Protein AF-W2TYN0-F1 (afdb_monomer_lite)

InterPro domains:
  IPR018477 Bicaudal-D protein [PF09730] (54-312)
  IPR018477 Bicaudal-D protein [PTHR31233] (10-282)

Structure (mmCIF, N/CA/C/O backbone):
data_AF-W2TYN0-F1
#
_entry.id   AF-W2TYN0-F1
#
loop_
_atom_site.group_PDB
_atom_site.id
_atom_site.type_symbol
_atom_site.label_atom_id
_atom_site.label_alt_id
_atom_site.label_comp_id
_atom_site.label_asym_id
_atom_site.label_entity_id
_atom_site.label_seq_id
_atom_site.pdbx_PDB_ins_code
_atom_site.Cartn_x
_atom_site.Cartn_y
_atom_site.Cartn_z
_atom_site.occupancy
_atom_site.B_iso_or_equiv
_atom_site.auth_seq_id
_atom_site.auth_comp_id
_atom_site.auth_asym_id
_atom_site.auth_atom_id
_atom_site.pdbx_PDB_model_num
ATOM 1 N N . MET A 1 1 ? 122.846 7.980 -141.247 1.00 43.03 1 MET A N 1
ATOM 2 C CA . MET A 1 1 ? 122.363 7.757 -142.631 1.00 43.03 1 MET A CA 1
ATOM 3 C C . MET A 1 1 ? 121.425 8.904 -142.995 1.00 43.03 1 MET A C 1
ATOM 5 O O . MET A 1 1 ? 121.161 9.720 -142.122 1.00 43.03 1 MET A O 1
ATOM 9 N N . ASP A 1 2 ? 121.055 9.027 -144.268 1.00 44.00 2 ASP A N 1
ATOM 10 C CA . ASP A 1 2 ? 120.625 10.280 -144.917 1.00 44.00 2 ASP A CA 1
ATOM 11 C C . ASP A 1 2 ? 119.502 11.067 -144.180 1.00 44.00 2 ASP A C 1
ATOM 13 O O . ASP A 1 2 ? 118.408 10.525 -143.997 1.00 44.00 2 ASP A O 1
ATOM 17 N N . PRO A 1 3 ? 119.729 12.324 -143.735 1.00 53.00 3 PRO A N 1
ATOM 18 C CA . PRO A 1 3 ? 118.804 13.069 -142.868 1.00 53.00 3 PRO A CA 1
ATOM 19 C C . PRO A 1 3 ? 117.709 13.854 -143.628 1.00 53.00 3 PRO A C 1
ATOM 21 O O . PRO A 1 3 ? 117.293 14.922 -143.180 1.00 53.00 3 PRO A O 1
ATOM 24 N N . GLY A 1 4 ? 117.258 13.364 -144.790 1.00 46.06 4 GLY A N 1
ATOM 25 C CA . GLY A 1 4 ? 116.461 14.144 -145.755 1.00 46.06 4 GLY A CA 1
ATOM 26 C C . GLY A 1 4 ? 115.030 13.674 -146.060 1.00 46.06 4 GLY A C 1
ATOM 27 O O . GLY A 1 4 ? 114.427 14.214 -146.982 1.00 46.06 4 GLY A O 1
ATOM 28 N N . ASN A 1 5 ? 114.477 12.672 -145.362 1.00 53.28 5 ASN A N 1
ATOM 29 C CA . ASN A 1 5 ? 113.236 11.999 -145.788 1.00 53.28 5 ASN A CA 1
ATOM 30 C C . ASN A 1 5 ? 112.010 12.325 -144.884 1.00 53.28 5 ASN A C 1
ATOM 32 O O . ASN A 1 5 ? 112.008 11.905 -143.721 1.00 53.28 5 ASN A O 1
ATOM 36 N N . PRO A 1 6 ? 110.965 13.042 -145.370 1.00 53.91 6 PRO A N 1
ATOM 37 C CA . PRO A 1 6 ? 109.895 13.599 -144.523 1.00 53.91 6 PRO A CA 1
ATOM 38 C C . PRO A 1 6 ? 109.040 12.601 -143.732 1.00 53.91 6 PRO A C 1
ATOM 40 O O . PRO A 1 6 ? 108.547 12.962 -142.666 1.00 53.91 6 PRO A O 1
ATOM 43 N N . TRP A 1 7 ? 108.903 11.353 -144.195 1.00 57.09 7 TRP A N 1
ATOM 44 C CA . TRP A 1 7 ? 108.067 10.324 -143.553 1.00 57.09 7 TRP A CA 1
ATOM 45 C C . TRP A 1 7 ? 108.393 10.095 -142.064 1.00 57.09 7 TRP A C 1
ATOM 47 O O . TRP A 1 7 ? 107.509 9.743 -141.287 1.00 57.09 7 TRP A O 1
ATOM 57 N N . PHE A 1 8 ? 109.638 10.341 -141.635 1.00 59.50 8 PHE A N 1
ATOM 58 C CA . PHE A 1 8 ? 110.025 10.260 -140.221 1.00 59.50 8 PHE A CA 1
ATOM 59 C C . PHE A 1 8 ? 109.544 11.442 -139.363 1.00 59.50 8 PHE A C 1
ATOM 61 O O . PHE A 1 8 ? 109.390 11.267 -138.157 1.00 59.50 8 PHE A O 1
ATOM 68 N N . LYS A 1 9 ? 109.288 12.623 -139.946 1.00 63.19 9 LYS A N 1
ATOM 69 C CA . LYS A 1 9 ? 108.622 13.726 -139.232 1.00 63.19 9 LYS A CA 1
ATOM 70 C C . LYS A 1 9 ? 107.138 13.446 -139.0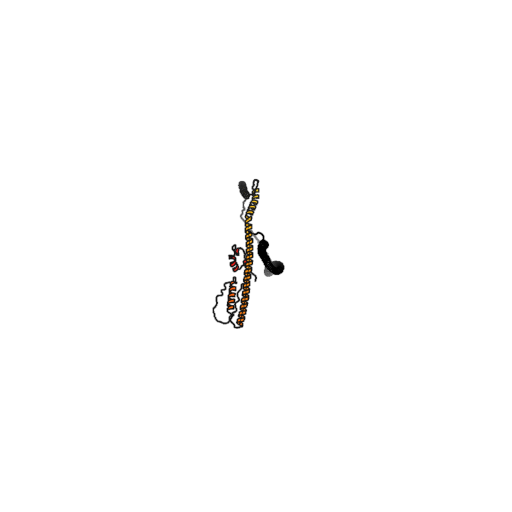74 1.00 63.19 9 LYS A C 1
ATOM 72 O O . LYS A 1 9 ? 106.632 13.497 -137.964 1.00 63.19 9 LYS A O 1
ATOM 77 N N . GLU A 1 10 ? 106.475 13.086 -140.166 1.00 64.06 10 GLU A N 1
ATOM 78 C CA . GLU A 1 10 ? 105.028 12.853 -140.197 1.00 64.06 10 GLU A CA 1
ATOM 79 C C . GLU A 1 10 ? 104.624 11.706 -139.250 1.00 64.06 10 GLU A C 1
ATOM 81 O O . GLU A 1 10 ? 103.701 11.846 -138.450 1.00 64.06 10 GLU A O 1
ATOM 86 N N . ALA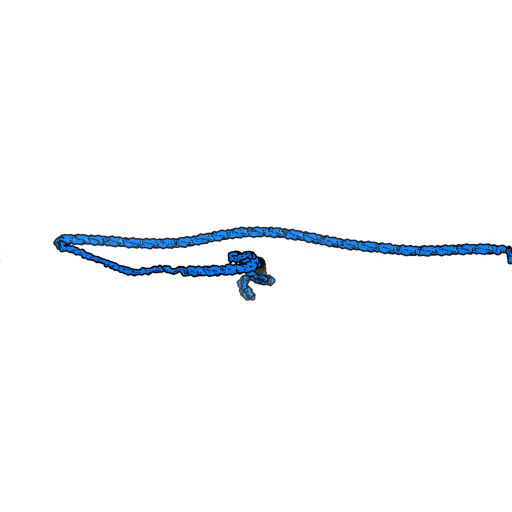 A 1 11 ? 105.406 10.618 -139.214 1.00 65.81 11 ALA A N 1
ATOM 87 C CA . ALA A 1 11 ? 105.227 9.541 -138.237 1.00 65.81 11 ALA A CA 1
ATOM 88 C C . ALA A 1 11 ? 105.507 9.967 -136.778 1.00 65.81 11 ALA A C 1
ATOM 90 O O . ALA A 1 11 ? 104.876 9.441 -135.861 1.00 65.81 11 ALA A O 1
ATOM 91 N N . ALA A 1 12 ? 106.428 10.908 -136.542 1.00 68.19 12 ALA A N 1
ATOM 92 C CA . ALA A 1 12 ? 106.712 11.432 -135.204 1.00 68.19 12 ALA A CA 1
ATOM 93 C C . ALA A 1 12 ? 105.636 12.422 -134.723 1.00 68.19 12 ALA A C 1
ATOM 95 O O . ALA A 1 12 ? 105.280 12.404 -133.549 1.00 68.19 12 ALA A O 1
ATOM 96 N N . GLU A 1 13 ? 105.084 13.240 -135.619 1.00 71.19 13 GLU A N 1
ATOM 97 C CA . GLU A 1 13 ? 103.989 14.175 -135.338 1.00 71.19 13 GLU A CA 1
ATOM 98 C C . GLU A 1 13 ? 102.681 13.415 -135.052 1.00 71.19 13 GLU A C 1
ATOM 100 O O . GLU A 1 13 ? 102.033 13.672 -134.037 1.00 71.19 13 GLU A O 1
ATOM 105 N N . VAL A 1 14 ? 102.353 12.386 -135.846 1.00 76.19 14 VAL A N 1
ATOM 106 C CA . VAL A 1 14 ? 101.229 11.471 -135.560 1.00 76.19 14 VAL A CA 1
ATOM 107 C C . VAL A 1 14 ? 101.467 10.673 -134.271 1.00 76.19 14 VAL A C 1
ATOM 109 O O . VAL A 1 14 ? 100.563 10.558 -133.446 1.00 76.19 14 VAL A O 1
ATOM 112 N N . GLY A 1 15 ? 102.683 10.163 -134.046 1.00 77.44 15 GLY A N 1
ATOM 113 C CA . GLY A 1 15 ? 103.037 9.454 -132.811 1.00 77.44 15 GLY A CA 1
ATOM 114 C C . GLY A 1 15 ? 102.931 10.330 -131.556 1.00 77.44 15 GLY A C 1
ATOM 115 O O . GLY A 1 15 ? 102.465 9.861 -130.518 1.00 77.44 15 GLY A O 1
ATOM 116 N N . LEU A 1 16 ? 103.297 11.612 -131.659 1.00 80.50 16 LEU A N 1
ATOM 117 C CA . LEU A 1 16 ? 103.130 12.598 -130.593 1.00 80.50 16 LEU A CA 1
ATOM 118 C C . LEU A 1 16 ? 101.650 12.927 -130.356 1.00 80.50 16 LEU A C 1
ATOM 120 O O . LEU A 1 16 ? 101.235 12.986 -129.203 1.00 80.50 16 LEU A O 1
ATOM 124 N N . SER A 1 17 ? 100.847 13.071 -131.417 1.00 80.44 17 SER A N 1
ATOM 125 C CA . SER A 1 17 ? 99.394 13.278 -131.309 1.00 80.44 17 SER A CA 1
ATOM 126 C C . SER A 1 17 ? 98.714 12.109 -130.591 1.00 80.44 17 SER A C 1
ATOM 128 O O . SER A 1 17 ? 97.927 12.326 -129.676 1.00 80.44 17 SER A O 1
ATOM 130 N N . ILE A 1 18 ? 99.070 10.864 -130.930 1.00 82.38 18 ILE A N 1
ATOM 131 C CA . ILE A 1 18 ? 98.540 9.659 -130.269 1.00 82.38 18 ILE A CA 1
ATOM 132 C C . ILE A 1 18 ? 98.992 9.585 -128.801 1.00 82.38 18 ILE A C 1
ATOM 134 O O . ILE A 1 18 ? 98.215 9.171 -127.941 1.00 82.38 18 ILE A O 1
ATOM 138 N N . LEU A 1 19 ? 100.221 10.009 -128.480 1.00 81.81 19 LEU A N 1
ATOM 139 C CA . LEU A 1 19 ? 100.685 10.116 -127.092 1.00 81.81 19 LEU A CA 1
ATOM 140 C C . LEU A 1 19 ? 99.920 11.187 -126.303 1.00 81.81 19 LEU A C 1
ATOM 142 O O . LEU A 1 19 ? 99.535 10.922 -125.169 1.00 81.81 19 LEU A O 1
ATOM 146 N N . GLN A 1 20 ? 99.648 12.348 -126.901 1.00 82.94 20 GLN A N 1
ATOM 147 C CA . GLN A 1 20 ? 98.863 13.422 -126.284 1.00 82.94 20 GLN A CA 1
ATOM 148 C C . GLN A 1 20 ? 97.393 13.024 -126.091 1.00 82.94 20 GLN A C 1
ATOM 150 O O . GLN A 1 20 ? 96.822 13.287 -125.035 1.00 82.94 20 GLN A O 1
ATOM 155 N N . GLU A 1 21 ? 96.784 12.332 -127.059 1.00 83.31 21 GLU A N 1
ATOM 156 C CA . GLU A 1 21 ? 95.445 11.750 -126.908 1.00 83.31 21 GLU A CA 1
ATOM 157 C C . GLU A 1 21 ? 95.414 10.679 -125.813 1.00 83.31 21 GLU A C 1
ATOM 159 O O . GLU A 1 21 ? 94.504 10.683 -124.984 1.00 83.31 21 GLU A O 1
ATOM 164 N N . LYS A 1 22 ? 96.424 9.800 -125.751 1.00 84.88 22 LYS A N 1
ATOM 165 C CA . LYS A 1 22 ? 96.564 8.801 -124.683 1.00 84.88 22 LYS A CA 1
ATOM 166 C C . LYS A 1 22 ? 96.699 9.462 -123.309 1.00 84.88 22 LYS A C 1
ATOM 168 O O . LYS A 1 22 ? 95.977 9.078 -122.398 1.00 84.88 22 LYS A O 1
ATOM 173 N N . GLU A 1 23 ? 97.570 10.456 -123.162 1.00 86.12 23 GLU A N 1
ATOM 174 C CA . GLU A 1 23 ? 97.790 11.178 -121.902 1.00 86.12 23 GLU A CA 1
ATOM 175 C C . GLU A 1 23 ? 96.534 11.957 -121.469 1.00 86.12 23 GLU A C 1
ATOM 177 O O . GLU A 1 23 ? 96.148 11.921 -120.300 1.00 86.12 23 GLU A O 1
ATOM 182 N N . ALA A 1 24 ? 95.818 12.576 -122.414 1.00 85.19 24 ALA A N 1
ATOM 183 C CA . ALA A 1 24 ? 94.531 13.219 -122.155 1.00 85.19 24 ALA A CA 1
ATOM 184 C C . ALA A 1 24 ? 93.437 12.211 -121.749 1.00 85.19 24 ALA A C 1
ATOM 186 O O . ALA A 1 24 ? 92.636 12.499 -120.857 1.00 85.19 24 ALA A O 1
ATOM 187 N N . LEU A 1 25 ? 93.404 11.022 -122.362 1.00 85.56 25 LEU A N 1
ATOM 188 C CA . LEU A 1 25 ? 92.491 9.937 -121.989 1.00 85.56 25 LEU A CA 1
ATOM 189 C C . LEU A 1 25 ? 92.843 9.331 -120.624 1.00 85.56 25 LEU A C 1
ATOM 191 O O . LEU A 1 25 ? 91.934 9.068 -119.843 1.00 85.56 25 LEU A O 1
ATOM 195 N N . GLU A 1 26 ? 94.124 9.162 -120.299 1.00 88.25 26 GLU A N 1
ATOM 196 C CA . GLU A 1 26 ? 94.586 8.673 -118.995 1.00 88.25 26 GLU A CA 1
ATOM 197 C C . GLU A 1 26 ? 94.306 9.690 -117.881 1.00 88.25 26 GLU A C 1
ATOM 199 O O . GLU A 1 26 ? 93.768 9.306 -116.842 1.00 88.25 26 GLU A O 1
ATOM 204 N N . MET A 1 27 ? 94.534 10.991 -118.112 1.00 88.88 27 MET A N 1
ATOM 205 C CA . MET A 1 27 ? 94.082 12.043 -117.192 1.00 88.88 27 MET A CA 1
ATOM 206 C C . MET A 1 27 ? 92.560 12.032 -117.018 1.00 88.88 27 MET A C 1
ATOM 208 O O . MET A 1 27 ? 92.072 12.124 -115.892 1.00 88.88 27 MET A O 1
ATOM 212 N N . LYS A 1 28 ? 91.792 11.890 -118.104 1.00 88.81 28 LYS A N 1
ATOM 213 C CA . LYS A 1 28 ? 90.324 11.858 -118.041 1.00 88.81 28 LYS A CA 1
ATOM 214 C C . LYS A 1 28 ? 89.802 10.614 -117.318 1.00 88.81 28 LYS A C 1
ATOM 216 O O . LYS A 1 28 ? 88.825 10.715 -116.581 1.00 88.81 28 LYS A O 1
ATOM 221 N N . LEU A 1 29 ? 90.459 9.465 -117.476 1.00 90.69 29 LEU A N 1
ATOM 222 C CA . LEU A 1 29 ? 90.144 8.225 -116.763 1.00 90.69 29 LEU A CA 1
ATOM 223 C C . LEU A 1 29 ? 90.493 8.353 -115.273 1.00 90.69 29 LEU A C 1
ATOM 225 O O . LEU A 1 29 ? 89.661 8.019 -114.437 1.00 90.69 29 LEU A O 1
ATOM 229 N N . ALA A 1 30 ? 91.648 8.925 -114.923 1.00 89.50 30 ALA A N 1
ATOM 230 C CA . ALA A 1 30 ? 92.019 9.204 -113.533 1.00 89.50 30 ALA A CA 1
ATOM 231 C C . ALA A 1 30 ? 91.066 10.210 -112.854 1.00 89.50 30 ALA A C 1
ATOM 233 O O . ALA A 1 30 ? 90.687 10.020 -111.697 1.00 89.50 30 ALA A O 1
ATOM 234 N N . GLN A 1 31 ? 90.618 11.243 -113.575 1.00 91.62 31 GLN A N 1
ATOM 235 C CA . GLN A 1 31 ? 89.589 12.178 -113.105 1.00 91.62 31 GLN A CA 1
ATOM 236 C C . GLN A 1 31 ? 88.239 11.478 -112.903 1.00 91.62 31 GLN A C 1
ATOM 238 O O . GLN A 1 31 ? 87.631 11.645 -111.849 1.00 91.62 31 GLN A O 1
ATOM 243 N N . LEU A 1 32 ? 87.795 10.655 -113.861 1.00 91.25 32 LEU A N 1
ATOM 244 C CA . LEU A 1 32 ? 86.563 9.864 -113.745 1.00 91.25 32 LEU A CA 1
ATOM 245 C C . LEU A 1 32 ? 86.622 8.859 -112.588 1.00 91.25 32 LEU A C 1
ATOM 247 O O . LEU A 1 32 ? 85.641 8.726 -111.866 1.00 91.25 32 LEU A O 1
ATOM 251 N N . GLN A 1 33 ? 87.762 8.200 -112.367 1.00 92.94 33 GLN A N 1
ATOM 252 C CA . GLN A 1 33 ? 87.964 7.297 -111.233 1.00 92.94 33 GLN A CA 1
ATOM 253 C C . GLN A 1 33 ? 87.907 8.061 -109.903 1.00 92.94 33 GLN A C 1
ATOM 255 O O . GLN A 1 33 ? 87.199 7.650 -108.992 1.00 92.94 33 GLN A O 1
ATOM 260 N N . THR A 1 34 ? 88.568 9.221 -109.819 1.00 92.69 34 THR A N 1
ATOM 261 C CA . THR A 1 34 ? 88.527 10.086 -108.626 1.00 92.69 34 THR A CA 1
ATOM 262 C C . THR A 1 34 ? 87.101 10.567 -108.331 1.00 92.69 34 THR A C 1
ATOM 264 O O . THR A 1 34 ? 86.672 10.560 -107.181 1.00 92.69 34 THR A O 1
ATOM 267 N N . GLN A 1 35 ? 86.338 10.942 -109.365 1.00 93.19 35 GLN A N 1
ATOM 268 C CA . GLN A 1 35 ? 84.926 11.324 -109.243 1.00 93.19 35 GLN A CA 1
ATOM 269 C C . GLN A 1 35 ? 84.036 10.139 -108.847 1.00 93.19 35 GLN A C 1
ATOM 271 O O . GLN A 1 35 ? 83.134 10.311 -108.033 1.00 93.19 35 GLN A O 1
ATOM 276 N N . TYR A 1 36 ? 84.296 8.943 -109.380 1.00 93.94 36 TYR A N 1
ATOM 277 C CA . TYR A 1 36 ? 83.578 7.720 -109.025 1.00 93.94 36 TYR A CA 1
ATOM 278 C C . TYR A 1 36 ? 83.820 7.320 -107.565 1.00 93.94 36 TYR A C 1
ATOM 280 O O . TYR A 1 36 ? 82.860 7.069 -106.841 1.00 93.94 36 TYR A O 1
ATOM 288 N N . ASP A 1 37 ? 85.074 7.310 -107.108 1.00 93.31 37 ASP A N 1
ATOM 289 C CA . ASP A 1 37 ? 85.408 6.955 -105.727 1.00 93.31 37 ASP A CA 1
ATOM 290 C C . ASP A 1 37 ? 84.895 8.011 -104.731 1.00 93.31 37 ASP A C 1
ATOM 292 O O . ASP A 1 37 ? 84.382 7.647 -103.673 1.00 93.31 37 ASP A O 1
ATOM 296 N N . ALA A 1 38 ? 84.928 9.302 -105.087 1.00 93.38 38 ALA A N 1
ATOM 297 C CA . ALA A 1 38 ? 84.300 10.365 -104.299 1.00 93.38 38 ALA A CA 1
ATOM 298 C C . ALA A 1 38 ? 82.772 10.194 -104.210 1.00 93.38 38 ALA A C 1
ATOM 300 O O . ALA A 1 38 ? 82.230 10.124 -103.108 1.00 93.38 38 ALA A O 1
ATOM 301 N N . ALA A 1 39 ? 82.082 10.037 -105.345 1.00 92.31 39 ALA A N 1
ATOM 302 C CA . ALA A 1 39 ? 80.632 9.831 -105.382 1.00 92.31 39 ALA A CA 1
ATOM 303 C C . ALA A 1 39 ? 80.207 8.539 -104.661 1.00 92.31 39 ALA A C 1
ATOM 305 O O . ALA A 1 39 ? 79.151 8.490 -104.035 1.00 92.31 39 ALA A O 1
ATOM 306 N N . LYS A 1 40 ? 81.040 7.492 -104.698 1.00 95.75 40 LYS A N 1
ATOM 307 C CA . LYS A 1 40 ? 80.824 6.266 -103.926 1.00 95.75 40 LYS A CA 1
ATOM 308 C C . LYS A 1 40 ? 80.916 6.527 -102.420 1.00 95.75 40 LYS A C 1
ATOM 310 O O . LYS A 1 40 ? 80.039 6.082 -101.689 1.00 95.75 40 LYS A O 1
ATOM 315 N N . ILE A 1 41 ? 81.926 7.270 -101.961 1.00 94.56 41 ILE A N 1
ATOM 316 C CA . ILE A 1 41 ? 82.061 7.659 -100.548 1.00 94.56 41 ILE A CA 1
ATOM 317 C C . ILE A 1 41 ? 80.866 8.518 -100.103 1.00 94.56 41 ILE A C 1
ATOM 319 O O . ILE A 1 41 ? 80.328 8.283 -99.023 1.00 94.56 41 ILE A O 1
ATOM 323 N N . GLU A 1 42 ? 80.401 9.455 -100.933 1.00 94.31 42 GLU A N 1
ATOM 324 C CA . GLU A 1 42 ? 79.190 10.247 -100.663 1.00 94.31 42 GLU A CA 1
ATOM 325 C C . GLU A 1 42 ? 77.932 9.366 -100.562 1.00 94.31 42 GLU A C 1
ATOM 327 O O . GLU A 1 42 ? 77.127 9.544 -99.648 1.00 94.31 42 GLU A O 1
ATOM 332 N N . VAL A 1 43 ? 77.776 8.372 -101.446 1.00 94.69 43 VAL A N 1
ATOM 333 C CA . VAL A 1 43 ? 76.674 7.395 -101.398 1.00 94.69 43 VAL A CA 1
ATOM 334 C C . VAL A 1 43 ? 76.750 6.511 -100.150 1.00 94.69 43 VAL A C 1
ATOM 336 O O . VAL A 1 43 ? 75.726 6.295 -99.502 1.00 94.69 43 VAL A O 1
ATOM 339 N N . ASP A 1 44 ? 77.932 6.025 -99.772 1.00 94.25 44 ASP A N 1
ATOM 340 C CA . ASP A 1 44 ? 78.118 5.201 -98.573 1.00 94.25 44 ASP A CA 1
ATOM 341 C C . ASP A 1 44 ? 77.840 6.017 -97.290 1.00 94.25 44 ASP A C 1
ATOM 343 O O . ASP A 1 44 ? 77.123 5.546 -96.403 1.00 94.25 44 ASP A O 1
ATOM 347 N N . GLN A 1 45 ? 78.284 7.280 -97.225 1.00 95.06 45 GLN A N 1
ATOM 348 C CA . GLN A 1 45 ? 77.954 8.211 -96.134 1.00 95.06 45 GLN A CA 1
ATOM 349 C C . GLN A 1 45 ? 76.454 8.541 -96.079 1.00 95.06 45 GLN A C 1
ATOM 351 O O . GLN A 1 45 ? 75.856 8.520 -95.001 1.00 95.06 45 GLN A O 1
ATOM 356 N N . ALA A 1 46 ? 75.814 8.802 -97.222 1.00 93.44 46 ALA A N 1
ATOM 357 C CA . ALA A 1 46 ? 74.375 9.054 -97.295 1.00 93.44 46 ALA A CA 1
ATOM 358 C C . ALA A 1 46 ? 73.556 7.827 -96.859 1.00 93.44 46 ALA A C 1
ATOM 360 O O . ALA A 1 46 ? 72.572 7.967 -96.130 1.00 93.44 46 ALA A O 1
ATOM 361 N N . ASN A 1 47 ? 73.985 6.618 -97.239 1.00 94.12 47 ASN A N 1
ATOM 362 C CA . ASN A 1 47 ? 73.384 5.364 -96.787 1.00 94.12 47 ASN A CA 1
ATOM 363 C C . ASN A 1 47 ? 73.550 5.156 -95.274 1.00 94.12 47 ASN A C 1
ATOM 365 O O . ASN A 1 47 ? 72.587 4.748 -94.619 1.00 94.12 47 ASN A O 1
ATOM 369 N N . GLN A 1 48 ? 74.721 5.468 -94.706 1.00 94.94 48 GLN A N 1
ATOM 370 C CA . GLN A 1 48 ? 74.943 5.402 -93.259 1.00 94.94 48 GLN A CA 1
ATOM 371 C C . GLN A 1 48 ? 74.047 6.399 -92.510 1.00 94.94 48 GLN A C 1
ATOM 373 O O . GLN A 1 48 ? 73.291 5.982 -91.632 1.00 94.94 48 GLN A O 1
ATOM 378 N N . MET A 1 49 ? 74.040 7.680 -92.897 1.00 95.69 49 MET A N 1
ATOM 379 C CA . MET A 1 49 ? 73.169 8.694 -92.282 1.00 95.69 49 MET A CA 1
ATOM 380 C C . MET A 1 49 ? 71.684 8.321 -92.392 1.00 95.69 49 MET A C 1
ATOM 382 O O . MET A 1 49 ? 70.926 8.485 -91.437 1.00 95.69 49 MET A O 1
ATOM 386 N N . LEU A 1 50 ? 71.254 7.753 -93.525 1.00 94.44 50 LEU A N 1
ATOM 387 C CA . LEU A 1 50 ? 69.886 7.267 -93.712 1.00 94.44 50 LEU A CA 1
ATOM 388 C C . LEU A 1 50 ? 69.564 6.058 -92.816 1.00 94.44 50 LEU A C 1
ATOM 390 O O . LEU A 1 50 ? 68.438 5.943 -92.328 1.00 94.44 50 LEU A O 1
ATOM 394 N N . ALA A 1 51 ? 70.519 5.154 -92.583 1.00 94.88 51 ALA A N 1
ATOM 395 C CA . ALA A 1 51 ? 70.358 4.028 -91.664 1.00 94.88 51 ALA A CA 1
ATOM 396 C C . ALA A 1 51 ? 70.289 4.491 -90.198 1.00 94.88 51 ALA A C 1
ATOM 398 O O . ALA A 1 51 ? 69.416 4.038 -89.454 1.00 94.88 51 ALA A O 1
ATOM 399 N N . GLU A 1 52 ? 71.146 5.434 -89.803 1.00 95.19 52 GLU A N 1
ATOM 400 C CA . GLU A 1 52 ? 71.151 6.047 -88.472 1.00 95.19 52 GLU A CA 1
ATOM 401 C C . GLU A 1 52 ? 69.856 6.823 -88.211 1.00 95.19 52 GLU A C 1
ATOM 403 O O . GLU A 1 52 ? 69.187 6.555 -87.214 1.00 95.19 52 GLU A O 1
ATOM 408 N N . PHE A 1 53 ? 69.418 7.675 -89.144 1.00 95.25 53 PHE A N 1
ATOM 409 C CA . PHE A 1 53 ? 68.139 8.389 -89.065 1.00 95.25 53 PHE A CA 1
ATOM 410 C C . PHE A 1 53 ? 66.946 7.426 -88.952 1.00 95.25 53 PHE A C 1
ATOM 412 O O . PHE A 1 53 ? 66.082 7.594 -88.092 1.00 95.25 53 PHE A O 1
ATOM 419 N N . ARG A 1 54 ? 66.917 6.351 -89.755 1.00 94.88 54 ARG A N 1
ATOM 420 C CA . ARG A 1 54 ? 65.892 5.291 -89.653 1.00 94.88 54 ARG A CA 1
ATOM 421 C C . ARG A 1 54 ? 65.935 4.548 -88.315 1.00 94.88 54 ARG A C 1
ATOM 423 O O . ARG A 1 54 ? 64.893 4.072 -87.868 1.00 94.88 54 ARG A O 1
ATOM 430 N N . SER A 1 55 ? 67.103 4.414 -87.690 1.00 94.94 55 SER A N 1
ATOM 431 C CA . SER A 1 55 ? 67.254 3.797 -86.368 1.00 94.94 55 SER A CA 1
ATOM 432 C C . SER A 1 55 ? 66.758 4.731 -85.260 1.00 94.94 55 SER A C 1
ATOM 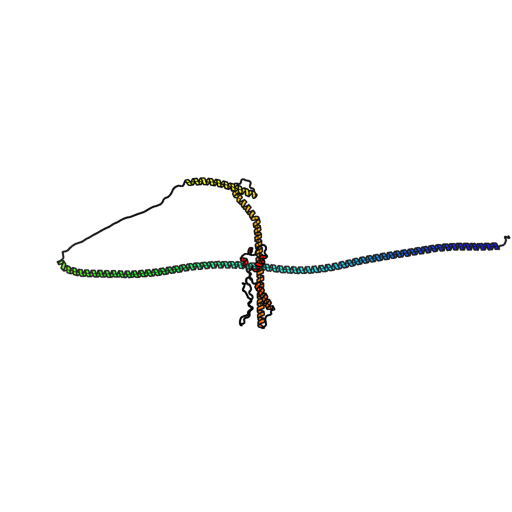434 O O . SER A 1 55 ? 65.926 4.329 -84.446 1.00 94.94 55 SER A O 1
ATOM 436 N N . GLN A 1 56 ? 67.179 5.999 -85.291 1.00 95.12 56 GLN A N 1
ATOM 437 C CA . GLN A 1 56 ? 66.757 7.046 -84.358 1.00 95.12 56 GLN A CA 1
ATOM 438 C C . GLN A 1 56 ? 65.242 7.275 -84.417 1.00 95.12 56 GLN A C 1
ATOM 440 O O . GLN A 1 56 ? 64.587 7.226 -83.382 1.00 95.12 56 GLN A O 1
ATOM 445 N N . HIS A 1 57 ? 64.654 7.402 -85.611 1.00 94.69 57 HIS A N 1
ATOM 446 C CA . HIS A 1 57 ? 63.203 7.545 -85.781 1.00 94.69 57 HIS A CA 1
ATOM 447 C C . HIS A 1 57 ? 62.432 6.325 -85.242 1.00 94.69 57 HIS A C 1
ATOM 449 O O . HIS A 1 57 ? 61.367 6.482 -84.646 1.00 94.69 57 HIS A O 1
ATOM 455 N N . LYS A 1 58 ? 62.959 5.101 -85.399 1.00 95.94 58 LYS A N 1
ATOM 456 C CA . LYS A 1 58 ? 62.359 3.895 -84.796 1.00 95.94 58 LYS A CA 1
ATOM 457 C C . LYS A 1 58 ? 62.517 3.847 -83.275 1.00 95.94 58 LYS A C 1
ATOM 459 O O . LYS A 1 58 ? 61.683 3.241 -82.614 1.00 95.94 58 LYS A O 1
ATOM 464 N N . ALA A 1 59 ? 63.577 4.431 -82.719 1.00 95.62 59 ALA A N 1
ATOM 465 C CA . ALA A 1 59 ? 63.772 4.526 -81.276 1.00 95.62 59 ALA A CA 1
ATOM 466 C C . ALA A 1 59 ? 62.858 5.592 -80.650 1.00 95.62 59 ALA A C 1
ATOM 468 O O . ALA A 1 59 ? 62.187 5.289 -79.668 1.00 95.62 59 ALA A O 1
ATOM 469 N N . ALA A 1 60 ? 62.765 6.776 -81.265 1.00 94.94 60 ALA A N 1
ATOM 470 C CA . ALA A 1 60 ? 61.847 7.843 -80.872 1.00 94.94 60 ALA A CA 1
ATOM 471 C C . ALA A 1 60 ? 60.391 7.356 -80.897 1.00 94.94 60 ALA A C 1
ATOM 473 O O . ALA A 1 60 ? 59.750 7.342 -79.856 1.00 94.94 60 ALA A O 1
ATOM 474 N N . HIS A 1 61 ? 59.929 6.802 -82.024 1.00 94.88 61 HIS A N 1
ATOM 475 C CA . HIS A 1 61 ? 58.563 6.283 -82.163 1.00 94.88 61 HIS A CA 1
ATOM 476 C C . HIS A 1 61 ? 58.241 5.153 -81.162 1.00 94.88 61 HIS A C 1
ATOM 478 O O . HIS A 1 61 ? 57.101 5.036 -80.715 1.00 94.88 61 HIS A O 1
ATOM 484 N N . ARG A 1 62 ? 59.217 4.317 -80.769 1.00 95.56 62 ARG A N 1
ATOM 485 C CA . ARG A 1 62 ? 59.005 3.345 -79.679 1.00 95.56 62 ARG A CA 1
ATOM 486 C C . ARG A 1 62 ? 58.861 4.029 -78.325 1.00 95.56 62 ARG A C 1
ATOM 488 O O . ARG A 1 62 ? 57.913 3.721 -77.622 1.00 95.56 62 ARG A O 1
ATOM 495 N N . SER A 1 63 ? 59.738 4.976 -77.992 1.00 94.69 63 SER A N 1
ATOM 496 C CA . SER A 1 63 ? 59.641 5.722 -76.732 1.00 94.69 63 SER A CA 1
ATOM 497 C C . SER A 1 63 ? 58.354 6.552 -76.651 1.00 94.69 63 SER A C 1
ATOM 499 O O . SER A 1 63 ? 57.744 6.617 -75.592 1.00 94.69 63 SER A O 1
ATOM 501 N N . GLU A 1 64 ? 57.895 7.127 -77.764 1.00 95.56 64 GLU A N 1
ATOM 502 C CA . GLU A 1 64 ? 56.599 7.805 -77.880 1.00 95.56 64 GLU A CA 1
ATOM 503 C C . GLU A 1 64 ? 55.443 6.840 -77.573 1.00 95.56 64 GLU A C 1
ATOM 505 O O . GLU A 1 64 ? 54.654 7.124 -76.677 1.00 95.56 64 GLU A O 1
ATOM 510 N N . LEU A 1 65 ? 55.403 5.657 -78.204 1.00 94.94 65 LEU A N 1
ATOM 511 C CA . LEU A 1 65 ? 54.399 4.621 -77.911 1.00 94.94 65 LEU A CA 1
ATOM 512 C C . LEU A 1 65 ? 54.473 4.093 -76.467 1.00 94.94 65 LEU A C 1
ATOM 514 O O . LEU A 1 65 ? 53.441 3.838 -75.854 1.00 94.94 65 LEU A O 1
ATOM 518 N N . GLU A 1 66 ? 55.673 3.919 -75.911 1.00 95.12 66 GLU A N 1
ATOM 519 C CA . GLU A 1 66 ? 55.887 3.473 -74.527 1.00 95.12 66 GLU A CA 1
ATOM 520 C C . GLU A 1 66 ? 55.399 4.536 -73.520 1.00 95.12 66 GLU A C 1
ATOM 522 O O . GLU A 1 66 ? 54.750 4.201 -72.525 1.00 95.12 66 GLU A O 1
ATOM 527 N N . ASN A 1 67 ? 55.624 5.822 -73.810 1.00 95.88 67 ASN A N 1
ATOM 528 C CA . ASN A 1 67 ? 55.104 6.944 -73.026 1.00 95.88 67 ASN A CA 1
ATOM 529 C C . ASN A 1 67 ? 53.572 7.056 -73.138 1.00 95.88 67 ASN A C 1
ATOM 531 O O . ASN A 1 67 ? 52.899 7.210 -72.120 1.00 95.88 67 ASN A O 1
ATOM 535 N N . GLU A 1 68 ? 53.004 6.939 -74.344 1.00 96.44 68 GLU A N 1
ATOM 536 C CA . GLU A 1 68 ? 51.548 6.926 -74.563 1.00 96.44 68 GLU A CA 1
ATOM 537 C C . GLU A 1 68 ? 50.877 5.755 -73.833 1.00 96.44 68 GLU A C 1
ATOM 539 O O . GLU A 1 68 ? 49.879 5.953 -73.140 1.00 96.44 68 GLU A O 1
ATOM 544 N N . MET A 1 69 ? 51.451 4.551 -73.917 1.00 95.62 69 MET A N 1
ATOM 545 C CA . MET A 1 69 ? 50.971 3.370 -73.196 1.00 95.62 69 MET A CA 1
ATOM 546 C C . MET A 1 69 ? 51.006 3.589 -71.678 1.00 95.62 69 MET A C 1
ATOM 548 O O . MET A 1 69 ? 50.013 3.324 -71.004 1.00 95.62 69 MET A O 1
ATOM 552 N N . THR A 1 70 ? 52.096 4.154 -71.148 1.00 96.50 70 THR A N 1
ATOM 553 C CA . THR A 1 70 ? 52.222 4.481 -69.716 1.00 96.50 70 THR A CA 1
ATOM 554 C C . THR A 1 70 ? 51.160 5.496 -69.276 1.00 96.50 70 THR A C 1
ATOM 556 O O . THR A 1 70 ? 50.493 5.294 -68.263 1.00 96.50 70 THR A O 1
ATOM 559 N N . LEU A 1 71 ? 50.924 6.555 -70.060 1.00 97.25 71 LEU A N 1
ATOM 560 C CA . LEU A 1 71 ? 49.886 7.556 -69.778 1.00 97.25 71 LEU A CA 1
ATOM 561 C C . LEU A 1 71 ? 48.466 6.964 -69.832 1.00 97.25 71 LEU A C 1
ATOM 563 O O . LEU A 1 71 ? 47.607 7.346 -69.032 1.00 97.25 71 LEU A O 1
ATOM 567 N N . LEU A 1 72 ? 48.207 6.014 -70.735 1.00 97.00 72 LEU A N 1
ATOM 568 C CA . LEU A 1 72 ? 46.939 5.280 -70.798 1.00 97.00 72 LEU A CA 1
ATOM 569 C C . LEU A 1 72 ? 46.760 4.339 -69.594 1.00 97.00 72 LEU A C 1
ATOM 571 O O . LEU A 1 72 ? 45.662 4.274 -69.035 1.00 97.00 72 LEU A O 1
ATOM 575 N N . GLU A 1 73 ? 47.819 3.659 -69.148 1.00 96.75 73 GLU A N 1
ATOM 576 C CA . GLU A 1 73 ? 47.802 2.831 -67.936 1.00 96.75 73 GLU A CA 1
ATOM 577 C C . GLU A 1 73 ? 47.572 3.665 -66.667 1.00 96.75 73 GLU A C 1
ATOM 579 O O . GLU A 1 73 ? 46.721 3.304 -65.848 1.00 96.75 73 GLU A O 1
ATOM 584 N N . GLU A 1 74 ? 48.251 4.808 -66.521 1.00 97.06 74 GLU A N 1
ATOM 585 C CA . GLU A 1 74 ? 48.031 5.752 -65.418 1.00 97.06 74 GLU A CA 1
ATOM 586 C C . GLU A 1 74 ? 46.608 6.324 -65.426 1.00 97.06 74 GLU A C 1
ATOM 588 O O . GLU A 1 74 ? 45.956 6.377 -64.378 1.00 97.06 74 GLU A O 1
ATOM 593 N N . SER A 1 75 ? 46.098 6.706 -66.602 1.00 96.75 75 SER A N 1
ATOM 594 C CA . SER A 1 75 ? 44.724 7.189 -66.770 1.00 96.75 75 SER A CA 1
ATOM 595 C C . SER A 1 75 ? 43.707 6.115 -66.369 1.00 96.75 75 SER A C 1
ATOM 597 O O . SER A 1 75 ? 42.853 6.364 -65.519 1.00 96.75 75 SER A O 1
ATOM 599 N N . SER A 1 76 ? 43.870 4.882 -66.862 1.00 96.31 76 SER A N 1
ATOM 600 C CA . SER A 1 76 ? 43.040 3.727 -66.492 1.00 96.31 76 SER A CA 1
ATOM 601 C C . SER A 1 76 ? 43.119 3.392 -64.997 1.00 96.31 76 SER A C 1
ATOM 603 O O . SER A 1 76 ? 42.118 3.019 -64.384 1.00 96.31 76 SER A O 1
ATOM 605 N N . ALA A 1 77 ? 44.299 3.497 -64.381 1.00 97.00 77 ALA A N 1
ATOM 606 C CA . ALA A 1 77 ? 44.475 3.260 -62.949 1.00 97.00 77 ALA A CA 1
ATOM 607 C C . ALA A 1 77 ? 43.816 4.362 -62.104 1.00 97.00 77 ALA A C 1
ATOM 609 O O . ALA A 1 77 ? 43.251 4.080 -61.045 1.00 97.00 77 ALA A O 1
ATOM 610 N N . LYS A 1 78 ? 43.851 5.614 -62.572 1.00 98.06 78 LYS A N 1
ATOM 611 C CA . LYS A 1 78 ? 43.164 6.751 -61.950 1.00 98.06 78 LYS A CA 1
ATOM 612 C C . LYS A 1 78 ? 41.646 6.637 -62.088 1.00 98.06 78 LYS A C 1
ATOM 614 O O . LYS A 1 78 ? 40.949 6.853 -61.101 1.00 98.06 78 LYS A O 1
ATOM 619 N N . GLU A 1 79 ? 41.148 6.264 -63.264 1.00 97.44 79 GLU A N 1
ATOM 620 C CA . GLU A 1 79 ? 39.728 6.011 -63.518 1.00 97.44 79 GLU A CA 1
ATOM 621 C C . GLU A 1 79 ? 39.204 4.900 -62.601 1.00 97.44 79 GLU A C 1
ATOM 623 O O . GLU A 1 79 ? 38.293 5.154 -61.818 1.00 97.44 79 GLU A O 1
ATOM 628 N N . ARG A 1 80 ? 39.864 3.730 -62.573 1.00 97.75 80 ARG A N 1
ATOM 629 C CA . ARG A 1 80 ? 39.517 2.622 -61.662 1.00 97.75 80 ARG A CA 1
ATOM 630 C C . ARG A 1 80 ? 39.440 3.062 -60.199 1.00 97.75 80 ARG A C 1
ATOM 632 O O . ARG A 1 80 ? 38.417 2.832 -59.563 1.00 97.75 80 ARG A O 1
ATOM 639 N N . ARG A 1 81 ? 40.453 3.774 -59.688 1.00 98.19 81 ARG A N 1
ATOM 640 C CA . ARG A 1 81 ? 40.454 4.308 -58.308 1.00 98.19 81 ARG A CA 1
ATOM 641 C C . ARG A 1 81 ? 39.300 5.278 -58.037 1.00 98.19 81 ARG A C 1
ATOM 643 O O . ARG A 1 81 ? 38.786 5.318 -56.920 1.00 98.19 81 ARG A O 1
ATOM 650 N N . LEU A 1 82 ? 38.894 6.078 -59.026 1.00 97.94 82 LEU A N 1
ATOM 651 C CA . LEU A 1 82 ? 37.744 6.976 -58.902 1.00 97.94 82 LEU A CA 1
ATOM 652 C C . LEU A 1 82 ? 36.424 6.190 -58.909 1.00 97.94 82 LEU A C 1
ATOM 654 O O . LEU A 1 82 ? 35.583 6.450 -58.054 1.00 97.94 82 LEU A O 1
ATOM 658 N N . THR A 1 83 ? 36.262 5.191 -59.780 1.00 98.19 83 THR A N 1
ATOM 659 C CA . THR A 1 83 ? 35.090 4.297 -59.804 1.00 98.19 83 THR A CA 1
ATOM 660 C C . THR A 1 83 ? 34.960 3.481 -58.511 1.00 98.19 83 THR A C 1
ATOM 662 O O . THR A 1 83 ? 33.882 3.418 -57.920 1.00 98.19 83 THR A O 1
ATOM 665 N N . GLU A 1 84 ? 36.059 2.912 -58.012 1.00 98.12 84 GLU A N 1
ATOM 666 C CA . GLU A 1 84 ? 36.139 2.252 -56.700 1.00 98.12 84 GLU A CA 1
ATOM 667 C C . GLU A 1 84 ? 35.720 3.213 -55.578 1.00 98.12 84 GLU A C 1
ATOM 669 O O . GLU A 1 84 ? 34.899 2.871 -54.725 1.00 98.12 84 GLU A O 1
ATOM 674 N N . ARG A 1 85 ? 36.220 4.457 -55.592 1.00 98.31 85 ARG A N 1
ATOM 675 C CA . ARG A 1 85 ? 35.847 5.456 -54.585 1.00 98.31 85 ARG A CA 1
ATOM 676 C C . ARG A 1 85 ? 34.376 5.866 -54.678 1.00 98.31 85 ARG A C 1
ATOM 678 O O . ARG A 1 85 ? 33.765 6.070 -53.631 1.00 98.31 85 ARG A O 1
ATOM 685 N N . ILE A 1 86 ? 33.812 5.973 -55.881 1.00 98.25 86 ILE A N 1
ATOM 686 C CA . ILE A 1 86 ? 32.392 6.279 -56.100 1.00 98.25 86 ILE A CA 1
ATOM 687 C C . ILE A 1 86 ? 31.522 5.157 -55.531 1.00 98.25 86 ILE A C 1
ATOM 689 O O . ILE A 1 86 ? 30.703 5.434 -54.661 1.00 98.25 86 ILE A O 1
ATOM 693 N N . THR A 1 87 ? 31.769 3.895 -55.895 1.00 98.31 87 THR A N 1
ATOM 694 C CA . THR A 1 87 ? 30.953 2.767 -55.402 1.00 98.31 87 THR A CA 1
ATOM 695 C C . THR A 1 87 ? 31.024 2.604 -53.878 1.00 98.31 87 THR A C 1
ATOM 697 O O . THR A 1 87 ? 30.012 2.306 -53.239 1.00 98.31 87 THR A O 1
ATOM 700 N N . VAL A 1 88 ? 32.176 2.884 -53.252 1.00 98.31 88 VAL A N 1
ATOM 701 C CA . VAL A 1 88 ? 32.311 2.947 -51.782 1.00 98.31 88 VAL A CA 1
ATOM 702 C C . VAL A 1 88 ? 31.528 4.120 -51.172 1.00 98.31 88 VAL A C 1
ATOM 704 O O . VAL A 1 88 ? 30.975 3.985 -50.083 1.00 98.31 88 VAL A O 1
ATOM 707 N N . LEU A 1 89 ? 31.450 5.278 -51.828 1.00 98.19 89 LEU A N 1
ATOM 708 C CA . LEU A 1 89 ? 30.650 6.410 -51.340 1.00 98.19 89 LEU A CA 1
ATOM 709 C C . LEU A 1 89 ? 29.141 6.176 -51.516 1.00 98.19 89 LEU A C 1
ATOM 711 O O . LEU A 1 89 ? 28.383 6.475 -50.598 1.00 98.19 89 LEU A O 1
ATOM 715 N N . GLU A 1 90 ? 28.708 5.587 -52.630 1.00 98.12 90 GLU A N 1
ATOM 716 C CA . GLU A 1 90 ? 27.304 5.246 -52.905 1.00 98.12 90 GLU A CA 1
ATOM 717 C C . GLU A 1 90 ? 26.766 4.174 -51.949 1.00 98.12 90 GLU A C 1
ATOM 719 O O . GLU A 1 90 ? 25.664 4.303 -51.415 1.00 98.12 90 GLU A O 1
ATOM 724 N N . THR A 1 91 ? 27.557 3.130 -51.682 1.00 98.25 91 THR A N 1
ATOM 725 C CA . THR A 1 91 ? 27.192 2.090 -50.706 1.00 98.25 91 THR A CA 1
ATOM 726 C C . THR A 1 91 ? 27.128 2.641 -49.283 1.00 98.25 91 THR A C 1
ATOM 728 O O . THR A 1 91 ? 26.162 2.361 -48.576 1.00 98.25 91 THR A O 1
ATOM 731 N N . ASN A 1 92 ? 28.082 3.486 -48.874 1.00 98.31 92 ASN A N 1
ATOM 732 C CA . ASN A 1 92 ? 28.029 4.151 -47.569 1.00 98.31 92 ASN A CA 1
ATOM 733 C C . ASN A 1 92 ? 26.830 5.105 -47.446 1.00 98.31 92 ASN A C 1
ATOM 735 O O . ASN A 1 92 ? 26.142 5.065 -46.428 1.00 98.31 92 ASN A O 1
ATOM 739 N N . LEU A 1 93 ? 26.531 5.905 -48.479 1.00 98.19 93 LEU A N 1
ATOM 740 C CA . LEU A 1 93 ? 25.349 6.773 -48.504 1.00 98.19 93 LEU A CA 1
ATOM 741 C C . LEU A 1 93 ? 24.079 5.943 -48.284 1.00 98.19 93 LEU A C 1
ATOM 743 O O . LEU A 1 93 ? 23.375 6.162 -47.300 1.00 98.19 93 LEU A O 1
ATOM 747 N N . ARG A 1 94 ? 23.863 4.913 -49.113 1.00 98.50 94 ARG A N 1
ATOM 748 C CA . ARG A 1 94 ? 22.705 4.011 -49.022 1.00 98.50 94 ARG A CA 1
ATOM 749 C C . ARG A 1 94 ? 22.578 3.333 -47.652 1.00 98.50 94 ARG A C 1
ATOM 751 O O . ARG A 1 94 ? 21.464 3.171 -47.153 1.00 98.50 94 ARG A O 1
ATOM 758 N N . ASN A 1 95 ? 23.696 2.945 -47.035 1.00 98.19 95 ASN A N 1
ATOM 759 C CA . ASN A 1 95 ? 23.698 2.378 -45.685 1.00 98.19 95 ASN A CA 1
ATOM 760 C C . ASN A 1 95 ? 23.248 3.419 -44.645 1.00 98.19 95 ASN A C 1
ATOM 762 O O . ASN A 1 95 ? 22.325 3.145 -43.879 1.00 98.19 95 ASN A O 1
ATOM 766 N N . THR A 1 96 ? 23.815 4.632 -44.664 1.00 97.88 96 THR A N 1
ATOM 767 C CA . THR A 1 96 ? 23.433 5.701 -43.719 1.00 97.88 96 THR A CA 1
ATOM 768 C C . THR A 1 96 ? 21.993 6.187 -43.919 1.00 97.88 96 THR A C 1
ATOM 770 O O . THR A 1 96 ? 21.322 6.521 -42.945 1.00 97.88 96 THR A O 1
ATOM 773 N N . GLU A 1 97 ? 21.461 6.161 -45.146 1.00 98.50 97 GLU A N 1
ATOM 774 C CA . GLU A 1 97 ? 20.041 6.419 -45.425 1.00 98.50 97 GLU A CA 1
ATOM 775 C C . GLU A 1 97 ? 19.132 5.341 -44.814 1.00 98.50 97 GLU A C 1
ATOM 777 O O . GLU A 1 97 ? 18.098 5.666 -44.222 1.00 98.50 97 GLU A O 1
ATOM 782 N N . GLN A 1 98 ? 19.524 4.062 -44.895 1.00 98.38 98 GLN A N 1
ATOM 783 C CA . GLN A 1 98 ? 18.784 2.969 -44.261 1.00 98.38 98 GLN A CA 1
ATOM 784 C C . GLN A 1 98 ? 18.844 3.050 -42.727 1.00 98.38 98 GLN A C 1
ATOM 786 O O . GLN A 1 98 ? 17.835 2.816 -42.061 1.00 98.38 98 GLN A O 1
ATOM 791 N N . GLU A 1 99 ? 19.995 3.400 -42.155 1.00 98.25 99 GLU A N 1
ATOM 792 C CA . GLU A 1 99 ? 20.155 3.619 -40.713 1.00 98.25 99 GLU A CA 1
ATOM 793 C C . GLU A 1 99 ? 19.323 4.813 -40.234 1.00 98.25 99 GLU A C 1
ATOM 795 O O . GLU A 1 99 ? 18.564 4.684 -39.275 1.00 98.25 99 GLU A O 1
ATOM 800 N N . LEU A 1 100 ? 19.355 5.938 -40.953 1.00 98.31 100 LEU A N 1
ATOM 801 C CA . LEU A 1 100 ? 18.523 7.110 -40.670 1.00 98.31 100 LEU A CA 1
ATOM 802 C C . LEU A 1 100 ? 17.023 6.781 -40.738 1.00 98.31 100 LEU A C 1
ATOM 804 O O . LEU A 1 100 ? 16.252 7.259 -39.903 1.00 98.31 100 LEU A O 1
ATOM 808 N N . ALA A 1 101 ? 16.596 5.947 -41.690 1.00 98.31 101 ALA A N 1
ATOM 809 C CA . ALA A 1 101 ? 15.215 5.473 -41.776 1.00 98.31 101 ALA A CA 1
ATOM 810 C C . ALA A 1 101 ? 14.824 4.588 -40.575 1.00 98.31 101 ALA A C 1
ATOM 812 O O . ALA A 1 101 ? 13.750 4.784 -40.003 1.00 98.31 101 ALA A O 1
ATOM 813 N N . ARG A 1 102 ? 15.704 3.671 -40.141 1.00 98.44 102 ARG A N 1
ATOM 814 C CA . ARG A 1 102 ? 15.496 2.852 -38.929 1.00 98.44 102 ARG A CA 1
ATOM 815 C C . ARG A 1 102 ? 15.396 3.725 -37.676 1.00 98.44 102 ARG A C 1
ATOM 817 O O . ARG A 1 102 ? 14.424 3.604 -36.938 1.00 98.44 102 ARG A O 1
ATOM 824 N N . CYS A 1 103 ? 16.337 4.648 -37.476 1.00 98.06 103 CYS A N 1
ATOM 825 C CA . CYS A 1 103 ? 16.351 5.556 -36.327 1.00 98.06 103 CYS A CA 1
ATOM 826 C C . CYS A 1 103 ? 15.115 6.469 -36.282 1.00 98.06 103 CYS A C 1
ATOM 828 O O . CYS A 1 103 ? 14.597 6.732 -35.202 1.00 98.06 103 CYS A O 1
ATOM 830 N N . ARG A 1 104 ? 14.595 6.913 -37.437 1.00 98.50 104 ARG A N 1
ATOM 831 C CA . ARG A 1 104 ? 13.316 7.644 -37.512 1.00 98.50 104 ARG A CA 1
ATOM 832 C C . ARG A 1 104 ? 12.128 6.769 -37.108 1.00 98.50 104 ARG A C 1
ATOM 834 O O . ARG A 1 104 ? 11.315 7.208 -36.305 1.00 98.50 104 ARG A O 1
ATOM 841 N N . SER A 1 105 ? 12.044 5.540 -37.622 1.00 98.38 105 SER A N 1
ATOM 842 C CA . SER A 1 105 ? 10.973 4.600 -37.258 1.00 98.38 105 SER A CA 1
ATOM 843 C C . SER A 1 105 ? 10.970 4.280 -35.761 1.00 98.38 105 SER A C 1
ATOM 845 O O . SER A 1 105 ? 9.908 4.222 -35.147 1.00 98.38 105 SER A O 1
ATOM 847 N N . GLU A 1 106 ? 12.151 4.098 -35.173 1.00 98.31 106 GLU A N 1
ATOM 848 C CA . GLU A 1 106 ? 12.318 3.837 -33.742 1.00 98.31 106 GLU A CA 1
ATOM 849 C C . GLU A 1 106 ? 11.962 5.065 -32.890 1.00 98.31 106 GLU A C 1
ATOM 851 O O . GLU A 1 106 ? 11.291 4.941 -31.870 1.00 98.31 106 GLU A O 1
ATOM 856 N N . LEU A 1 107 ? 12.328 6.270 -33.336 1.00 98.25 107 LEU A N 1
ATOM 857 C CA . LEU A 1 107 ? 11.986 7.519 -32.653 1.00 98.25 107 LEU A CA 1
ATOM 858 C C . LEU A 1 107 ? 10.469 7.781 -32.633 1.00 98.25 107 LEU A C 1
ATOM 860 O O . LEU A 1 107 ? 9.949 8.224 -31.609 1.00 98.25 107 LEU A O 1
ATOM 864 N N . GLU A 1 108 ? 9.737 7.478 -33.712 1.00 98.50 108 GLU A N 1
ATOM 865 C CA . GLU A 1 108 ? 8.267 7.566 -33.700 1.00 98.50 108 GLU A CA 1
ATOM 866 C C . GLU A 1 108 ? 7.613 6.451 -32.859 1.00 98.50 108 GLU A C 1
ATOM 868 O O . GLU A 1 108 ? 6.628 6.722 -32.169 1.00 98.50 108 GLU A O 1
ATOM 873 N N . ARG A 1 109 ? 8.184 5.233 -32.818 1.00 98.56 109 ARG A N 1
ATOM 874 C CA . ARG A 1 109 ? 7.741 4.165 -31.896 1.00 98.56 109 ARG A CA 1
ATOM 875 C C . ARG A 1 109 ? 7.875 4.607 -30.435 1.00 98.56 109 ARG A C 1
ATOM 877 O O . ARG A 1 109 ? 6.905 4.552 -29.682 1.00 98.56 109 ARG A O 1
ATOM 884 N N . LEU A 1 110 ? 9.048 5.118 -30.059 1.00 98.31 110 LEU A N 1
ATOM 885 C CA . LEU A 1 110 ? 9.336 5.592 -28.703 1.00 98.31 110 LEU A CA 1
ATOM 886 C C . LEU A 1 110 ? 8.472 6.800 -28.302 1.00 98.31 110 LEU A C 1
ATOM 888 O O . LEU A 1 110 ? 8.066 6.891 -27.147 1.00 98.31 110 LEU A O 1
ATOM 892 N N . LYS A 1 111 ? 8.125 7.698 -29.236 1.00 98.50 111 LYS A N 1
ATOM 893 C CA . LYS A 1 111 ? 7.133 8.764 -28.992 1.00 98.50 111 LYS A CA 1
ATOM 894 C C . LYS A 1 111 ? 5.740 8.212 -28.689 1.00 98.50 111 LYS A C 1
ATOM 896 O O . LYS A 1 111 ? 5.101 8.687 -27.755 1.00 98.50 111 LYS A O 1
ATOM 901 N N . ALA A 1 112 ? 5.264 7.240 -29.470 1.00 98.38 112 ALA A N 1
ATOM 902 C CA . ALA A 1 112 ? 3.945 6.639 -29.265 1.00 98.38 112 ALA A CA 1
ATOM 903 C C . ALA A 1 112 ? 3.866 5.910 -27.912 1.00 98.38 112 ALA A C 1
ATOM 905 O O . ALA A 1 112 ? 2.900 6.077 -27.168 1.00 98.38 112 ALA A O 1
ATOM 906 N N . GLU A 1 113 ? 4.920 5.173 -27.555 1.00 98.38 113 GLU A N 1
ATOM 907 C CA . GLU A 1 113 ? 5.048 4.518 -26.250 1.00 98.38 113 GLU A CA 1
ATOM 908 C C . GLU A 1 113 ? 5.152 5.531 -25.102 1.00 98.38 113 GLU A C 1
ATOM 910 O O . GLU A 1 113 ? 4.498 5.350 -24.078 1.00 98.38 113 GLU A O 1
ATOM 915 N N . HIS A 1 114 ? 5.879 6.640 -25.281 1.00 98.19 114 HIS A N 1
ATOM 916 C CA . HIS A 1 114 ? 5.940 7.719 -24.292 1.00 98.19 114 HIS A CA 1
ATOM 917 C C . HIS A 1 114 ? 4.587 8.423 -24.089 1.00 98.19 114 HIS A C 1
ATOM 919 O O . HIS A 1 114 ? 4.225 8.693 -22.946 1.00 98.19 114 HIS A O 1
ATOM 925 N N . SER A 1 115 ? 3.814 8.669 -25.157 1.00 98.38 115 SER A N 1
ATOM 926 C CA . SER A 1 115 ? 2.449 9.209 -25.039 1.00 98.38 115 SER A CA 1
ATOM 927 C C . SER A 1 115 ? 1.555 8.245 -24.261 1.00 98.38 115 SER A C 1
ATOM 929 O O . SER A 1 115 ? 0.991 8.630 -23.246 1.00 98.38 115 SER A O 1
ATOM 931 N N . SER A 1 116 ? 1.521 6.967 -24.652 1.00 98.38 116 SER A N 1
ATOM 932 C CA . SER A 1 116 ? 0.731 5.934 -23.966 1.00 98.38 116 SER A CA 1
ATOM 933 C C . SER A 1 116 ? 1.113 5.786 -22.482 1.00 98.38 116 SER A C 1
ATOM 935 O O . SER A 1 116 ? 0.245 5.685 -21.612 1.00 98.38 116 SER A O 1
ATOM 937 N N . ALA A 1 117 ? 2.410 5.854 -22.157 1.00 97.50 117 ALA A N 1
ATOM 938 C CA . ALA A 1 117 ? 2.901 5.865 -20.778 1.00 97.50 117 ALA A CA 1
ATOM 939 C C . ALA A 1 117 ? 2.498 7.139 -20.005 1.00 97.50 117 ALA A C 1
ATOM 941 O O . ALA A 1 117 ? 2.183 7.066 -18.818 1.00 97.50 117 ALA A O 1
ATOM 942 N N . SER A 1 118 ? 2.472 8.300 -20.666 1.00 98.50 118 SER A N 1
ATOM 943 C CA . SER A 1 118 ? 1.989 9.560 -20.084 1.00 98.50 118 SER A CA 1
ATOM 944 C C . SER A 1 118 ? 0.484 9.510 -19.801 1.00 98.50 118 SER A C 1
ATOM 946 O O . SER A 1 118 ? 0.051 9.873 -18.708 1.00 98.50 118 SER A O 1
ATOM 948 N N . ASP A 1 119 ? -0.309 9.017 -20.753 1.00 98.38 119 ASP A N 1
ATOM 949 C CA . ASP A 1 119 ? -1.770 8.939 -20.659 1.00 98.38 119 ASP A CA 1
ATOM 950 C C . ASP A 1 119 ? -2.209 7.931 -19.580 1.00 98.38 119 ASP A C 1
ATOM 952 O O . ASP A 1 119 ? -3.068 8.228 -18.746 1.00 98.38 119 ASP A O 1
ATOM 956 N N . THR A 1 120 ? -1.560 6.761 -19.519 1.00 98.25 120 THR A N 1
ATOM 957 C CA . THR A 1 120 ? -1.779 5.778 -18.440 1.00 98.25 120 THR A CA 1
ATOM 958 C C . THR A 1 120 ? -1.304 6.289 -17.078 1.00 98.25 120 THR A C 1
ATOM 960 O O . THR A 1 120 ? -1.993 6.083 -16.078 1.00 98.25 120 THR A O 1
ATOM 963 N N . GLY A 1 121 ? -0.188 7.025 -17.020 1.00 97.81 121 GLY A N 1
ATOM 964 C CA . GLY A 1 121 ? 0.262 7.707 -15.805 1.00 97.81 121 GLY A CA 1
ATOM 965 C C . GLY A 1 121 ? -0.754 8.734 -15.292 1.00 97.81 121 GLY A C 1
ATOM 966 O O . GLY A 1 121 ? -1.064 8.747 -14.101 1.00 97.81 121 GLY A O 1
ATOM 967 N N . ALA A 1 122 ? -1.329 9.548 -16.182 1.00 98.31 122 ALA A N 1
ATOM 968 C CA . ALA A 1 122 ? -2.363 10.524 -15.837 1.00 98.31 122 ALA A CA 1
ATOM 969 C C . ALA A 1 122 ? -3.656 9.859 -15.327 1.00 98.31 122 ALA A C 1
ATOM 971 O O . ALA A 1 122 ? -4.247 10.337 -14.356 1.00 98.31 122 ALA A O 1
ATOM 972 N N . ALA A 1 123 ? -4.065 8.734 -15.924 1.00 98.25 123 ALA A N 1
ATOM 973 C CA . ALA A 1 123 ? -5.212 7.953 -15.460 1.00 98.25 123 ALA A CA 1
ATOM 974 C C . ALA A 1 123 ? -4.989 7.373 -14.048 1.00 98.25 123 ALA A C 1
ATOM 976 O O . ALA A 1 123 ? -5.834 7.553 -13.170 1.00 98.25 123 ALA A O 1
ATOM 977 N N . LEU A 1 124 ? -3.826 6.758 -13.798 1.00 98.12 124 LEU A N 1
ATOM 978 C CA . LEU A 1 124 ? -3.453 6.220 -12.481 1.00 98.12 124 LEU A CA 1
ATOM 979 C C . LEU A 1 124 ? -3.311 7.321 -11.415 1.00 98.12 124 LEU A C 1
ATOM 981 O O . LEU A 1 124 ? -3.648 7.115 -10.248 1.00 98.12 124 LEU A O 1
ATOM 985 N N . GLU A 1 125 ? -2.840 8.512 -11.793 1.00 98.31 125 GLU A N 1
ATOM 986 C CA . GLU A 1 125 ? -2.823 9.671 -10.900 1.00 98.31 125 GLU A CA 1
ATOM 987 C C . GLU A 1 125 ? -4.231 10.090 -10.459 1.00 98.31 125 GLU A C 1
ATOM 989 O O . GLU A 1 125 ? -4.402 10.468 -9.295 1.00 98.31 125 GLU A O 1
ATOM 994 N N . GLU A 1 126 ? -5.216 10.037 -11.361 1.00 98.50 126 GLU A N 1
ATOM 995 C CA . GLU A 1 126 ? -6.602 10.422 -11.081 1.00 98.50 126 GLU A CA 1
ATOM 996 C C . GLU A 1 126 ? -7.340 9.356 -10.267 1.00 98.50 126 GLU A C 1
ATOM 998 O O . GLU A 1 126 ? -7.994 9.685 -9.278 1.00 98.50 126 GLU A O 1
ATOM 1003 N N . GLU A 1 127 ? -7.139 8.074 -10.575 1.00 98.12 127 GLU A N 1
ATOM 1004 C CA . GLU A 1 127 ? -7.603 6.967 -9.733 1.00 98.12 127 GLU A CA 1
ATOM 1005 C C . GLU A 1 127 ? -7.042 7.085 -8.304 1.00 98.12 127 GLU A C 1
ATOM 1007 O O . GLU A 1 127 ? -7.785 7.011 -7.324 1.00 98.12 127 GLU A O 1
ATOM 1012 N N . ARG A 1 128 ? -5.752 7.415 -8.159 1.00 97.94 128 ARG A N 1
ATOM 1013 C CA . ARG A 1 128 ? -5.122 7.697 -6.857 1.00 97.94 128 ARG A CA 1
ATOM 1014 C C . ARG A 1 128 ? -5.716 8.932 -6.158 1.00 97.94 128 ARG A C 1
ATOM 1016 O O . ARG A 1 128 ? -5.743 8.959 -4.926 1.00 97.94 128 ARG A O 1
ATOM 1023 N N . ARG A 1 129 ? -6.171 9.967 -6.884 1.00 98.44 129 ARG A N 1
ATOM 1024 C CA . ARG A 1 129 ? -6.901 11.113 -6.290 1.00 98.44 129 ARG A CA 1
ATOM 1025 C C . ARG A 1 129 ? -8.277 10.673 -5.793 1.00 98.44 129 ARG A C 1
ATOM 1027 O O . ARG A 1 129 ? -8.611 10.952 -4.642 1.00 98.44 129 ARG A O 1
ATOM 1034 N N . ARG A 1 130 ? -9.023 9.932 -6.616 1.00 98.56 130 ARG A N 1
ATOM 1035 C CA . ARG A 1 130 ? -10.348 9.389 -6.295 1.00 98.56 130 ARG A CA 1
ATOM 1036 C C . ARG A 1 130 ? -10.318 8.473 -5.068 1.00 98.56 130 ARG A C 1
ATOM 1038 O O . ARG A 1 130 ? -11.019 8.751 -4.101 1.00 98.56 130 ARG A O 1
ATOM 1045 N N . LEU A 1 131 ? -9.451 7.459 -5.050 1.00 98.00 131 LEU A N 1
ATOM 1046 C CA . LEU A 1 131 ? -9.324 6.519 -3.927 1.00 98.00 131 LEU A CA 1
ATOM 1047 C C . LEU A 1 131 ? -8.931 7.223 -2.614 1.00 98.00 131 LEU A C 1
ATOM 1049 O O . LEU A 1 131 ? -9.361 6.822 -1.535 1.00 98.00 131 LEU A O 1
ATOM 1053 N N . ARG A 1 132 ? -8.154 8.316 -2.680 1.00 98.50 132 ARG A N 1
ATOM 1054 C CA . ARG A 1 132 ? -7.855 9.157 -1.504 1.00 98.50 132 ARG A CA 1
ATOM 1055 C C . ARG A 1 132 ? -9.066 9.947 -1.004 1.00 98.50 132 ARG A C 1
ATOM 1057 O O . ARG A 1 132 ? -9.163 10.167 0.202 1.00 98.50 132 ARG A O 1
ATOM 1064 N N . ALA A 1 133 ? -9.968 10.369 -1.890 1.00 98.31 133 ALA A N 1
ATOM 1065 C CA . ALA A 1 133 ? -11.222 11.014 -1.505 1.00 98.31 133 ALA A CA 1
ATOM 1066 C C . ALA A 1 133 ? -12.199 10.004 -0.879 1.00 98.31 133 ALA A C 1
ATOM 1068 O O . ALA A 1 133 ? -12.698 10.251 0.216 1.00 98.31 133 ALA A O 1
ATOM 1069 N N . GLU A 1 134 ? -12.380 8.835 -1.499 1.00 98.25 134 GLU A N 1
ATOM 1070 C CA . GLU A 1 134 ? -13.232 7.749 -0.987 1.00 98.25 134 GLU A CA 1
ATOM 1071 C C . GLU A 1 134 ? -12.738 7.233 0.380 1.00 98.25 134 GLU A C 1
ATOM 1073 O O . GLU A 1 134 ? -13.532 7.050 1.305 1.00 98.25 134 GLU A O 1
ATOM 1078 N N . LEU A 1 135 ? -11.418 7.101 0.575 1.00 97.75 135 LEU A N 1
ATOM 1079 C CA . LEU A 1 135 ? -10.824 6.773 1.879 1.00 97.75 135 LEU A CA 1
ATOM 1080 C C . LEU A 1 135 ? -11.069 7.866 2.936 1.00 97.75 135 LEU A C 1
ATOM 1082 O O . LEU A 1 135 ? -11.273 7.551 4.109 1.00 97.75 135 LEU A O 1
ATOM 1086 N N . LYS A 1 136 ? -11.044 9.148 2.545 1.00 98.62 136 LYS A N 1
ATOM 1087 C CA . LYS A 1 136 ? -11.328 10.269 3.454 1.00 98.62 136 LYS A CA 1
ATOM 1088 C C . LYS A 1 136 ? -12.798 10.275 3.877 1.00 98.62 136 LYS A C 1
ATOM 1090 O O . LYS A 1 136 ? -13.067 10.350 5.072 1.00 98.62 136 LYS A O 1
ATOM 1095 N N . GLU A 1 137 ? -13.725 10.133 2.931 1.00 98.56 137 GLU A N 1
ATOM 1096 C CA . GLU A 1 137 ? -15.160 10.041 3.221 1.00 98.56 137 GLU A CA 1
ATOM 1097 C C . GLU A 1 137 ? -15.477 8.830 4.109 1.00 98.56 137 GLU A C 1
ATOM 1099 O O . GLU A 1 137 ? -16.233 8.953 5.072 1.00 98.56 137 GLU A O 1
ATOM 1104 N N . THR A 1 138 ? -14.845 7.681 3.845 1.00 97.88 138 THR A N 1
ATOM 1105 C CA . THR A 1 138 ? -15.004 6.467 4.661 1.00 97.88 138 THR A CA 1
ATOM 1106 C C . THR A 1 138 ? -14.602 6.720 6.115 1.00 97.88 138 THR A C 1
ATOM 1108 O O . THR A 1 138 ? -15.373 6.400 7.015 1.00 97.88 138 THR A O 1
ATOM 1111 N N . LYS A 1 139 ? -13.465 7.385 6.361 1.00 98.56 139 LYS A N 1
ATOM 1112 C CA . LYS A 1 139 ? -13.029 7.762 7.719 1.00 98.56 139 LYS A CA 1
ATOM 1113 C C . LYS A 1 139 ? -13.940 8.802 8.375 1.00 98.56 139 LYS A C 1
ATOM 1115 O O . LYS A 1 139 ? -14.239 8.699 9.558 1.00 98.56 139 LYS A O 1
ATOM 1120 N N . GLU A 1 140 ? -14.434 9.776 7.613 1.00 98.50 140 GLU A N 1
ATOM 1121 C CA . GLU A 1 140 ? -15.402 10.771 8.100 1.00 98.50 140 GLU A CA 1
ATOM 1122 C C . GLU A 1 140 ? -16.792 10.161 8.362 1.00 98.50 140 GLU A C 1
ATOM 1124 O O . GLU A 1 140 ? -17.585 10.720 9.120 1.00 98.50 140 GLU A O 1
ATOM 1129 N N . ARG A 1 141 ? -17.117 9.012 7.758 1.00 98.62 141 ARG A N 1
ATOM 1130 C CA . ARG A 1 141 ? -18.294 8.192 8.082 1.00 98.62 141 ARG A CA 1
ATOM 1131 C C . ARG A 1 141 ? -18.050 7.330 9.324 1.00 98.62 141 ARG A C 1
ATOM 1133 O O . ARG A 1 141 ? -18.886 7.335 10.218 1.00 98.62 141 ARG A O 1
ATOM 1140 N N . GLU A 1 142 ? -16.917 6.639 9.393 1.00 97.88 142 GLU A N 1
ATOM 1141 C CA . GLU A 1 142 ? -16.493 5.816 10.533 1.00 97.88 142 GLU A CA 1
ATOM 1142 C C . GLU A 1 142 ? -16.449 6.636 11.831 1.00 97.88 142 GLU A C 1
ATOM 1144 O O . GLU A 1 142 ? -17.059 6.251 12.823 1.00 97.88 142 GLU A O 1
ATOM 1149 N N . GLN A 1 143 ? -15.841 7.827 11.802 1.00 98.25 143 GLN A N 1
ATOM 1150 C CA . GLN A 1 143 ? -15.778 8.726 12.957 1.00 98.25 143 GLN A CA 1
ATOM 1151 C C . GLN A 1 143 ? -17.166 9.186 13.440 1.00 98.25 143 GLN A C 1
ATOM 1153 O O . GLN A 1 143 ? -17.362 9.347 14.643 1.00 98.25 143 GLN A O 1
ATOM 1158 N N . ARG A 1 144 ? -18.136 9.377 12.531 1.00 98.50 144 ARG A N 1
ATOM 1159 C CA . ARG A 1 144 ? -19.527 9.697 12.905 1.00 98.50 144 ARG A CA 1
ATOM 1160 C C . ARG A 1 144 ? -20.229 8.503 13.540 1.00 98.50 144 ARG A C 1
ATOM 1162 O O . ARG A 1 144 ? -20.787 8.656 14.617 1.00 98.50 144 ARG A O 1
ATOM 1169 N N . LEU A 1 145 ? -20.116 7.320 12.934 1.00 98.31 145 LEU A N 1
ATOM 1170 C CA . LEU A 1 145 ? -20.690 6.083 13.473 1.00 98.31 145 LEU A CA 1
ATOM 1171 C C . LEU A 1 145 ? -20.119 5.732 14.857 1.00 98.31 145 LEU A C 1
ATOM 1173 O O . LEU A 1 145 ? -20.859 5.255 15.708 1.00 98.31 145 LEU A O 1
ATOM 1177 N N . MET A 1 146 ? -18.835 6.011 15.111 1.00 98.38 146 MET A N 1
ATOM 1178 C CA . MET A 1 146 ? -18.241 5.870 16.446 1.00 98.38 146 MET A CA 1
ATOM 1179 C C . MET A 1 146 ? -18.827 6.861 17.463 1.00 98.38 146 MET A C 1
ATOM 1181 O O . MET A 1 146 ? -19.035 6.483 18.610 1.00 98.38 146 MET A O 1
ATOM 1185 N N . GLY A 1 147 ? -19.127 8.100 17.055 1.00 98.25 147 GLY A N 1
ATOM 1186 C CA . GLY A 1 147 ? -19.821 9.077 17.904 1.00 98.25 147 GLY A CA 1
ATOM 1187 C C . GLY A 1 147 ? -21.253 8.647 18.231 1.00 98.25 147 GLY A C 1
ATOM 1188 O O . GLY A 1 147 ? -21.602 8.537 19.402 1.00 98.25 147 GLY A O 1
ATOM 1189 N N . GLU A 1 148 ? -22.036 8.306 17.203 1.00 98.56 148 GLU A N 1
ATOM 1190 C CA . GLU A 1 148 ? -23.402 7.769 17.329 1.00 98.56 148 GLU A CA 1
ATOM 1191 C C . GLU A 1 148 ? -23.436 6.511 18.224 1.00 98.56 148 GLU A C 1
ATOM 1193 O O . GLU A 1 148 ? -24.343 6.337 19.035 1.00 98.56 148 GLU A O 1
ATOM 1198 N N . TYR A 1 149 ? -22.420 5.645 18.127 1.00 98.44 149 TYR A N 1
ATOM 1199 C CA . TYR A 1 149 ? -22.274 4.465 18.981 1.00 98.44 149 TYR A CA 1
ATOM 1200 C C . TYR A 1 149 ? -22.004 4.828 20.453 1.00 98.44 149 TYR A C 1
ATOM 1202 O O . TYR A 1 149 ? -22.653 4.272 21.338 1.00 98.44 149 TYR A O 1
ATOM 1210 N N . THR A 1 150 ? -21.105 5.778 20.737 1.00 98.31 150 THR A N 1
ATOM 1211 C CA . THR A 1 150 ? -20.851 6.245 22.113 1.00 98.31 150 THR A CA 1
ATOM 1212 C C . THR A 1 150 ? -22.075 6.935 22.725 1.00 98.31 150 THR A C 1
ATOM 1214 O O . THR A 1 150 ? -22.387 6.678 23.886 1.00 98.31 150 THR A O 1
ATOM 1217 N N . GLU A 1 151 ? -22.818 7.739 21.958 1.00 98.50 151 GLU A N 1
ATOM 1218 C CA . GLU A 1 151 ? -24.082 8.340 22.415 1.00 98.50 151 GLU A CA 1
ATOM 1219 C C . GLU A 1 151 ? -25.104 7.255 22.818 1.00 98.50 151 GLU A C 1
ATOM 1221 O O . GLU A 1 151 ? -25.700 7.326 23.895 1.00 98.50 151 GLU A O 1
ATOM 1226 N N . LEU A 1 152 ? -25.235 6.188 22.019 1.00 98.50 152 LEU A N 1
ATOM 1227 C CA . LEU A 1 152 ? -26.098 5.041 22.333 1.00 98.50 152 LEU A CA 1
ATOM 1228 C C . LEU A 1 152 ? -25.613 4.219 23.544 1.00 98.50 152 LEU A C 1
ATOM 1230 O O . LEU A 1 152 ? -26.444 3.691 24.290 1.00 98.50 152 LEU A O 1
ATOM 1234 N N . GLU A 1 153 ? -24.302 4.101 23.779 1.00 98.25 153 GLU A N 1
ATOM 1235 C CA . GLU A 1 153 ? -23.768 3.489 25.006 1.00 98.25 153 GLU A CA 1
ATOM 1236 C C . GLU A 1 153 ? -24.099 4.330 26.250 1.00 98.25 153 GLU A C 1
ATOM 1238 O O . GLU A 1 153 ? -24.525 3.773 27.268 1.00 98.25 153 GLU A O 1
ATOM 1243 N N . GLU A 1 154 ? -23.976 5.660 26.175 1.00 98.44 154 GLU A N 1
ATOM 1244 C CA . GLU A 1 154 ? -24.342 6.564 27.271 1.00 98.44 154 GLU A CA 1
ATOM 1245 C C . GLU A 1 154 ? -25.847 6.518 27.585 1.00 98.44 154 GLU A C 1
ATOM 1247 O O . GLU A 1 154 ? -26.220 6.388 28.758 1.00 98.44 154 GLU A O 1
ATOM 1252 N N . GLU A 1 155 ? -26.717 6.531 26.566 1.00 98.50 155 GLU A N 1
ATOM 1253 C CA . GLU A 1 155 ? -28.166 6.349 26.742 1.00 98.50 155 GLU A CA 1
ATOM 1254 C C . GLU A 1 155 ? -28.501 4.991 27.376 1.00 98.50 155 GLU A C 1
ATOM 1256 O O . GLU A 1 155 ? -29.307 4.915 28.308 1.00 98.50 155 GLU A O 1
ATOM 1261 N N . ASN A 1 156 ? -27.855 3.909 26.933 1.00 98.44 156 ASN A N 1
ATOM 1262 C CA . ASN A 1 156 ? -28.068 2.570 27.484 1.00 98.44 156 ASN A CA 1
ATOM 1263 C C . ASN A 1 156 ? -27.650 2.502 28.965 1.00 98.44 156 ASN A C 1
ATOM 1265 O O . ASN A 1 156 ? -28.409 2.025 29.810 1.00 98.44 156 ASN A O 1
ATOM 1269 N N . ILE A 1 157 ? -26.494 3.073 29.318 1.00 98.38 157 ILE A N 1
ATOM 1270 C CA . ILE A 1 157 ? -26.032 3.190 30.709 1.00 98.38 157 ILE A CA 1
ATOM 1271 C C . ILE A 1 157 ? -26.998 4.048 31.549 1.00 98.38 157 ILE A C 1
ATOM 1273 O O . ILE A 1 157 ? -27.247 3.729 32.717 1.00 98.38 157 ILE A O 1
ATOM 1277 N N . ALA A 1 158 ? -27.569 5.118 30.989 1.00 98.31 158 ALA A N 1
ATOM 1278 C CA . ALA A 1 158 ? -28.578 5.933 31.666 1.00 98.31 158 ALA A CA 1
ATOM 1279 C C . ALA A 1 158 ? -29.881 5.148 31.918 1.00 98.31 158 ALA A C 1
ATOM 1281 O O . ALA A 1 158 ? -30.397 5.160 33.039 1.00 98.31 158 ALA A O 1
ATOM 1282 N N . LEU A 1 159 ? -30.370 4.399 30.925 1.00 98.56 159 LEU A N 1
ATOM 1283 C CA . LEU A 1 159 ? -31.549 3.535 31.048 1.00 98.56 159 LEU A CA 1
ATOM 1284 C C . LEU A 1 159 ? -31.333 2.387 32.048 1.00 98.56 159 LEU A C 1
ATOM 1286 O O . LEU A 1 159 ? -32.218 2.088 32.849 1.00 98.56 159 LEU A O 1
ATOM 1290 N N . GLN A 1 160 ? -30.147 1.776 32.084 1.00 98.38 160 GLN A N 1
ATOM 1291 C CA . GLN A 1 160 ? -29.817 0.767 33.098 1.00 98.38 160 GLN A CA 1
ATOM 1292 C C . GLN A 1 160 ? -29.868 1.348 34.520 1.00 98.38 160 GLN A C 1
ATOM 1294 O O . GLN A 1 160 ? -30.406 0.706 35.426 1.00 98.38 160 GLN A O 1
ATOM 1299 N N . LYS A 1 161 ? -29.380 2.582 34.720 1.00 98.56 161 LYS A N 1
ATOM 1300 C CA . LYS A 1 161 ? -29.463 3.291 36.010 1.00 98.56 161 LYS A CA 1
ATOM 1301 C C . LYS A 1 161 ? -30.911 3.592 36.410 1.00 98.56 161 LYS A C 1
ATOM 1303 O O . LYS A 1 161 ? -31.267 3.368 37.566 1.00 98.56 161 LYS A O 1
ATOM 1308 N N . THR A 1 162 ? -31.772 4.046 35.493 1.00 98.44 162 THR A N 1
ATOM 1309 C CA . THR A 1 162 ? -33.190 4.292 35.828 1.00 98.44 162 THR A CA 1
ATOM 1310 C C . THR A 1 162 ? -33.932 2.994 36.148 1.00 98.44 162 THR A C 1
ATOM 1312 O O . THR A 1 162 ? -34.665 2.952 37.134 1.00 98.44 162 THR A O 1
ATOM 1315 N N . VAL A 1 163 ? -33.684 1.905 35.411 1.00 98.44 163 VAL A N 1
ATOM 1316 C CA . VAL A 1 163 ? -34.244 0.573 35.710 1.00 98.44 163 VAL A CA 1
ATOM 1317 C C . VAL A 1 163 ? -33.768 0.043 37.068 1.00 98.44 163 VAL A C 1
ATOM 1319 O O . VAL A 1 163 ? -34.570 -0.527 37.810 1.00 98.44 163 VAL A O 1
ATOM 1322 N N . ALA A 1 164 ? -32.499 0.245 37.435 1.00 97.75 164 ALA A N 1
ATOM 1323 C CA . ALA A 1 164 ? -31.986 -0.125 38.755 1.00 97.75 164 ALA A CA 1
ATOM 1324 C C . ALA A 1 164 ? -32.677 0.665 39.883 1.00 97.75 164 ALA A C 1
ATOM 1326 O O . ALA A 1 164 ? -33.150 0.064 40.849 1.00 97.75 164 ALA A O 1
ATOM 1327 N N . ASN A 1 165 ? -32.821 1.984 39.725 1.00 98.12 165 ASN A N 1
ATOM 1328 C CA . ASN A 1 165 ? -33.505 2.842 40.697 1.00 98.12 165 ASN A CA 1
ATOM 1329 C C . ASN A 1 165 ? -34.990 2.465 40.858 1.00 98.12 165 ASN A C 1
ATOM 1331 O O . ASN A 1 165 ? -35.486 2.381 41.979 1.00 98.12 165 ASN A O 1
ATOM 1335 N N . LEU A 1 166 ? -35.691 2.177 39.753 1.00 98.25 166 LEU A N 1
ATOM 1336 C CA . LEU A 1 166 ? -37.091 1.735 39.778 1.00 98.25 166 LEU A CA 1
ATOM 1337 C C . LEU A 1 166 ? -37.263 0.381 40.484 1.00 98.25 166 LEU A C 1
ATOM 1339 O O . LEU A 1 166 ? -38.232 0.202 41.218 1.00 98.25 166 LEU A O 1
ATOM 1343 N N . ARG A 1 167 ? -36.314 -0.552 40.324 1.00 98.19 167 ARG A N 1
ATOM 1344 C CA . ARG A 1 167 ? -36.303 -1.819 41.079 1.00 98.19 167 ARG A CA 1
ATOM 1345 C C . ARG A 1 167 ? -36.098 -1.594 42.579 1.00 98.19 167 ARG A C 1
ATOM 1347 O O . ARG A 1 167 ? -36.758 -2.263 43.367 1.00 98.19 167 ARG A O 1
ATOM 1354 N N . GLY A 1 168 ? -35.241 -0.648 42.971 1.00 97.12 168 GLY A N 1
ATOM 1355 C CA . GLY A 1 168 ? -35.080 -0.238 44.373 1.00 97.12 168 GLY A CA 1
ATOM 1356 C C . GLY A 1 168 ? -36.391 0.286 44.967 1.00 97.12 168 GLY A C 1
ATOM 1357 O O . GLY A 1 168 ? -36.906 -0.283 45.927 1.00 97.12 168 GLY A O 1
ATOM 1358 N N . ALA A 1 169 ? -36.997 1.281 44.313 1.00 97.25 169 ALA A N 1
ATOM 1359 C CA . ALA A 1 169 ? -38.280 1.855 44.726 1.00 97.25 169 ALA A CA 1
ATOM 1360 C C . ALA A 1 169 ? -39.427 0.821 44.765 1.00 97.25 169 ALA A C 1
ATOM 1362 O O . ALA A 1 169 ? -40.316 0.910 45.611 1.00 97.25 169 ALA A O 1
ATOM 1363 N N . GLN A 1 170 ? -39.411 -0.192 43.889 1.00 97.75 170 GLN A N 1
ATOM 1364 C CA . GLN A 1 170 ? -40.382 -1.292 43.923 1.00 97.75 170 GLN A CA 1
ATOM 1365 C C . GLN A 1 170 ? -40.219 -2.183 45.168 1.00 97.75 170 GLN A C 1
ATOM 1367 O O . GLN A 1 170 ? -41.221 -2.606 45.744 1.00 97.75 170 GLN A O 1
ATOM 1372 N N . VAL A 1 171 ? -38.984 -2.457 45.604 1.00 98.38 171 VAL A N 1
ATOM 1373 C CA . VAL A 1 171 ? -38.714 -3.217 46.839 1.00 98.38 171 VAL A CA 1
ATOM 1374 C C . VAL A 1 171 ? -39.128 -2.412 48.075 1.00 98.38 171 VAL A C 1
ATOM 1376 O O . VAL A 1 171 ? -39.770 -2.961 48.968 1.00 98.38 171 VAL A O 1
ATOM 1379 N N . GLU A 1 172 ? -38.839 -1.109 48.104 1.00 97.69 172 GLU A N 1
ATOM 1380 C CA . GLU A 1 172 ? -39.295 -0.202 49.168 1.00 97.69 172 GLU A CA 1
ATOM 1381 C C . GLU A 1 172 ? -40.831 -0.152 49.256 1.00 97.69 172 GLU A C 1
ATOM 1383 O O . GLU A 1 172 ? -41.394 -0.263 50.346 1.00 97.69 172 GLU A O 1
ATOM 1388 N N . PHE A 1 173 ? -41.522 -0.068 48.113 1.00 98.12 173 PHE A N 1
ATOM 1389 C CA . PHE A 1 173 ? -42.986 -0.081 48.048 1.00 98.12 173 PHE A CA 1
ATOM 1390 C C . PHE A 1 173 ? -43.595 -1.388 48.578 1.00 98.12 173 PHE A C 1
ATOM 1392 O O . PHE A 1 173 ? -44.531 -1.348 49.378 1.00 98.12 173 PHE A O 1
ATOM 1399 N N . GLU A 1 174 ? -43.068 -2.549 48.175 1.00 98.19 174 GLU A N 1
ATOM 1400 C CA . GLU A 1 174 ? -43.546 -3.841 48.685 1.00 98.19 174 GLU A CA 1
ATOM 1401 C C . GLU A 1 174 ? -43.229 -4.024 50.184 1.00 98.19 174 GLU A C 1
ATOM 1403 O O . GLU A 1 174 ? -44.052 -4.581 50.909 1.00 98.19 174 GLU A O 1
ATOM 1408 N N . SER A 1 175 ? -42.115 -3.476 50.691 1.00 97.75 175 SER A N 1
ATOM 1409 C CA . SER A 1 175 ? -41.831 -3.445 52.136 1.00 97.75 175 SER A CA 1
ATOM 1410 C C . SER A 1 175 ? -42.854 -2.599 52.903 1.00 97.75 175 SER A C 1
ATOM 1412 O O . SER A 1 175 ? -43.450 -3.079 53.866 1.00 97.75 175 SER A O 1
ATOM 1414 N N . LEU A 1 176 ? -43.120 -1.367 52.450 1.00 97.81 176 LEU A N 1
ATOM 1415 C CA . LEU A 1 176 ? -44.113 -0.477 53.068 1.00 97.81 176 LEU A CA 1
ATOM 1416 C C . LEU A 1 176 ? -45.521 -1.087 53.053 1.00 97.81 176 LEU A C 1
ATOM 1418 O O . LEU A 1 176 ? -46.269 -0.956 54.017 1.00 97.81 176 LEU A O 1
ATOM 1422 N N . LYS A 1 177 ? -45.872 -1.798 51.980 1.00 98.38 177 LYS A N 1
ATOM 1423 C CA . LYS A 1 177 ? -47.129 -2.542 51.843 1.00 98.38 177 LYS A CA 1
ATOM 1424 C C . LYS A 1 177 ? -47.246 -3.679 52.868 1.00 98.38 177 LYS A C 1
ATOM 1426 O O . LYS A 1 177 ? -48.325 -3.849 53.433 1.00 98.38 177 LYS A O 1
ATOM 1431 N N . ILE A 1 178 ? -46.155 -4.397 53.160 1.00 98.12 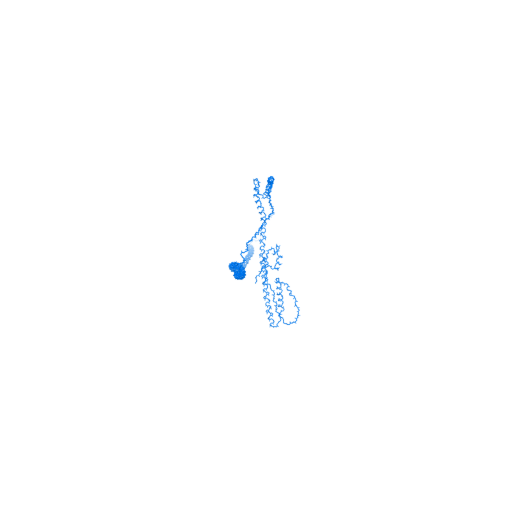178 ILE A N 1
ATOM 1432 C CA . ILE A 1 178 ? -46.107 -5.409 54.232 1.00 98.12 178 ILE A CA 1
ATOM 1433 C C . ILE A 1 178 ? -46.284 -4.753 55.612 1.00 98.12 178 ILE A C 1
ATOM 1435 O O . ILE A 1 178 ? -47.109 -5.217 56.405 1.00 98.12 178 ILE A O 1
ATOM 1439 N N . ASP A 1 179 ? -45.583 -3.648 55.891 1.00 97.69 179 ASP A N 1
ATOM 1440 C CA . ASP A 1 179 ? -45.764 -2.889 57.138 1.00 97.69 179 ASP A CA 1
ATOM 1441 C C . ASP A 1 179 ? -47.213 -2.386 57.291 1.00 97.69 179 ASP A C 1
ATOM 1443 O O . ASP A 1 179 ? -47.806 -2.548 58.358 1.00 97.69 179 ASP A O 1
ATOM 1447 N N . CYS A 1 180 ? -47.829 -1.862 56.225 1.00 97.62 180 CYS A N 1
ATOM 1448 C CA . CYS A 1 180 ? -49.242 -1.472 56.219 1.00 97.62 180 CYS A CA 1
ATOM 1449 C C . CYS A 1 180 ? -50.187 -2.641 56.533 1.00 97.62 180 CYS A C 1
ATOM 1451 O O . CYS A 1 180 ? -51.140 -2.442 57.286 1.00 97.62 180 CYS A O 1
ATOM 1453 N N . THR A 1 181 ? -49.935 -3.850 56.012 1.00 98.12 181 THR A N 1
ATOM 1454 C CA . THR A 1 181 ? -50.736 -5.028 56.394 1.00 98.12 181 THR A CA 1
ATOM 1455 C C . THR A 1 181 ? -50.542 -5.408 57.862 1.00 98.12 181 THR A C 1
ATOM 1457 O O . THR A 1 181 ? -51.538 -5.596 58.555 1.00 98.12 181 THR A O 1
ATOM 1460 N N . ARG A 1 182 ? -49.305 -5.392 58.388 1.00 98.19 182 ARG A N 1
ATOM 1461 C CA . ARG A 1 182 ? -49.050 -5.662 59.816 1.00 98.19 182 ARG A CA 1
ATOM 1462 C C . ARG A 1 182 ? -49.790 -4.673 60.719 1.00 98.19 182 ARG A C 1
ATOM 1464 O O . ARG A 1 182 ? -50.398 -5.091 61.698 1.00 98.19 182 ARG A O 1
ATOM 1471 N N . TYR A 1 183 ? -49.762 -3.380 60.395 1.00 98.06 183 TYR A N 1
ATOM 1472 C CA . TYR A 1 183 ? -50.478 -2.370 61.179 1.00 98.06 183 TYR A CA 1
ATOM 1473 C C . TYR A 1 183 ? -52.005 -2.520 61.081 1.00 98.06 183 TYR A C 1
ATOM 1475 O O . TYR A 1 183 ? -52.700 -2.241 62.054 1.00 98.06 183 TYR A O 1
ATOM 1483 N N . ALA A 1 184 ? -52.546 -2.988 59.950 1.00 97.94 184 ALA A N 1
ATOM 1484 C CA . ALA A 1 184 ? -53.972 -3.296 59.833 1.00 97.94 184 ALA A CA 1
ATOM 1485 C C . ALA A 1 184 ? -54.381 -4.487 60.723 1.00 97.94 184 ALA A C 1
ATOM 1487 O O . ALA A 1 184 ? -55.393 -4.402 61.421 1.00 97.94 184 ALA A O 1
ATOM 1488 N N . ASP A 1 185 ? -53.568 -5.548 60.759 1.00 97.69 185 ASP A N 1
ATOM 1489 C CA . ASP A 1 185 ? -53.778 -6.708 61.636 1.00 97.69 185 ASP A CA 1
ATOM 1490 C C . ASP A 1 185 ? -53.652 -6.323 63.124 1.00 97.69 185 ASP A C 1
ATOM 1492 O O . ASP A 1 185 ? -54.469 -6.729 63.952 1.00 97.69 185 ASP A O 1
ATOM 1496 N N . GLU A 1 186 ? -52.674 -5.481 63.474 1.00 97.94 186 GLU A N 1
ATOM 1497 C CA . GLU A 1 186 ? -52.491 -4.946 64.831 1.00 97.94 186 GLU A CA 1
ATOM 1498 C C . GLU A 1 186 ? -53.700 -4.105 65.279 1.00 97.94 186 GLU A C 1
ATOM 1500 O O . GLU A 1 186 ? -54.221 -4.304 66.377 1.00 97.94 186 GLU A O 1
ATOM 1505 N N . ILE A 1 187 ? -54.218 -3.230 64.408 1.00 97.56 187 ILE A N 1
ATOM 1506 C CA . ILE A 1 187 ? -55.448 -2.460 64.654 1.00 97.56 187 ILE A CA 1
ATOM 1507 C C . ILE A 1 187 ? -56.659 -3.390 64.836 1.00 97.56 187 ILE A C 1
ATOM 1509 O O . ILE A 1 187 ? -57.483 -3.147 65.719 1.00 97.56 187 ILE A O 1
ATOM 1513 N N . TYR A 1 188 ? -56.778 -4.460 64.045 1.00 98.12 188 TYR A N 1
ATOM 1514 C CA . TYR A 1 188 ? -57.857 -5.441 64.196 1.00 98.12 188 TYR A CA 1
ATOM 1515 C C . TYR A 1 188 ? -57.801 -6.147 65.561 1.00 98.12 188 TYR A C 1
ATOM 1517 O O . TYR A 1 188 ? -58.807 -6.195 66.272 1.00 98.12 188 TYR A O 1
ATOM 1525 N N . MET A 1 189 ? -56.617 -6.612 65.974 1.00 97.69 189 MET A N 1
ATOM 1526 C CA . MET A 1 189 ? -56.414 -7.256 67.278 1.00 97.69 189 MET A CA 1
ATOM 1527 C C . MET A 1 189 ? -56.664 -6.302 68.456 1.00 97.69 189 MET A C 1
ATOM 1529 O O . MET A 1 189 ? -57.278 -6.699 69.447 1.00 97.69 189 MET A O 1
ATOM 1533 N N . LEU A 1 190 ? -56.245 -5.036 68.348 1.00 97.12 190 LEU A N 1
ATOM 1534 C CA . LEU A 1 190 ? -56.515 -4.015 69.366 1.00 97.12 190 LEU A CA 1
ATOM 1535 C C . LEU A 1 190 ? -58.012 -3.699 69.481 1.00 97.12 190 LEU A C 1
ATOM 1537 O O . LEU A 1 190 ? -58.517 -3.580 70.596 1.00 97.12 190 LEU A O 1
ATOM 1541 N N . ASN A 1 191 ? -58.743 -3.620 68.364 1.00 97.56 191 ASN A N 1
ATOM 1542 C CA . ASN A 1 191 ? -60.197 -3.438 68.390 1.00 97.56 191 ASN A CA 1
ATOM 1543 C C . ASN A 1 191 ? -60.909 -4.632 69.047 1.00 97.56 191 ASN A C 1
ATOM 1545 O O . ASN A 1 191 ? -61.756 -4.420 69.911 1.00 97.56 191 ASN A O 1
ATOM 1549 N N . ALA A 1 192 ? -60.516 -5.871 68.732 1.00 97.44 192 ALA A N 1
ATOM 1550 C CA . ALA A 1 192 ? -61.073 -7.064 69.377 1.00 97.44 192 ALA A CA 1
ATOM 1551 C C . ALA A 1 192 ? -60.834 -7.072 70.904 1.00 97.44 192 ALA A C 1
ATOM 1553 O O . ALA A 1 192 ? -61.751 -7.355 71.675 1.00 97.44 192 ALA A O 1
ATOM 1554 N N . ALA A 1 193 ? -59.638 -6.680 71.358 1.00 97.00 193 ALA A N 1
ATOM 1555 C CA . ALA A 1 193 ? -59.333 -6.537 72.785 1.00 97.00 193 ALA A CA 1
ATOM 1556 C C . ALA A 1 193 ? -60.130 -5.400 73.461 1.00 97.00 193 ALA A C 1
ATOM 1558 O O . ALA A 1 193 ? -60.499 -5.501 74.633 1.00 97.00 193 ALA A O 1
ATOM 1559 N N . ILE A 1 194 ? -60.435 -4.320 72.731 1.00 97.62 194 ILE A N 1
ATOM 1560 C CA . ILE A 1 194 ? -61.317 -3.241 73.199 1.00 97.62 194 ILE A CA 1
ATOM 1561 C C . ILE A 1 194 ? -62.766 -3.739 73.325 1.00 97.62 194 ILE A C 1
ATOM 1563 O O . ILE A 1 194 ? -63.417 -3.428 74.322 1.00 97.62 194 ILE A O 1
ATOM 1567 N N . GLU A 1 195 ? -63.268 -4.526 72.372 1.00 97.56 195 GLU A N 1
ATOM 1568 C CA . GLU A 1 195 ? -64.611 -5.124 72.422 1.00 97.56 195 GLU A CA 1
ATOM 1569 C C . GLU A 1 195 ? -64.756 -6.125 73.582 1.00 97.56 195 GLU A C 1
ATOM 1571 O O . GLU A 1 195 ? -65.735 -6.059 74.331 1.00 97.56 195 GLU A O 1
ATOM 1576 N N . GLU A 1 196 ? -63.760 -6.989 73.811 1.00 97.00 196 GLU A N 1
ATOM 1577 C CA . GLU A 1 196 ? -63.727 -7.894 74.970 1.00 97.00 196 GLU A CA 1
ATOM 1578 C C . GLU A 1 196 ? -63.681 -7.115 76.296 1.00 97.00 196 GLU A C 1
ATOM 1580 O O . GLU A 1 196 ? -64.451 -7.398 77.217 1.00 97.00 196 GLU A O 1
ATOM 1585 N N . SER A 1 197 ? -62.847 -6.074 76.382 1.00 96.00 197 SER A N 1
ATOM 1586 C CA . SER A 1 197 ? -62.766 -5.192 77.554 1.00 96.00 197 SER A CA 1
ATOM 1587 C C . SER A 1 197 ? -64.092 -4.468 77.834 1.00 96.00 197 SER A C 1
ATOM 1589 O O . SER A 1 197 ? -64.534 -4.391 78.984 1.00 96.00 197 SER A O 1
ATOM 1591 N N . GLN A 1 198 ? -64.797 -4.009 76.793 1.00 96.88 198 GLN A N 1
ATOM 1592 C CA . GLN A 1 198 ? -66.146 -3.446 76.922 1.00 96.88 198 GLN A CA 1
ATOM 1593 C C . GLN A 1 198 ? -67.167 -4.492 77.388 1.00 96.88 198 GLN A C 1
ATOM 1595 O O . GLN A 1 198 ? -68.002 -4.184 78.238 1.00 96.88 198 GLN A O 1
ATOM 1600 N N . LEU A 1 199 ? -67.103 -5.731 76.891 1.00 97.62 199 LEU A N 1
ATOM 1601 C CA . LEU A 1 199 ? -67.980 -6.815 77.342 1.00 97.62 199 LEU A CA 1
ATOM 1602 C C . LEU A 1 199 ? -67.749 -7.148 78.825 1.00 97.62 199 LEU A C 1
ATOM 1604 O O . LEU A 1 199 ? -68.713 -7.226 79.587 1.00 97.62 199 LEU A O 1
ATOM 1608 N N . LEU A 1 200 ? -66.489 -7.273 79.250 1.00 97.25 200 LEU A N 1
ATOM 1609 C CA . LEU A 1 200 ? -66.112 -7.491 80.650 1.00 97.25 200 LEU A CA 1
ATOM 1610 C C . LEU A 1 200 ? -66.567 -6.332 81.549 1.00 97.25 200 LEU A C 1
ATOM 1612 O O . LEU A 1 200 ? -67.141 -6.575 82.611 1.00 97.25 200 LEU A O 1
ATOM 1616 N N . LYS A 1 201 ? -66.401 -5.079 81.102 1.00 97.06 201 LYS A N 1
ATOM 1617 C CA . LYS A 1 201 ? -66.929 -3.888 81.789 1.00 97.06 201 LYS A CA 1
ATOM 1618 C C . LYS A 1 201 ? -68.449 -3.965 81.958 1.00 97.06 201 LYS A C 1
ATOM 1620 O O . LYS A 1 201 ? -68.937 -3.806 83.071 1.00 97.06 201 LYS A O 1
ATOM 1625 N N . ASN A 1 202 ? -69.185 -4.267 80.888 1.00 97.12 202 ASN A N 1
ATOM 1626 C CA . ASN A 1 202 ? -70.648 -4.376 80.914 1.00 97.12 202 ASN A CA 1
ATOM 1627 C C . ASN A 1 202 ? -71.141 -5.504 81.845 1.00 97.12 202 ASN A C 1
ATOM 1629 O O . ASN A 1 202 ? -72.234 -5.409 82.402 1.00 97.12 202 ASN A O 1
ATOM 1633 N N . ILE A 1 203 ? -70.360 -6.578 82.015 1.00 96.75 203 ILE A N 1
ATOM 1634 C CA . ILE A 1 203 ? -70.641 -7.648 82.985 1.00 96.75 203 ILE A CA 1
ATOM 1635 C C . ILE A 1 203 ? -70.376 -7.159 84.416 1.00 96.75 203 ILE A C 1
ATOM 1637 O O . ILE A 1 203 ? -71.219 -7.362 85.287 1.00 96.75 203 ILE A O 1
ATOM 1641 N N . ALA A 1 204 ? -69.252 -6.481 84.659 1.00 94.56 204 ALA A N 1
ATOM 1642 C CA . ALA A 1 204 ? -68.915 -5.936 85.974 1.00 94.56 204 ALA A CA 1
ATOM 1643 C C . ALA A 1 204 ? -69.910 -4.854 86.437 1.00 94.56 204 ALA A C 1
ATOM 1645 O O . ALA A 1 204 ? -70.323 -4.861 87.594 1.00 94.56 204 ALA A O 1
ATOM 1646 N N . GLU A 1 205 ? -70.352 -3.967 85.541 1.00 94.88 205 GLU A N 1
ATOM 1647 C CA . GLU A 1 205 ? -71.378 -2.958 85.841 1.00 94.88 205 GLU A CA 1
ATOM 1648 C C . GLU A 1 205 ? -72.707 -3.620 86.239 1.00 94.88 205 GLU A C 1
ATOM 1650 O O . GLU A 1 205 ? -73.259 -3.279 87.283 1.00 94.88 205 GLU A O 1
ATOM 1655 N N . LYS A 1 206 ? -73.156 -4.654 85.513 1.00 96.06 206 LYS A N 1
ATOM 1656 C CA . LYS A 1 206 ? -74.346 -5.440 85.892 1.00 96.06 206 LYS A CA 1
ATOM 1657 C C . LYS A 1 206 ? -74.194 -6.161 87.229 1.00 96.06 206 LYS A C 1
ATOM 1659 O O . LYS A 1 206 ? -75.124 -6.148 88.023 1.00 96.06 206 LYS A O 1
ATOM 1664 N N . GLN A 1 207 ? -73.035 -6.753 87.514 1.00 95.50 207 GLN A N 1
ATOM 1665 C CA . GLN A 1 207 ? -72.783 -7.396 88.811 1.00 95.50 207 GLN A CA 1
ATOM 1666 C C . GLN A 1 207 ? -72.829 -6.387 89.969 1.00 95.50 207 GLN A C 1
ATOM 1668 O O . GLN A 1 207 ? -73.303 -6.721 91.054 1.00 95.50 207 GLN A O 1
ATOM 1673 N N . VAL A 1 208 ? -72.391 -5.143 89.744 1.00 95.38 208 VAL A N 1
ATOM 1674 C CA . VAL A 1 208 ? -72.523 -4.049 90.719 1.00 95.38 208 VAL A CA 1
ATOM 1675 C C . VAL A 1 208 ? -73.983 -3.602 90.869 1.00 95.38 208 VAL A C 1
ATOM 1677 O O . VAL A 1 208 ? -74.423 -3.391 91.997 1.00 95.38 208 VAL A O 1
ATOM 1680 N N . GLU A 1 209 ? -74.757 -3.510 89.784 1.00 94.56 209 GLU A N 1
ATOM 1681 C CA . GLU A 1 209 ? -76.202 -3.225 89.835 1.00 94.56 209 GLU A CA 1
ATOM 1682 C C . GLU A 1 209 ? -76.983 -4.324 90.577 1.00 94.56 209 GLU A C 1
ATOM 1684 O O . GLU A 1 209 ? -77.785 -4.024 91.462 1.00 94.56 209 GLU A O 1
ATOM 1689 N N . GLU A 1 210 ? -76.715 -5.598 90.281 1.00 94.50 210 GLU A N 1
ATOM 1690 C CA . GLU A 1 210 ? -77.313 -6.759 90.951 1.00 94.50 210 GLU A CA 1
ATOM 1691 C C . GLU A 1 210 ? -76.949 -6.800 92.443 1.00 94.50 210 GLU A C 1
ATOM 1693 O O . GLU A 1 210 ? -77.829 -6.987 93.287 1.00 94.50 210 GLU A O 1
ATOM 1698 N N . ALA A 1 211 ? -75.683 -6.549 92.796 1.00 94.31 211 ALA A N 1
ATOM 1699 C CA . ALA A 1 211 ? -75.244 -6.463 94.188 1.00 94.31 211 ALA A CA 1
ATOM 1700 C C . ALA A 1 211 ? -75.870 -5.267 94.931 1.00 94.31 211 ALA A C 1
ATOM 1702 O O . ALA A 1 211 ? -76.232 -5.392 96.103 1.00 94.31 211 ALA A O 1
ATOM 1703 N N . LEU A 1 212 ? -76.047 -4.122 94.262 1.00 94.38 212 LEU A N 1
ATOM 1704 C CA . LEU A 1 212 ? -76.711 -2.944 94.824 1.00 94.38 212 LEU A CA 1
ATOM 1705 C C . LEU A 1 212 ? -78.208 -3.197 95.054 1.00 94.38 212 LEU A C 1
ATOM 1707 O O . LEU A 1 212 ? -78.730 -2.844 96.112 1.00 94.38 212 LEU A O 1
ATOM 1711 N N . LEU A 1 213 ? -78.887 -3.854 94.108 1.00 95.12 213 LEU A N 1
ATOM 1712 C CA . LEU A 1 213 ? -80.282 -4.279 94.249 1.00 95.12 213 LEU A CA 1
ATOM 1713 C C . LEU A 1 213 ? -80.445 -5.311 95.370 1.00 95.12 213 LEU A C 1
ATOM 1715 O O . LEU A 1 213 ? -81.361 -5.180 96.180 1.00 95.12 213 LEU A O 1
ATOM 1719 N N . ALA A 1 214 ? -79.543 -6.289 95.476 1.00 93.88 214 ALA A N 1
ATOM 1720 C CA . ALA A 1 214 ? -79.535 -7.256 96.572 1.00 93.88 214 ALA A CA 1
ATOM 1721 C C . ALA A 1 214 ? -79.311 -6.573 97.933 1.00 93.88 214 ALA A C 1
ATOM 1723 O O . ALA A 1 214 ? -80.043 -6.845 98.882 1.00 93.88 214 ALA A O 1
ATOM 1724 N N . ALA A 1 215 ? -78.373 -5.624 98.026 1.00 91.81 215 ALA A N 1
ATOM 1725 C CA . ALA A 1 215 ? -78.140 -4.837 99.238 1.00 91.81 215 ALA A CA 1
ATOM 1726 C C . ALA A 1 215 ? -79.324 -3.912 99.585 1.00 91.81 215 ALA A C 1
ATOM 1728 O O . ALA A 1 215 ? -79.622 -3.705 100.764 1.00 91.81 215 ALA A O 1
ATOM 1729 N N . GLN A 1 216 ? -80.042 -3.378 98.589 1.00 94.12 216 GLN A N 1
ATOM 1730 C CA . GLN A 1 216 ? -81.286 -2.642 98.818 1.00 94.12 216 GLN A CA 1
ATOM 1731 C C . GLN A 1 216 ? -82.397 -3.571 99.324 1.00 94.12 216 GLN A C 1
ATOM 1733 O O . GLN A 1 216 ? -83.047 -3.231 100.311 1.00 94.12 216 GLN A O 1
ATOM 1738 N N . GLN A 1 217 ? -82.585 -4.747 98.722 1.00 93.31 217 GLN A N 1
ATOM 1739 C CA . GLN A 1 217 ? -83.552 -5.741 99.197 1.00 93.31 217 GLN A CA 1
ATOM 1740 C C . GLN A 1 217 ? -83.220 -6.208 100.618 1.00 93.31 217 GLN A C 1
ATOM 1742 O O . GLN A 1 217 ? -84.114 -6.268 101.458 1.00 93.31 217 GLN A O 1
ATOM 1747 N N . GLU A 1 218 ? -81.946 -6.455 100.936 1.00 91.19 218 GLU A N 1
ATOM 1748 C CA . GLU A 1 218 ? -81.525 -6.796 102.296 1.00 91.19 218 GLU A CA 1
ATOM 1749 C C . GLU A 1 218 ? -81.774 -5.630 103.266 1.00 91.19 218 GLU A C 1
ATOM 1751 O O . GLU A 1 218 ? -82.230 -5.841 104.387 1.00 91.19 218 GLU A O 1
ATOM 1756 N N . ARG A 1 219 ? -81.553 -4.378 102.845 1.00 91.62 219 ARG A N 1
ATOM 1757 C CA . ARG A 1 219 ? -81.890 -3.187 103.639 1.00 91.62 219 ARG A CA 1
ATOM 1758 C C . ARG A 1 219 ? -83.396 -3.050 103.861 1.00 91.62 219 ARG A C 1
ATOM 1760 O O . ARG A 1 219 ? -83.803 -2.683 104.960 1.00 91.62 219 ARG A O 1
ATOM 1767 N N . GLU A 1 220 ? -84.222 -3.337 102.861 1.00 90.88 220 GLU A N 1
ATOM 1768 C CA . GLU A 1 220 ? -85.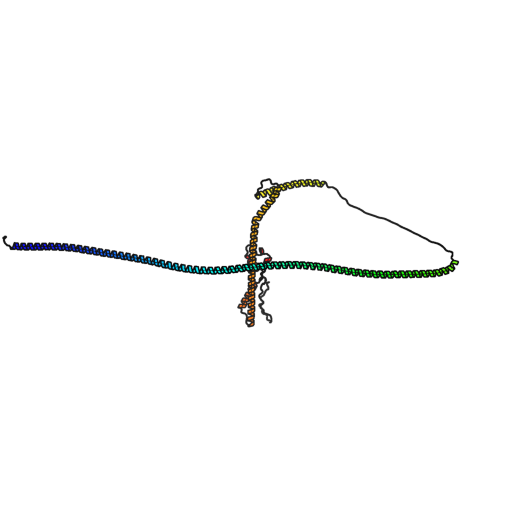684 -3.312 102.964 1.00 90.88 220 GLU A CA 1
ATOM 1769 C C . GLU A 1 220 ? -86.204 -4.446 103.857 1.00 90.88 220 GLU A C 1
ATOM 1771 O O . GLU A 1 220 ? -87.032 -4.190 104.729 1.00 90.88 220 GLU A O 1
ATOM 1776 N N . GLN A 1 221 ? -85.639 -5.653 103.751 1.00 90.94 221 GLN A N 1
ATOM 1777 C CA . GLN A 1 221 ? -85.891 -6.771 104.666 1.00 90.94 221 GLN A CA 1
ATOM 1778 C C . GLN A 1 221 ? -85.442 -6.441 106.094 1.00 90.94 221 GLN A C 1
ATOM 1780 O O . GLN A 1 221 ? -86.217 -6.614 107.028 1.00 90.94 221 GLN A O 1
ATOM 1785 N N . ARG A 1 222 ? -84.240 -5.884 106.293 1.00 90.56 222 ARG A N 1
ATOM 1786 C CA . ARG A 1 222 ? -83.768 -5.392 107.600 1.00 90.56 222 ARG A CA 1
ATOM 1787 C C . ARG A 1 222 ? -84.644 -4.262 108.141 1.00 90.56 222 ARG A C 1
ATOM 1789 O O . ARG A 1 222 ? -84.786 -4.160 109.351 1.00 90.56 222 ARG A O 1
ATOM 1796 N N . LEU A 1 223 ? -85.252 -3.427 107.294 1.00 89.19 223 LEU A N 1
ATOM 1797 C CA . LEU A 1 223 ? -86.218 -2.401 107.710 1.00 89.19 223 LEU A CA 1
ATOM 1798 C C . LEU A 1 223 ? -87.609 -2.979 108.011 1.00 89.19 223 LEU A C 1
ATOM 1800 O O . LEU A 1 223 ? -88.288 -2.450 108.887 1.00 89.19 223 LEU A O 1
ATOM 1804 N N . ALA A 1 224 ? -88.032 -4.051 107.339 1.00 87.12 224 ALA A N 1
ATOM 1805 C CA . ALA A 1 224 ? -89.253 -4.791 107.654 1.00 87.12 224 ALA A CA 1
ATOM 1806 C C . ALA A 1 224 ? -89.094 -5.559 108.974 1.00 87.12 224 ALA A C 1
ATOM 1808 O O . ALA A 1 224 ? -89.825 -5.281 109.920 1.00 87.12 224 ALA A O 1
ATOM 1809 N N . MET A 1 225 ? -88.047 -6.378 109.097 1.00 86.44 225 MET A N 1
ATOM 1810 C CA . MET A 1 225 ? -87.646 -7.025 110.348 1.00 86.44 225 MET A CA 1
ATOM 1811 C C . MET A 1 225 ? -87.356 -6.006 111.453 1.00 86.44 225 MET A C 1
ATOM 1813 O O . MET A 1 225 ? -87.614 -6.301 112.610 1.00 86.44 225 MET A O 1
ATOM 1817 N N . LYS A 1 226 ? -86.874 -4.790 111.144 1.00 87.31 226 LYS A N 1
ATOM 1818 C CA . LYS A 1 226 ? -86.786 -3.715 112.143 1.00 87.31 226 LYS A CA 1
ATOM 1819 C C . LYS A 1 226 ? -88.159 -3.153 112.513 1.00 87.31 226 LYS A C 1
ATOM 1821 O O . LYS A 1 226 ? -88.349 -2.871 113.679 1.00 87.31 226 LYS A O 1
ATOM 1826 N N . LYS A 1 227 ? -89.126 -3.001 111.605 1.00 85.31 227 LYS A N 1
ATOM 1827 C CA . LYS A 1 227 ? -90.504 -2.613 111.983 1.00 85.31 227 LYS A CA 1
ATOM 1828 C C . LYS A 1 227 ? -91.173 -3.686 112.840 1.00 85.31 227 LYS A C 1
ATOM 1830 O O . LYS A 1 227 ? -91.870 -3.347 113.786 1.00 85.31 227 LYS A O 1
ATOM 1835 N N . GLU A 1 228 ? -90.933 -4.958 112.538 1.00 81.69 228 GLU A N 1
ATOM 1836 C CA . GLU A 1 228 ? -91.379 -6.091 113.351 1.00 81.69 228 GLU A CA 1
ATOM 1837 C C . GLU A 1 228 ? -90.659 -6.109 114.702 1.00 81.69 228 GLU A C 1
ATOM 1839 O O . GLU A 1 228 ? -91.320 -6.189 115.728 1.00 81.69 228 GLU A O 1
ATOM 1844 N N . LEU A 1 229 ? -89.338 -5.915 114.734 1.00 78.75 229 LEU A N 1
ATOM 1845 C CA . LEU A 1 229 ? -88.547 -5.794 115.961 1.00 78.75 229 LEU A CA 1
ATOM 1846 C C . LEU A 1 229 ? -88.853 -4.511 116.741 1.00 78.75 229 LEU A C 1
ATOM 1848 O O . LEU A 1 229 ? -88.691 -4.516 117.947 1.00 78.75 229 LEU A O 1
ATOM 1852 N N . ASP A 1 230 ? -89.312 -3.432 116.111 1.00 79.25 230 ASP A N 1
ATOM 1853 C CA . ASP A 1 230 ? -89.755 -2.199 116.770 1.00 79.25 230 ASP A CA 1
ATOM 1854 C C . ASP A 1 230 ? -91.228 -2.319 117.214 1.00 79.25 230 ASP A C 1
ATOM 1856 O O . ASP A 1 230 ? -91.640 -1.642 118.148 1.00 79.25 230 ASP A O 1
ATOM 1860 N N . ALA A 1 231 ? -92.031 -3.215 116.628 1.00 72.62 231 ALA A N 1
ATOM 1861 C CA . ALA A 1 231 ? -93.342 -3.606 117.157 1.00 72.62 231 ALA A CA 1
ATOM 1862 C C . ALA A 1 231 ? -93.190 -4.566 118.350 1.00 72.62 231 ALA A C 1
ATOM 1864 O O . ALA A 1 231 ? -93.786 -4.343 119.403 1.00 72.62 231 ALA A O 1
ATOM 1865 N N . VAL A 1 232 ? -92.312 -5.565 118.225 1.00 67.12 232 VAL A N 1
ATOM 1866 C CA . VAL A 1 232 ? -91.873 -6.447 119.312 1.00 67.12 232 VAL A CA 1
ATOM 1867 C C . VAL A 1 232 ? -91.176 -5.632 120.398 1.00 67.12 232 VAL A C 1
ATOM 1869 O O . VAL A 1 232 ? -91.513 -5.812 121.554 1.00 67.12 232 VAL A O 1
ATOM 1872 N N . LYS A 1 233 ? -90.350 -4.627 120.081 1.00 64.69 233 LYS A N 1
ATOM 1873 C CA . LYS A 1 233 ? -89.820 -3.673 121.071 1.00 64.69 233 LYS A CA 1
ATOM 1874 C C . LYS A 1 233 ? -90.837 -2.661 121.564 1.00 64.69 233 LYS A C 1
ATOM 1876 O O . LYS A 1 233 ? -90.665 -2.187 122.669 1.00 64.69 233 LYS A O 1
ATOM 1881 N N . ASN A 1 234 ? -91.940 -2.373 120.885 1.00 60.66 234 ASN A N 1
ATOM 1882 C CA . ASN A 1 234 ? -93.045 -1.686 121.562 1.00 60.66 234 ASN A CA 1
ATOM 1883 C C . ASN A 1 234 ? -93.744 -2.602 122.595 1.00 60.66 234 ASN A C 1
ATOM 1885 O O . ASN A 1 234 ? -94.394 -2.089 123.502 1.00 60.66 234 ASN A O 1
ATOM 1889 N N . ALA A 1 235 ? -93.535 -3.927 122.539 1.00 53.06 235 ALA A N 1
ATOM 1890 C CA . ALA A 1 235 ? -93.856 -4.862 123.624 1.00 53.06 235 ALA A CA 1
ATOM 1891 C C . ALA A 1 235 ? -92.674 -5.129 124.596 1.00 53.06 235 ALA A C 1
ATOM 1893 O O . ALA A 1 235 ? -92.911 -5.352 125.778 1.00 53.06 235 ALA A O 1
ATOM 1894 N N . GLU A 1 236 ? -91.412 -5.053 124.152 1.00 50.25 236 GLU A N 1
ATOM 1895 C CA . GLU A 1 236 ? -90.198 -5.322 124.951 1.00 50.25 236 GLU A CA 1
ATOM 1896 C C . GLU A 1 236 ? -89.512 -4.058 125.508 1.00 50.25 236 GLU A C 1
ATOM 1898 O O . GLU A 1 236 ? -88.644 -4.149 126.369 1.00 50.25 236 GLU A O 1
ATOM 1903 N N . HIS A 1 237 ? -89.934 -2.848 125.139 1.00 48.66 237 HIS A N 1
ATOM 1904 C CA . HIS A 1 237 ? -89.617 -1.614 125.872 1.00 48.66 237 HIS A CA 1
ATOM 1905 C C . HIS A 1 237 ? -90.340 -1.577 127.232 1.00 48.66 237 HIS A C 1
ATOM 1907 O O . HIS A 1 237 ? -89.980 -0.778 128.093 1.00 48.66 237 HIS A O 1
ATOM 1913 N N . LEU A 1 238 ? -91.297 -2.489 127.457 1.00 44.75 238 LEU A N 1
ATOM 1914 C CA . LEU A 1 238 ? -91.809 -2.848 128.783 1.00 44.75 238 LEU A CA 1
ATOM 1915 C C . LEU A 1 238 ? -90.930 -3.880 129.526 1.00 44.75 238 LEU A C 1
ATOM 1917 O O . LEU A 1 238 ? -91.193 -4.120 130.702 1.00 44.75 238 LEU A O 1
ATOM 1921 N N . SER A 1 239 ? -89.923 -4.505 128.892 1.00 43.78 239 SER A N 1
ATOM 1922 C CA . SER A 1 239 ? -89.163 -5.633 129.475 1.00 43.78 239 SER A CA 1
ATOM 1923 C C . SER A 1 239 ? -87.628 -5.546 129.416 1.00 43.78 239 SER A C 1
ATOM 1925 O O . SER A 1 239 ? -86.978 -6.235 130.199 1.00 43.78 239 SER A O 1
ATOM 1927 N N . SER A 1 240 ? -87.029 -4.715 128.555 1.00 40.81 240 SER A N 1
ATOM 1928 C CA . SER A 1 240 ? -85.571 -4.664 128.338 1.00 40.81 240 SER A CA 1
ATOM 1929 C C . SER A 1 240 ? -85.023 -3.230 128.276 1.00 40.81 240 SER A C 1
ATOM 1931 O O . SER A 1 240 ? -84.447 -2.772 127.290 1.00 40.81 240 SER A O 1
ATOM 1933 N N . LEU A 1 241 ? -85.193 -2.506 129.383 1.00 36.66 241 LEU A N 1
ATOM 1934 C CA . LEU A 1 241 ? -84.556 -1.210 129.666 1.00 36.66 241 LEU A CA 1
ATOM 1935 C C . LEU A 1 241 ? -83.161 -1.422 130.314 1.00 36.66 241 LEU A C 1
ATOM 1937 O O . LEU A 1 241 ? -82.718 -0.618 131.134 1.00 36.66 241 LEU A O 1
ATOM 1941 N N . THR A 1 242 ? -82.515 -2.565 130.039 1.00 35.97 242 THR A N 1
ATOM 1942 C CA . THR A 1 242 ? -81.695 -3.238 131.065 1.00 35.97 242 THR A CA 1
ATOM 1943 C C . THR A 1 242 ? -80.467 -4.004 130.550 1.00 35.97 242 THR A C 1
ATOM 1945 O O . THR A 1 242 ? -80.023 -4.915 131.239 1.00 35.97 242 THR A O 1
ATOM 1948 N N . ASP A 1 243 ? -79.868 -3.655 129.403 1.00 33.84 243 ASP A N 1
ATOM 1949 C CA . ASP A 1 243 ? -78.459 -4.041 129.185 1.00 33.84 243 ASP A CA 1
ATOM 1950 C C . ASP A 1 243 ? -77.652 -3.102 128.271 1.00 33.84 243 ASP A C 1
ATOM 1952 O O . ASP A 1 243 ? -78.218 -2.326 127.494 1.00 33.84 243 ASP A O 1
ATOM 1956 N N . MET A 1 244 ? -76.322 -3.107 128.435 1.00 33.88 244 MET A N 1
ATOM 1957 C CA . MET A 1 244 ? -75.467 -1.960 128.092 1.00 33.88 244 MET A CA 1
ATOM 1958 C C . MET A 1 244 ? -74.020 -2.325 127.663 1.00 33.88 244 MET A C 1
ATOM 1960 O O . MET A 1 244 ? -73.375 -3.158 128.281 1.00 33.88 244 MET A O 1
ATOM 1964 N N . LEU A 1 245 ? -73.466 -1.540 126.721 1.00 31.19 245 LEU A N 1
ATOM 1965 C CA . LEU A 1 245 ? -72.094 -0.972 126.773 1.00 31.19 245 LEU A CA 1
ATOM 1966 C C . LEU A 1 245 ? -70.811 -1.847 126.507 1.00 31.19 245 LEU A C 1
ATOM 1968 O O . LEU A 1 245 ? -70.242 -2.422 127.425 1.00 31.19 245 LEU A O 1
ATOM 1972 N N . MET A 1 246 ? -70.216 -1.668 125.302 1.00 33.38 246 MET A N 1
ATOM 1973 C CA . MET A 1 246 ? -68.755 -1.470 124.987 1.00 33.38 246 MET A CA 1
ATOM 1974 C C . MET A 1 246 ? -67.708 -2.609 124.740 1.00 33.38 246 MET A C 1
ATOM 1976 O O . MET A 1 246 ? -67.690 -3.637 125.406 1.00 33.38 246 MET A O 1
ATOM 1980 N N . GLY A 1 247 ? -66.754 -2.309 123.815 1.00 33.59 247 GLY A N 1
ATOM 1981 C CA . GLY A 1 247 ? -65.452 -2.971 123.472 1.00 33.59 247 GLY A CA 1
ATOM 1982 C C . GLY A 1 247 ? -64.965 -2.601 122.028 1.00 33.59 247 GLY A C 1
ATOM 1983 O O . GLY A 1 247 ? -65.842 -2.454 121.183 1.00 33.59 247 GLY A O 1
ATOM 1984 N N . LEU A 1 248 ? -63.710 -2.314 121.584 1.00 32.28 248 LEU A N 1
ATOM 1985 C CA . LEU A 1 248 ? -62.285 -2.310 122.061 1.00 32.28 248 LEU A CA 1
ATOM 1986 C C . LEU A 1 248 ? -61.449 -3.603 121.788 1.00 32.28 248 LEU A C 1
ATOM 1988 O O . LEU A 1 248 ? -61.960 -4.674 122.086 1.00 32.28 248 LEU A O 1
ATOM 1992 N N . GLU A 1 249 ? -60.179 -3.628 121.295 1.00 33.66 249 GLU A N 1
ATOM 1993 C CA . GLU A 1 249 ? -59.219 -2.643 120.680 1.00 33.66 249 GLU A CA 1
ATOM 1994 C C . GLU A 1 249 ? -57.927 -3.362 120.094 1.00 33.66 249 GLU A C 1
ATOM 1996 O O . GLU A 1 249 ? -57.739 -4.535 120.406 1.00 33.66 249 GLU A O 1
ATOM 2001 N N . ARG A 1 250 ? -56.986 -2.652 119.395 1.00 34.50 250 ARG A N 1
ATOM 2002 C CA . ARG A 1 250 ? -55.485 -2.908 119.251 1.00 34.50 250 ARG A CA 1
ATOM 2003 C C . ARG A 1 250 ? -54.939 -4.011 118.268 1.00 34.50 250 ARG A C 1
ATOM 2005 O O . ARG A 1 250 ? -55.731 -4.850 117.867 1.00 34.50 250 ARG A O 1
ATOM 2012 N N . LEU A 1 251 ? -53.648 -4.113 117.807 1.00 32.16 251 LEU A N 1
ATOM 2013 C CA . LEU A 1 251 ? -52.356 -3.320 117.847 1.00 32.16 251 LEU A CA 1
ATOM 2014 C C . LEU A 1 251 ? -51.231 -3.815 116.843 1.00 32.16 251 LEU A C 1
ATOM 2016 O O . LEU A 1 251 ? -51.245 -4.995 116.520 1.00 32.16 251 LEU A O 1
ATOM 2020 N N . GLY A 1 252 ? -50.205 -2.973 116.524 1.00 28.33 252 GLY A N 1
ATOM 2021 C CA . GLY A 1 252 ? -48.733 -3.262 116.289 1.00 28.33 252 GLY A CA 1
ATOM 2022 C C . GLY A 1 252 ? -48.210 -4.021 115.023 1.00 28.33 252 GLY A C 1
ATOM 2023 O O . GLY A 1 252 ? -49.018 -4.652 114.355 1.00 28.33 252 GLY A O 1
ATOM 2024 N N . GLU A 1 253 ? -46.902 -4.087 114.631 1.00 28.31 253 GLU A N 1
ATOM 2025 C CA . GLU A 1 253 ? -45.648 -3.265 114.821 1.00 28.31 253 GLU A CA 1
ATOM 2026 C C . GLU A 1 253 ? -44.478 -3.700 113.820 1.00 28.31 253 GLU A C 1
ATOM 2028 O O . GLU A 1 253 ? -44.798 -4.350 112.828 1.00 28.31 253 GLU A O 1
ATOM 2033 N N . GLU A 1 254 ? -43.171 -3.343 113.989 1.00 30.02 254 GLU A N 1
ATOM 2034 C CA . GLU A 1 254 ? -42.042 -3.335 112.957 1.00 30.02 254 GLU A CA 1
ATOM 2035 C C . GLU A 1 254 ? -40.616 -3.781 113.524 1.00 30.02 254 GLU A C 1
ATOM 2037 O O . GLU A 1 254 ? -40.663 -4.330 114.627 1.00 30.02 254 GLU A O 1
ATOM 2042 N N . PRO A 1 255 ? -39.341 -3.553 113.005 1.00 48.50 255 PRO A N 1
ATOM 2043 C CA . PRO A 1 255 ? -38.672 -3.289 111.668 1.00 48.50 255 PRO A CA 1
ATOM 2044 C C . PRO A 1 255 ? -37.207 -3.905 111.382 1.00 48.50 255 PRO A C 1
ATOM 2046 O O . PRO A 1 255 ? -36.651 -4.599 112.228 1.00 48.50 255 PRO A O 1
ATOM 2049 N N . VAL A 1 256 ? -36.526 -3.544 110.242 1.00 34.81 256 VAL A N 1
ATOM 2050 C CA . VAL A 1 256 ? -35.034 -3.574 109.840 1.00 34.81 256 VAL A CA 1
ATOM 2051 C C . VAL A 1 256 ? -34.193 -4.918 109.756 1.00 34.81 256 VAL A C 1
ATOM 2053 O O . VAL A 1 256 ? -34.796 -5.941 110.068 1.00 34.81 256 VAL A O 1
ATOM 2056 N N . PRO A 1 257 ? -32.844 -5.044 109.396 1.00 44.53 257 PRO A N 1
ATOM 2057 C CA . PRO A 1 257 ? -31.782 -4.220 108.680 1.00 44.53 257 PRO A CA 1
ATOM 2058 C C . PRO A 1 257 ? -30.661 -4.899 107.741 1.00 44.53 257 PRO A C 1
ATOM 2060 O O . PRO A 1 257 ? -30.394 -6.088 107.833 1.00 44.53 257 PRO A O 1
ATOM 2063 N N . ALA A 1 258 ? -29.895 -4.068 106.966 1.00 31.28 258 ALA A N 1
ATOM 2064 C CA . ALA A 1 258 ? -28.401 -3.997 106.659 1.00 31.28 258 ALA A CA 1
ATOM 2065 C C . ALA A 1 258 ? -27.472 -4.950 105.772 1.00 31.28 258 ALA A C 1
ATOM 2067 O O . ALA A 1 258 ? -27.172 -6.063 106.177 1.00 31.28 258 ALA A O 1
ATOM 2068 N N . GLN A 1 259 ? -26.831 -4.361 104.707 1.00 36.69 259 GLN A N 1
ATOM 2069 C CA . GLN A 1 259 ? -25.376 -4.312 104.225 1.00 36.69 259 GLN A CA 1
ATOM 2070 C C . GLN A 1 259 ? -24.432 -5.562 103.993 1.00 36.69 259 GLN A C 1
ATOM 2072 O O . GLN A 1 259 ? -24.804 -6.641 104.437 1.00 36.69 259 GLN A O 1
ATOM 2077 N N . PRO A 1 260 ? -23.160 -5.481 103.434 1.00 47.00 260 PRO A N 1
ATOM 2078 C CA . PRO A 1 260 ? -22.423 -4.549 102.496 1.00 47.00 260 PRO A CA 1
ATOM 2079 C C . PRO A 1 260 ? -21.450 -5.222 101.422 1.00 47.00 260 PRO A C 1
ATOM 2081 O O . PRO A 1 260 ? -21.372 -6.446 101.377 1.00 47.00 260 PRO A O 1
ATOM 2084 N N . SER A 1 261 ? -20.636 -4.461 100.621 1.00 31.88 261 SER A N 1
ATOM 2085 C CA . SER A 1 261 ? -19.138 -4.623 100.380 1.00 31.88 261 SER A CA 1
ATOM 2086 C C . SER A 1 261 ? -18.490 -4.250 98.989 1.00 31.88 261 SER A C 1
ATOM 2088 O O . SER A 1 261 ? -19.133 -4.337 97.949 1.00 31.88 261 SER A O 1
ATOM 2090 N N . ASN A 1 262 ? -17.165 -3.944 99.030 1.00 31.17 262 ASN A N 1
ATOM 2091 C CA . ASN A 1 262 ? -16.064 -3.959 98.007 1.00 31.17 262 ASN A CA 1
ATOM 2092 C C . ASN A 1 262 ? -15.712 -2.767 97.051 1.00 31.17 262 ASN A C 1
ATOM 2094 O O . ASN A 1 262 ? -16.500 -1.844 96.876 1.00 31.17 262 ASN A O 1
ATOM 2098 N N . ASP A 1 263 ? -14.459 -2.770 96.529 1.00 38.50 263 ASP A N 1
ATOM 2099 C CA . ASP A 1 263 ? -13.622 -1.591 96.141 1.00 38.50 263 ASP A CA 1
ATOM 2100 C C . ASP A 1 263 ? -12.465 -1.912 95.120 1.00 38.50 263 ASP A C 1
ATOM 2102 O O . ASP A 1 263 ? -12.261 -3.090 94.815 1.00 38.50 263 ASP A O 1
ATOM 2106 N N . LEU A 1 264 ? -11.705 -0.882 94.661 1.00 38.69 264 LEU A N 1
ATOM 2107 C CA . LEU A 1 264 ? -10.264 -0.817 94.242 1.00 38.69 264 LEU A CA 1
ATOM 2108 C C . LEU A 1 264 ? -9.941 -0.095 92.889 1.00 38.69 264 LEU A C 1
ATOM 2110 O O . LEU A 1 264 ? -10.659 -0.227 91.901 1.00 38.69 264 LEU A O 1
ATOM 2114 N N . PHE A 1 265 ? -8.811 0.643 92.839 1.00 32.47 265 PHE A N 1
ATOM 2115 C CA . PHE A 1 265 ? -8.281 1.451 91.707 1.00 32.47 265 PHE A CA 1
ATOM 2116 C C . PHE A 1 265 ? -6.738 1.268 91.553 1.00 32.47 265 PHE A C 1
ATOM 2118 O O . PHE A 1 265 ? -6.129 0.634 92.413 1.00 32.47 265 PHE A O 1
ATOM 2125 N N . SER A 1 266 ? -6.079 1.778 90.491 1.00 39.28 266 SER A N 1
ATOM 2126 C CA . SER A 1 266 ? -4.671 1.422 90.132 1.00 39.28 266 SER A CA 1
ATOM 2127 C C . SER A 1 266 ? -3.672 2.594 89.939 1.00 39.28 266 SER A C 1
ATOM 2129 O O . SER A 1 266 ? -4.069 3.751 89.827 1.00 39.28 266 SER A O 1
ATOM 2131 N N . GLU A 1 267 ? -2.366 2.271 89.932 1.00 38.75 267 GLU A N 1
ATOM 2132 C CA . GLU A 1 267 ? -1.198 3.159 90.170 1.00 38.75 267 GLU A CA 1
ATOM 2133 C C . GLU A 1 267 ? -0.514 3.783 88.922 1.00 38.75 267 GLU A C 1
ATOM 2135 O O . GLU A 1 267 ? -0.765 3.375 87.787 1.00 38.75 267 GLU A O 1
ATOM 2140 N N . LEU A 1 268 ? 0.427 4.729 89.137 1.00 34.47 268 LEU A N 1
ATOM 2141 C CA . LEU A 1 268 ? 1.347 5.261 88.109 1.00 34.47 268 LEU A CA 1
ATOM 2142 C C . LEU A 1 268 ? 2.665 5.863 88.685 1.00 34.47 268 LEU A C 1
ATOM 2144 O O . LEU A 1 268 ? 2.652 6.447 89.763 1.00 34.47 268 LEU A O 1
ATOM 2148 N N . GLN A 1 269 ? 3.730 5.848 87.858 1.00 39.50 269 GLN A N 1
ATOM 2149 C CA . GLN A 1 269 ? 4.986 6.654 87.861 1.00 39.50 269 GLN A CA 1
ATOM 2150 C C . GLN A 1 269 ? 6.268 6.158 88.579 1.00 39.50 269 GLN A C 1
ATOM 2152 O O . GLN A 1 269 ? 6.271 5.804 89.752 1.00 39.50 269 GLN A O 1
ATOM 2157 N N . GLY A 1 270 ? 7.405 6.278 87.862 1.00 39.41 270 GLY A N 1
ATOM 2158 C CA . GLY A 1 270 ? 8.775 6.230 88.402 1.00 39.41 270 GLY A CA 1
ATOM 2159 C C . GLY A 1 270 ? 9.903 6.160 87.341 1.00 39.41 270 GLY A C 1
ATOM 2160 O O . GLY A 1 270 ? 9.893 5.265 86.504 1.00 39.41 270 GLY A O 1
ATOM 2161 N N . SER A 1 271 ? 10.910 7.045 87.456 1.00 41.28 271 SER A N 1
ATOM 2162 C CA . SER A 1 271 ? 12.230 7.072 86.765 1.00 41.28 271 SER A CA 1
ATOM 2163 C C . SER A 1 271 ? 12.322 7.438 85.262 1.00 41.28 271 SER A C 1
ATOM 2165 O O . SER A 1 271 ? 11.734 6.780 84.404 1.00 41.28 271 SER A O 1
ATOM 2167 N N . THR A 1 272 ? 13.154 8.446 84.933 1.00 52.72 272 THR A N 1
ATOM 2168 C CA . THR A 1 272 ? 13.428 8.909 83.547 1.00 52.72 272 THR A CA 1
ATOM 2169 C C . THR A 1 272 ? 14.867 9.360 83.222 1.00 52.72 272 THR A C 1
ATOM 2171 O O . THR A 1 272 ? 15.175 9.465 82.036 1.00 52.72 272 THR A O 1
ATOM 2174 N N . ASP A 1 273 ? 15.758 9.617 84.191 1.00 55.78 273 ASP A N 1
ATOM 2175 C CA . ASP A 1 273 ? 17.015 10.355 83.918 1.00 55.78 273 ASP A CA 1
ATOM 2176 C C . ASP A 1 273 ? 18.164 9.536 83.292 1.00 55.78 273 ASP A C 1
ATOM 2178 O O . ASP A 1 273 ? 18.932 10.079 82.498 1.00 55.78 273 ASP A O 1
ATOM 2182 N N . GLU A 1 274 ? 18.285 8.235 83.586 1.00 59.75 274 GLU A N 1
ATOM 2183 C CA . GLU A 1 274 ? 19.444 7.421 83.155 1.00 59.75 274 GLU A CA 1
ATOM 2184 C C . GLU A 1 274 ? 19.610 7.394 81.619 1.00 59.75 274 GLU A C 1
ATOM 2186 O O . GLU A 1 274 ? 20.705 7.565 81.079 1.00 59.75 274 GLU A O 1
ATOM 2191 N N . LYS A 1 275 ? 18.486 7.259 80.902 1.00 60.78 275 LYS A N 1
ATOM 2192 C CA . LYS A 1 275 ? 18.445 7.071 79.441 1.00 60.78 275 LYS A CA 1
ATOM 2193 C C . LYS A 1 275 ? 18.893 8.293 78.646 1.00 60.78 275 LYS A C 1
ATOM 2195 O O . LYS A 1 275 ? 19.286 8.149 77.491 1.00 60.78 275 LYS A O 1
ATOM 2200 N N . LEU A 1 276 ? 18.821 9.496 79.223 1.00 64.69 276 LEU A N 1
ATOM 2201 C CA . LEU A 1 276 ? 19.187 10.716 78.500 1.00 64.69 276 LEU A CA 1
ATOM 2202 C C . LEU A 1 276 ? 20.690 10.722 78.181 1.00 64.69 276 LEU A C 1
ATOM 2204 O O . LEU A 1 276 ? 21.096 11.075 77.078 1.00 64.69 276 LEU A O 1
ATOM 2208 N N . ARG A 1 277 ? 21.505 10.256 79.132 1.00 71.00 277 ARG A N 1
ATOM 2209 C CA . ARG A 1 277 ? 22.970 10.295 79.062 1.00 71.00 277 ARG A CA 1
ATOM 2210 C C . ARG A 1 277 ? 23.558 9.233 78.131 1.00 71.00 277 ARG A C 1
ATOM 2212 O O . ARG A 1 277 ? 24.559 9.492 77.467 1.00 71.00 277 ARG A O 1
ATOM 2219 N N . GLU A 1 278 ? 22.915 8.069 78.042 1.00 69.75 278 GLU A N 1
ATOM 2220 C CA . GLU A 1 278 ? 23.254 7.029 77.059 1.00 69.75 278 GLU A CA 1
ATOM 2221 C C . GLU A 1 278 ? 23.027 7.523 75.620 1.00 69.75 278 GLU A C 1
ATOM 2223 O O . GLU A 1 278 ? 23.863 7.300 74.742 1.00 69.75 278 GLU A O 1
ATOM 2228 N N . LEU A 1 279 ? 21.928 8.252 75.382 1.00 71.25 279 LEU A N 1
ATOM 2229 C CA . LEU A 1 279 ? 21.589 8.800 74.065 1.00 71.25 279 LEU A CA 1
ATOM 2230 C C . LEU A 1 279 ? 22.562 9.896 73.602 1.00 71.25 279 LEU A C 1
ATOM 2232 O O . LEU A 1 279 ? 22.859 9.974 72.410 1.00 71.25 279 LEU A O 1
ATOM 2236 N N . GLU A 1 280 ? 23.100 10.713 74.512 1.00 74.62 280 GLU A N 1
ATOM 2237 C CA . GLU A 1 280 ? 24.121 11.710 74.158 1.00 74.62 280 GLU A CA 1
ATOM 2238 C C . GLU A 1 280 ? 25.461 11.073 73.766 1.00 74.62 280 GLU A C 1
ATOM 2240 O O . GLU A 1 280 ? 26.066 11.486 72.779 1.00 74.62 280 GLU A O 1
ATOM 2245 N N . ALA A 1 281 ? 25.898 10.025 74.472 1.00 76.44 281 ALA A N 1
ATOM 2246 C CA . ALA A 1 281 ? 27.106 9.288 74.095 1.00 76.44 281 ALA A CA 1
ATOM 2247 C C . ALA A 1 281 ? 26.940 8.568 72.740 1.00 76.44 281 ALA A C 1
ATOM 2249 O O . ALA A 1 281 ? 27.856 8.568 71.915 1.00 76.44 281 ALA A O 1
ATOM 2250 N N . ALA A 1 282 ? 25.755 8.004 72.477 1.00 76.75 282 ALA A N 1
ATOM 2251 C CA . ALA A 1 282 ? 25.433 7.378 71.195 1.00 76.75 282 ALA A CA 1
ATOM 2252 C C . ALA A 1 282 ? 25.402 8.388 70.030 1.00 76.75 282 ALA A C 1
ATOM 2254 O O . ALA A 1 282 ? 25.880 8.076 68.937 1.00 76.75 282 ALA A O 1
ATOM 2255 N N . ARG A 1 283 ? 24.887 9.607 70.260 1.00 78.69 283 ARG A N 1
ATOM 2256 C CA . ARG A 1 283 ? 24.887 10.712 69.281 1.00 78.69 283 ARG A CA 1
ATOM 2257 C C . ARG A 1 283 ? 26.302 11.041 68.804 1.00 78.69 283 ARG A C 1
ATOM 2259 O O . ARG A 1 283 ? 26.525 11.136 67.599 1.00 78.69 283 ARG A O 1
ATOM 2266 N N . ASP A 1 284 ? 27.240 11.207 69.732 1.00 78.50 284 ASP A N 1
ATOM 2267 C CA . ASP A 1 284 ? 28.584 11.688 69.399 1.00 78.50 284 ASP A CA 1
ATOM 2268 C C . ASP A 1 284 ? 29.397 10.621 68.643 1.00 78.50 284 ASP A C 1
ATOM 2270 O O . ASP A 1 284 ? 30.058 10.944 67.655 1.00 78.50 284 ASP A O 1
ATOM 2274 N N . GLY A 1 285 ? 29.254 9.339 69.009 1.00 80.25 285 GLY A N 1
ATOM 2275 C CA . GLY A 1 285 ? 29.841 8.225 68.251 1.00 80.25 285 GLY A CA 1
ATOM 2276 C C . GLY A 1 285 ? 29.288 8.105 66.824 1.00 80.25 285 GLY A C 1
ATOM 2277 O O . GLY A 1 285 ? 30.055 7.959 65.871 1.00 80.25 285 GLY A O 1
ATOM 2278 N N . LEU A 1 286 ? 27.968 8.248 66.645 1.00 80.81 286 LEU A N 1
ATOM 2279 C CA . LEU A 1 286 ? 27.344 8.288 65.315 1.00 80.81 286 LEU A CA 1
ATOM 2280 C C . LEU A 1 286 ? 27.831 9.484 64.480 1.00 80.81 286 LEU A C 1
ATOM 2282 O O . LEU A 1 286 ? 27.978 9.368 63.265 1.00 80.81 286 LEU A O 1
ATOM 2286 N N . GLN A 1 287 ? 28.108 10.631 65.108 1.00 82.75 287 GLN A N 1
ATOM 2287 C CA . GLN A 1 287 ? 28.582 11.826 64.407 1.00 82.75 287 GLN A CA 1
ATOM 2288 C C . GLN A 1 287 ? 30.039 11.707 63.918 1.00 82.75 287 GLN A C 1
ATOM 2290 O O . GLN A 1 287 ? 30.408 12.364 62.942 1.00 82.75 287 GLN A O 1
ATOM 2295 N N . GLU A 1 288 ? 30.864 10.870 64.548 1.00 82.50 288 GLU A N 1
ATOM 2296 C CA . GLU A 1 288 ? 32.196 10.521 64.039 1.00 82.50 288 GLU A CA 1
ATOM 2297 C C . GLU A 1 288 ? 32.104 9.496 62.894 1.00 82.50 288 GLU A C 1
ATOM 2299 O O . GLU A 1 288 ? 32.659 9.723 61.818 1.00 82.50 288 GLU A O 1
ATOM 2304 N N . GLU A 1 289 ? 31.273 8.459 63.051 1.00 84.12 289 GLU A N 1
ATOM 2305 C CA . GLU A 1 289 ? 31.017 7.441 62.018 1.00 84.12 289 GLU A CA 1
ATOM 2306 C C . GLU A 1 289 ? 30.403 8.026 60.722 1.00 84.12 289 GLU A C 1
ATOM 2308 O O . GLU A 1 289 ? 30.588 7.488 59.626 1.00 84.12 289 GLU A O 1
ATOM 2313 N N . VAL A 1 290 ? 29.685 9.154 60.813 1.00 84.69 290 VAL A N 1
ATOM 2314 C CA . VAL A 1 290 ? 29.229 9.926 59.644 1.00 84.69 290 VAL A CA 1
ATOM 2315 C C . VAL A 1 290 ? 30.405 10.559 58.892 1.00 84.69 290 VAL A C 1
ATOM 2317 O O . VAL A 1 290 ? 30.464 10.419 57.672 1.00 84.69 290 VAL A O 1
ATOM 2320 N N . LYS A 1 291 ? 31.362 11.200 59.577 1.00 84.94 291 LYS A N 1
ATOM 2321 C CA . LYS A 1 291 ? 32.498 11.890 58.927 1.00 84.94 291 LYS A CA 1
ATOM 2322 C C . LYS A 1 291 ? 33.395 10.930 58.149 1.00 84.94 291 LYS A C 1
ATOM 2324 O O . LYS A 1 291 ? 33.826 11.256 57.044 1.00 84.94 291 LYS A O 1
ATOM 2329 N N . ASP A 1 292 ? 33.643 9.738 58.689 1.00 85.69 292 ASP A N 1
ATOM 2330 C CA . ASP A 1 292 ? 34.431 8.718 57.990 1.00 85.69 292 ASP A CA 1
ATOM 2331 C C . ASP A 1 292 ? 33.721 8.225 56.718 1.00 85.69 292 ASP A C 1
ATOM 2333 O O . ASP A 1 292 ? 34.361 8.043 55.678 1.00 85.69 292 ASP A O 1
ATOM 2337 N N . ARG A 1 293 ? 32.384 8.101 56.742 1.00 83.44 293 ARG A N 1
ATOM 2338 C CA . ARG A 1 293 ? 31.589 7.805 55.536 1.00 83.44 293 ARG A CA 1
ATOM 2339 C C . ARG A 1 293 ? 31.584 8.959 54.532 1.00 83.44 293 ARG A C 1
ATOM 2341 O O . ARG A 1 293 ? 31.688 8.699 53.334 1.00 83.44 293 ARG A O 1
ATOM 2348 N N . GLU A 1 294 ? 31.496 10.209 54.989 1.00 85.19 294 GLU A N 1
ATOM 2349 C CA . GLU A 1 294 ? 31.614 11.390 54.122 1.00 85.19 294 GLU A CA 1
ATOM 2350 C C . GLU A 1 294 ? 32.969 11.402 53.398 1.00 85.19 294 GLU A C 1
ATOM 2352 O O . GLU A 1 294 ? 33.017 11.564 52.176 1.00 85.19 294 GLU A O 1
ATOM 2357 N N . LYS A 1 295 ? 34.064 11.140 54.122 1.00 85.62 295 LYS A N 1
ATOM 2358 C CA . LYS A 1 295 ? 35.418 11.061 53.559 1.00 85.62 295 LYS A CA 1
ATOM 2359 C C . LYS A 1 295 ? 35.576 9.904 52.564 1.00 85.62 295 LYS A C 1
ATOM 2361 O O . LYS A 1 295 ? 36.086 10.115 51.465 1.00 85.62 295 LYS A O 1
ATOM 2366 N N . ALA A 1 296 ? 35.091 8.707 52.895 1.00 85.12 296 ALA A N 1
ATOM 2367 C CA . ALA A 1 296 ? 35.132 7.563 51.982 1.00 85.12 296 ALA A CA 1
ATOM 2368 C C . ALA A 1 296 ? 34.352 7.828 50.675 1.00 85.12 296 ALA A C 1
ATOM 2370 O O . ALA A 1 296 ? 34.802 7.455 49.590 1.00 85.12 296 ALA A O 1
ATOM 2371 N N . ALA A 1 297 ? 33.212 8.528 50.752 1.00 82.06 297 ALA A N 1
ATOM 2372 C CA . ALA A 1 297 ? 32.448 8.933 49.571 1.00 82.06 297 ALA A CA 1
ATOM 2373 C C . ALA A 1 297 ? 33.215 9.934 48.684 1.00 82.06 297 ALA A C 1
ATOM 2375 O O . ALA A 1 297 ? 33.161 9.824 47.455 1.00 82.06 297 ALA A O 1
ATOM 2376 N N . VAL A 1 298 ? 33.958 10.872 49.288 1.00 85.44 298 VAL A N 1
ATOM 2377 C CA . VAL A 1 298 ? 34.835 11.817 48.570 1.00 85.44 298 VAL A CA 1
ATOM 2378 C C . VAL A 1 298 ? 35.924 11.078 47.788 1.00 85.44 298 VAL A C 1
ATOM 2380 O O . VAL A 1 298 ? 36.107 11.342 46.599 1.00 85.44 298 VAL A O 1
ATOM 2383 N N . GLU A 1 299 ? 36.612 10.123 48.418 1.00 84.50 299 GLU A N 1
ATOM 2384 C CA . GLU A 1 299 ? 37.697 9.357 47.788 1.00 84.50 299 GLU A CA 1
ATOM 2385 C C . GLU A 1 299 ? 37.200 8.520 46.591 1.00 84.50 299 GLU A C 1
ATOM 2387 O O . GLU A 1 299 ? 37.801 8.555 45.512 1.00 84.50 299 GLU A O 1
ATOM 2392 N N . VAL A 1 300 ? 36.058 7.833 46.736 1.00 84.94 300 VAL A N 1
ATOM 2393 C CA . VAL A 1 300 ? 35.454 7.026 45.658 1.00 84.94 300 VAL A CA 1
ATOM 2394 C C . VAL A 1 300 ? 35.040 7.890 44.465 1.00 84.94 300 VAL A C 1
ATOM 2396 O O . VAL A 1 300 ? 35.396 7.578 43.326 1.00 84.94 300 VAL A O 1
ATOM 2399 N N . ILE A 1 301 ? 34.313 8.987 44.697 1.00 84.06 301 ILE A N 1
ATOM 2400 C CA . ILE A 1 301 ? 33.798 9.830 43.607 1.00 84.06 301 ILE A CA 1
ATOM 2401 C C . ILE A 1 301 ? 34.930 10.598 42.916 1.00 84.06 301 ILE A C 1
ATOM 2403 O O . ILE A 1 301 ? 34.922 10.688 41.690 1.00 84.06 301 ILE A O 1
ATOM 2407 N N . SER A 1 302 ? 35.957 11.035 43.653 1.00 82.81 302 SER A N 1
ATOM 2408 C CA . SER A 1 302 ? 37.183 11.600 43.071 1.00 82.81 302 SER A CA 1
ATOM 2409 C C . SER A 1 302 ? 37.868 10.617 42.106 1.00 82.81 302 SER A C 1
ATOM 2411 O O . SER A 1 302 ? 38.187 10.973 40.969 1.00 82.81 302 SER A O 1
ATOM 2413 N N . SER A 1 303 ? 37.996 9.339 42.492 1.00 82.62 303 SER A N 1
ATOM 2414 C CA . SER A 1 303 ? 38.571 8.300 41.623 1.00 82.62 303 SER A CA 1
ATOM 2415 C C . SER A 1 303 ? 37.742 8.055 40.352 1.00 82.62 303 SER A C 1
ATOM 2417 O O . SER A 1 303 ? 38.302 7.853 39.271 1.00 82.62 303 SER A O 1
ATOM 2419 N N . ILE A 1 304 ? 36.408 8.115 40.445 1.00 84.12 304 ILE A N 1
ATOM 2420 C CA . ILE A 1 304 ? 35.520 7.971 39.280 1.00 84.12 304 ILE A CA 1
ATOM 2421 C C . ILE A 1 304 ? 35.604 9.207 38.370 1.00 84.12 304 ILE A C 1
ATOM 2423 O O . ILE A 1 304 ? 35.749 9.049 37.159 1.00 84.12 304 ILE A O 1
ATOM 2427 N N . MET A 1 305 ? 35.593 10.427 38.923 1.00 80.81 305 MET A N 1
ATOM 2428 C CA . MET A 1 305 ? 35.768 11.668 38.152 1.00 80.81 305 MET A CA 1
ATOM 2429 C C . MET A 1 305 ? 37.094 11.679 37.384 1.00 80.81 305 MET A C 1
ATOM 2431 O O . MET A 1 305 ? 37.111 12.039 36.207 1.00 80.81 305 MET A O 1
ATOM 2435 N N . GLN A 1 306 ? 38.184 11.208 38.002 1.00 81.94 306 GLN A N 1
ATOM 2436 C CA . GLN A 1 306 ? 39.483 11.070 37.341 1.00 81.94 306 GLN A CA 1
ATOM 2437 C C . GLN A 1 306 ? 39.429 10.079 36.165 1.00 81.94 306 GLN A C 1
ATOM 2439 O O . GLN A 1 306 ? 39.943 10.379 35.089 1.00 81.94 306 GLN A O 1
ATOM 2444 N N . ARG A 1 307 ? 38.768 8.922 36.327 1.00 80.88 307 ARG A N 1
ATOM 2445 C CA . ARG A 1 307 ? 38.588 7.927 35.247 1.00 80.88 307 ARG A CA 1
ATOM 2446 C C . ARG A 1 307 ? 37.678 8.414 34.116 1.00 80.88 307 ARG A C 1
ATOM 2448 O O . ARG A 1 307 ? 37.892 8.035 32.970 1.00 80.88 307 ARG A O 1
ATOM 2455 N N . LEU A 1 308 ? 36.689 9.252 34.426 1.00 79.38 308 LEU A N 1
ATOM 2456 C CA . LEU A 1 308 ? 35.803 9.896 33.449 1.00 79.38 308 LEU A CA 1
ATOM 2457 C C . LEU A 1 308 ? 36.392 11.191 32.854 1.00 79.38 308 LEU A C 1
ATOM 2459 O O . LEU A 1 308 ? 35.737 11.831 32.032 1.00 79.38 308 LEU A O 1
ATOM 2463 N N . ASN A 1 309 ? 37.617 11.566 33.246 1.00 80.12 309 ASN A N 1
ATOM 2464 C CA . ASN A 1 309 ? 38.327 12.770 32.807 1.00 80.12 309 ASN A CA 1
ATOM 2465 C C . ASN A 1 309 ? 37.531 14.076 33.052 1.00 80.12 309 ASN A C 1
ATOM 2467 O O . ASN A 1 309 ? 37.514 14.987 32.220 1.00 80.12 309 ASN A O 1
ATOM 2471 N N . ILE A 1 310 ? 36.847 14.151 34.201 1.00 77.06 310 ILE A N 1
ATOM 2472 C CA . ILE A 1 310 ? 36.066 15.311 34.653 1.00 77.06 310 ILE A CA 1
ATOM 2473 C C . ILE A 1 310 ? 36.966 16.195 35.526 1.00 77.06 310 ILE A C 1
ATOM 2475 O O . ILE A 1 310 ? 37.170 15.921 36.709 1.00 77.06 310 ILE A O 1
ATOM 2479 N N . ASN A 1 311 ? 37.517 17.261 34.942 1.00 69.81 311 ASN A N 1
ATOM 2480 C CA . ASN A 1 311 ? 38.438 18.155 35.646 1.00 69.81 311 ASN A CA 1
ATOM 2481 C C . ASN A 1 311 ? 37.716 19.017 36.696 1.00 69.81 311 ASN A C 1
ATOM 2483 O O . ASN A 1 311 ? 36.900 19.872 36.355 1.00 69.81 311 ASN A O 1
ATOM 2487 N N . TYR A 1 312 ? 38.105 18.860 37.961 1.00 70.00 312 TYR A N 1
ATOM 2488 C CA . TYR A 1 312 ? 37.761 19.755 39.067 1.00 70.00 312 TYR A CA 1
ATOM 2489 C C . TYR A 1 312 ? 39.051 20.286 39.711 1.00 70.00 312 TYR A C 1
ATOM 2491 O O . TYR A 1 312 ? 40.034 19.556 39.813 1.00 70.00 312 TYR A O 1
ATOM 2499 N N . ALA A 1 313 ? 39.068 21.567 40.093 1.00 57.88 313 ALA A N 1
ATOM 2500 C CA . ALA A 1 313 ? 40.298 22.307 40.418 1.00 57.88 313 ALA A CA 1
ATOM 2501 C C . ALA A 1 313 ? 40.362 22.846 41.864 1.00 57.88 313 ALA A C 1
ATOM 2503 O O . ALA A 1 313 ? 41.211 23.681 42.167 1.00 57.88 313 ALA A O 1
ATOM 2504 N N . GLY A 1 314 ? 39.464 22.397 42.743 1.00 67.12 314 GLY A N 1
ATOM 2505 C CA . GLY A 1 314 ? 39.457 22.739 44.168 1.00 67.12 314 GLY A CA 1
ATOM 2506 C C . GLY A 1 314 ? 39.469 21.496 45.056 1.00 67.12 314 GLY A C 1
ATOM 2507 O O . GLY A 1 314 ? 39.436 20.367 44.565 1.00 67.12 314 GLY A O 1
ATOM 2508 N N . GLU A 1 315 ? 39.469 21.696 46.372 1.00 68.75 315 GLU A N 1
ATOM 2509 C CA . GLU A 1 315 ? 39.220 20.608 47.320 1.00 68.75 315 GLU A CA 1
ATOM 2510 C C . GLU A 1 315 ? 37.762 20.128 47.213 1.00 68.75 315 GLU A C 1
ATOM 2512 O O . GLU A 1 315 ? 36.830 20.918 47.026 1.00 68.75 315 GLU A O 1
ATOM 2517 N N . LEU A 1 316 ? 37.564 18.812 47.295 1.00 70.75 316 LEU A N 1
ATOM 2518 C CA . LEU A 1 316 ? 36.252 18.170 47.231 1.00 70.75 316 LEU A CA 1
ATOM 2519 C C . LEU A 1 316 ? 35.701 17.978 48.652 1.00 70.75 316 LEU A C 1
ATOM 2521 O O . LEU A 1 316 ? 36.058 17.014 49.324 1.00 70.75 316 LEU A O 1
ATOM 2525 N N . ASP A 1 317 ? 34.815 18.874 49.104 1.00 77.38 317 ASP A N 1
ATOM 2526 C CA . ASP A 1 317 ? 33.995 18.620 50.302 1.00 77.38 317 ASP A CA 1
ATOM 2527 C C . ASP A 1 317 ? 32.815 17.680 49.973 1.00 77.38 317 ASP A C 1
ATOM 2529 O O . ASP A 1 317 ? 32.442 17.480 48.811 1.00 77.38 317 ASP A O 1
ATOM 2533 N N . PHE A 1 318 ? 32.193 17.105 51.005 1.00 77.94 318 PHE A N 1
ATOM 2534 C CA . PHE A 1 318 ? 31.081 16.165 50.836 1.00 77.94 318 PHE A CA 1
ATOM 2535 C C . PHE A 1 318 ? 29.854 16.772 50.121 1.00 77.94 318 PHE A C 1
ATOM 2537 O O . PHE A 1 318 ? 29.106 16.052 49.457 1.00 77.94 318 PHE A O 1
ATOM 2544 N N . ARG A 1 319 ? 29.649 18.098 50.178 1.00 77.94 319 ARG A N 1
ATOM 2545 C CA . ARG A 1 319 ? 28.545 18.774 49.472 1.00 77.94 319 ARG A CA 1
ATOM 2546 C C . ARG A 1 319 ? 28.831 18.911 47.979 1.00 77.94 319 ARG A C 1
ATOM 2548 O O . ARG A 1 319 ? 27.946 18.613 47.179 1.00 77.94 319 ARG A O 1
ATOM 2555 N N . HIS A 1 320 ? 30.056 19.273 47.602 1.00 77.94 320 HIS A N 1
ATOM 2556 C CA . HIS A 1 320 ? 30.488 19.272 46.201 1.00 77.94 320 HIS A CA 1
ATOM 2557 C C . HIS A 1 320 ? 30.445 17.853 45.629 1.00 77.94 320 HIS A C 1
ATOM 2559 O O . HIS A 1 320 ? 29.939 17.649 44.530 1.00 77.94 320 HIS A O 1
ATOM 2565 N N . VAL A 1 321 ? 30.882 16.854 46.397 1.00 79.69 321 VAL A N 1
ATOM 2566 C CA . VAL A 1 321 ? 30.821 15.439 46.003 1.00 79.69 321 VAL A CA 1
ATOM 2567 C C . VAL A 1 321 ? 29.384 14.954 45.825 1.00 79.69 321 VAL A C 1
ATOM 2569 O O . VAL A 1 321 ? 29.087 14.314 44.818 1.00 79.69 321 VAL A O 1
ATOM 2572 N N . ARG A 1 322 ? 28.458 15.331 46.716 1.00 78.31 322 ARG A N 1
ATOM 2573 C CA . ARG A 1 322 ? 27.022 15.053 46.550 1.00 78.31 322 ARG A CA 1
ATOM 2574 C C . ARG A 1 322 ? 26.452 15.652 45.258 1.00 78.31 322 ARG A C 1
ATOM 2576 O O . ARG A 1 322 ? 25.604 15.011 44.650 1.00 78.31 322 ARG A O 1
ATOM 2583 N N . GLN A 1 323 ? 26.920 16.829 44.838 1.00 79.75 323 GLN A N 1
ATOM 2584 C CA . GLN A 1 323 ? 26.495 17.497 43.601 1.00 79.75 323 GLN A CA 1
ATOM 2585 C C . GLN A 1 323 ? 27.152 16.899 42.340 1.00 79.75 323 GLN A C 1
ATOM 2587 O O . GLN A 1 323 ? 26.483 16.706 41.328 1.00 79.75 323 GLN A O 1
ATOM 2592 N N . GLN A 1 324 ? 28.445 16.567 42.390 1.00 78.88 324 GLN A N 1
ATOM 2593 C CA . GLN A 1 324 ? 29.173 15.947 41.272 1.00 78.88 324 GLN A CA 1
ATOM 2594 C C . GLN A 1 324 ? 28.763 14.486 41.040 1.00 78.88 324 GLN A C 1
ATOM 2596 O O . GLN A 1 324 ? 28.829 14.004 39.913 1.00 78.88 324 GLN A O 1
ATOM 2601 N N . LYS A 1 325 ? 28.284 13.787 42.078 1.00 81.62 325 LYS A N 1
ATOM 2602 C CA . LYS A 1 325 ? 27.749 12.420 41.989 1.00 81.62 325 LYS A CA 1
ATOM 2603 C C . LYS A 1 325 ? 26.652 12.293 40.926 1.00 81.62 325 LYS A C 1
ATOM 2605 O O . LYS A 1 325 ? 26.653 11.311 40.194 1.00 81.62 325 LYS A O 1
ATOM 2610 N N . ASP A 1 326 ? 25.741 13.261 40.817 1.00 82.12 326 ASP A N 1
ATOM 2611 C CA . ASP A 1 326 ? 24.684 13.230 39.794 1.00 82.12 326 ASP A CA 1
ATOM 2612 C C . ASP A 1 326 ? 25.262 13.415 38.378 1.00 82.12 326 ASP A C 1
ATOM 2614 O O . ASP A 1 326 ? 24.965 12.619 37.495 1.00 82.12 326 ASP A O 1
ATOM 2618 N N . VAL A 1 327 ? 26.208 14.345 38.188 1.00 82.88 327 VAL A N 1
ATOM 2619 C CA . VAL A 1 327 ? 26.919 14.551 36.904 1.00 82.88 327 VAL A CA 1
ATOM 2620 C C . VAL A 1 327 ? 27.717 13.308 36.474 1.00 82.88 327 VAL A C 1
ATOM 2622 O O . VAL A 1 327 ? 27.775 12.967 35.291 1.00 82.88 327 VAL A O 1
ATOM 2625 N N . VAL A 1 328 ? 28.332 12.611 37.434 1.00 82.88 328 VAL A N 1
ATOM 2626 C CA . VAL A 1 328 ? 29.048 11.343 37.218 1.00 82.88 328 VAL A CA 1
ATOM 2627 C C . VAL A 1 328 ? 28.090 10.226 36.803 1.00 82.88 328 VAL A C 1
ATOM 2629 O O . VAL A 1 328 ? 28.395 9.496 35.858 1.00 82.88 328 VAL A O 1
ATOM 2632 N N . LEU A 1 329 ? 26.939 10.102 37.473 1.00 82.50 329 LEU A N 1
ATOM 2633 C CA . LEU A 1 329 ? 25.907 9.123 37.124 1.00 82.50 329 LEU A CA 1
ATOM 2634 C C . LEU A 1 329 ? 25.339 9.401 35.730 1.00 82.50 329 LEU A C 1
ATOM 2636 O O . LEU A 1 329 ? 25.380 8.504 34.895 1.00 82.50 329 LEU A O 1
ATOM 2640 N N . ASP A 1 330 ? 24.935 10.640 35.436 1.00 81.19 330 ASP A N 1
ATOM 2641 C CA . ASP A 1 330 ? 24.460 11.049 34.109 1.00 81.19 330 ASP A CA 1
ATOM 2642 C C . ASP A 1 330 ? 25.479 10.701 33.017 1.00 81.19 330 ASP A C 1
ATOM 2644 O O . ASP A 1 330 ? 25.114 10.188 31.956 1.00 81.19 330 ASP A O 1
ATOM 2648 N N . ARG A 1 331 ? 26.776 10.945 33.255 1.00 80.06 331 ARG A N 1
ATOM 2649 C CA . ARG A 1 331 ? 27.819 10.658 32.261 1.00 80.06 331 ARG A CA 1
ATOM 2650 C C . ARG A 1 331 ? 28.022 9.160 32.028 1.00 80.06 331 ARG A C 1
ATOM 2652 O O . ARG A 1 331 ? 28.280 8.776 30.887 1.00 80.06 331 ARG A O 1
ATOM 2659 N N . LEU A 1 332 ? 27.894 8.330 33.063 1.00 79.50 332 LEU A N 1
ATOM 2660 C CA . LEU A 1 332 ? 27.903 6.868 32.938 1.00 79.50 332 LEU A CA 1
ATOM 2661 C C . LEU A 1 332 ? 26.656 6.370 32.193 1.00 79.50 332 LEU A C 1
ATOM 2663 O O . LEU A 1 332 ? 26.778 5.555 31.283 1.00 79.50 332 LEU A O 1
ATOM 2667 N N . ASP A 1 333 ? 25.485 6.924 32.506 1.00 78.62 333 ASP A N 1
ATOM 2668 C CA . ASP A 1 333 ? 24.210 6.604 31.859 1.00 78.62 333 ASP A CA 1
ATOM 2669 C C . ASP A 1 333 ? 24.233 6.900 30.351 1.00 78.62 333 ASP A C 1
ATOM 2671 O O . ASP A 1 333 ? 23.773 6.089 29.549 1.00 78.62 333 ASP A O 1
ATOM 2675 N N . HIS A 1 334 ? 24.820 8.030 29.941 1.00 74.94 334 HIS A N 1
ATOM 2676 C CA . HIS A 1 334 ? 24.987 8.370 28.523 1.00 74.94 334 HIS A CA 1
ATOM 2677 C C . HIS A 1 334 ? 25.950 7.422 27.791 1.00 74.94 334 HIS A C 1
ATOM 2679 O O . HIS A 1 334 ? 25.742 7.147 26.611 1.00 74.94 334 HIS A O 1
ATOM 2685 N N . LEU A 1 335 ? 26.987 6.916 28.467 1.00 73.38 335 LEU A N 1
ATOM 2686 C CA . LEU A 1 335 ? 27.916 5.937 27.888 1.00 73.38 335 LEU A CA 1
ATOM 2687 C C . LEU A 1 335 ? 27.277 4.545 27.773 1.00 73.38 335 LEU A C 1
ATOM 2689 O O . LEU A 1 335 ? 27.484 3.876 26.769 1.00 73.38 335 LEU A O 1
ATOM 2693 N N . LEU A 1 336 ? 26.457 4.142 28.749 1.00 70.94 336 LEU A N 1
ATOM 2694 C CA . LEU A 1 336 ? 25.684 2.894 28.703 1.00 70.94 336 LEU A CA 1
ATOM 2695 C C . LEU A 1 336 ? 24.591 2.917 27.623 1.00 70.94 336 LEU A C 1
ATOM 2697 O O . LEU A 1 336 ? 24.334 1.903 26.986 1.00 70.94 336 LEU A O 1
ATOM 2701 N N . LYS A 1 337 ? 23.942 4.066 27.401 1.00 70.44 337 LYS A N 1
ATOM 2702 C CA . LYS A 1 337 ? 22.812 4.193 26.462 1.00 70.44 337 LYS A CA 1
ATOM 2703 C C . LYS A 1 337 ? 23.225 4.515 25.020 1.00 70.44 337 LYS A C 1
ATOM 2705 O O . LYS A 1 337 ? 22.401 4.365 24.123 1.00 70.44 337 LYS A O 1
ATOM 2710 N N . GLY A 1 338 ? 24.453 4.986 24.788 1.00 60.19 338 GLY A N 1
ATOM 2711 C CA . GLY A 1 338 ? 24.873 5.563 23.504 1.00 60.19 338 GLY A CA 1
ATOM 2712 C C . GLY A 1 338 ? 24.881 4.588 22.321 1.00 60.19 338 GLY A C 1
ATOM 2713 O O . GLY A 1 338 ? 24.330 4.908 21.264 1.00 60.19 338 GLY A O 1
ATOM 2714 N N . ASP A 1 339 ? 25.477 3.407 22.498 1.00 58.50 339 ASP A N 1
ATOM 2715 C CA . ASP A 1 339 ? 25.655 2.430 21.415 1.00 58.50 339 ASP A CA 1
ATOM 2716 C C . ASP A 1 339 ? 24.501 1.413 21.342 1.00 58.50 339 ASP A C 1
ATOM 2718 O O . ASP A 1 339 ? 23.904 1.248 20.271 1.00 58.50 339 ASP A O 1
ATOM 2722 N N . ASP A 1 340 ? 24.120 0.796 22.470 1.00 61.66 340 ASP A N 1
ATOM 2723 C CA . ASP A 1 340 ? 23.081 -0.248 22.503 1.00 61.66 340 ASP A CA 1
ATOM 2724 C C . ASP A 1 340 ? 21.706 0.275 22.067 1.00 61.66 340 ASP A C 1
ATOM 2726 O O . ASP A 1 340 ? 21.081 -0.326 21.197 1.00 61.66 340 ASP A O 1
ATOM 2730 N N . ALA A 1 341 ? 21.254 1.445 22.540 1.00 65.31 341 ALA A N 1
ATOM 2731 C CA . ALA A 1 341 ? 19.931 1.965 22.163 1.00 65.31 341 ALA A CA 1
ATOM 2732 C C . ALA A 1 341 ? 19.800 2.235 20.648 1.00 65.31 341 ALA A C 1
ATOM 2734 O O . ALA A 1 341 ? 18.710 2.140 20.079 1.00 65.31 341 ALA A O 1
ATOM 2735 N N . ASN A 1 342 ? 20.915 2.537 19.971 1.00 68.88 342 ASN A N 1
ATOM 2736 C CA . ASN A 1 342 ? 20.955 2.669 18.517 1.00 68.88 342 ASN A CA 1
ATOM 2737 C C . ASN A 1 342 ? 21.016 1.307 17.807 1.00 68.88 342 ASN A C 1
ATOM 2739 O O . ASN A 1 342 ? 20.563 1.201 16.667 1.00 68.88 342 ASN A O 1
ATOM 2743 N N . ALA A 1 343 ? 21.584 0.264 18.417 1.00 70.06 343 ALA A N 1
ATOM 2744 C CA . ALA A 1 343 ? 21.518 -1.107 17.908 1.00 70.06 343 ALA A CA 1
ATOM 2745 C C . ALA A 1 343 ? 20.103 -1.694 18.067 1.00 70.06 343 ALA A C 1
ATOM 2747 O O . ALA A 1 343 ? 19.494 -2.068 17.064 1.00 70.06 343 ALA A O 1
ATOM 2748 N N . ASP A 1 344 ? 19.548 -1.662 19.280 1.00 76.12 344 ASP A N 1
ATOM 2749 C CA . ASP A 1 344 ? 18.206 -2.150 19.616 1.00 76.12 344 ASP A CA 1
ATOM 2750 C C . ASP A 1 344 ? 17.128 -1.504 18.751 1.00 76.12 344 ASP A C 1
ATOM 2752 O O . ASP A 1 344 ? 16.275 -2.203 18.201 1.00 76.12 344 ASP A O 1
ATOM 2756 N N . LYS A 1 345 ? 17.192 -0.179 18.552 1.00 81.00 345 LYS A N 1
ATOM 2757 C CA . LYS A 1 345 ? 16.247 0.508 17.668 1.00 81.00 345 LYS A CA 1
ATOM 2758 C C . LYS A 1 345 ? 16.311 -0.029 16.235 1.00 81.00 345 LYS A C 1
ATOM 2760 O O . LYS A 1 345 ? 15.270 -0.336 15.669 1.00 81.00 345 LYS A O 1
ATOM 2765 N N . ARG A 1 346 ? 17.508 -0.210 15.662 1.00 80.56 346 ARG A N 1
ATOM 2766 C CA . ARG A 1 346 ? 17.658 -0.767 14.302 1.00 80.56 346 ARG A CA 1
ATOM 2767 C C . ARG A 1 346 ? 17.135 -2.203 14.205 1.00 80.56 346 ARG A C 1
ATOM 2769 O O . ARG A 1 346 ? 16.543 -2.549 13.189 1.00 80.56 346 ARG A O 1
ATOM 2776 N N . VAL A 1 347 ? 17.308 -3.018 15.248 1.00 81.88 347 VAL A N 1
ATOM 2777 C CA . VAL A 1 347 ? 16.739 -4.377 15.318 1.00 81.88 347 VAL A CA 1
ATOM 2778 C C . VAL A 1 347 ? 15.209 -4.336 15.435 1.00 81.88 347 VAL A C 1
ATOM 2780 O O . VAL A 1 347 ? 14.527 -5.148 14.813 1.00 81.88 347 VAL A O 1
ATOM 2783 N N . HIS A 1 348 ? 14.652 -3.383 16.187 1.00 85.12 348 HIS A N 1
ATOM 2784 C CA . HIS A 1 348 ? 13.207 -3.192 16.311 1.00 85.12 348 HIS A CA 1
ATOM 2785 C C . HIS A 1 348 ? 12.572 -2.721 14.993 1.00 85.12 348 HIS A C 1
ATOM 2787 O O . HIS A 1 348 ? 11.599 -3.326 14.543 1.00 85.12 348 HIS A O 1
ATOM 2793 N N . ASP A 1 349 ? 13.166 -1.716 14.343 1.00 85.69 349 ASP A N 1
ATOM 2794 C CA . ASP A 1 349 ? 12.748 -1.209 13.032 1.00 85.69 349 ASP A CA 1
ATOM 2795 C C . ASP A 1 349 ? 12.771 -2.353 11.987 1.00 85.69 349 ASP A C 1
ATOM 2797 O O . ASP A 1 349 ? 11.770 -2.613 11.320 1.00 85.69 349 ASP A O 1
ATOM 2801 N N . GLN A 1 350 ? 13.853 -3.147 11.937 1.00 85.69 350 GLN A N 1
ATOM 2802 C CA . GLN A 1 350 ? 13.952 -4.328 11.062 1.00 85.69 350 GLN A CA 1
ATOM 2803 C C . GLN A 1 350 ? 12.897 -5.405 11.363 1.00 85.69 350 GLN A C 1
ATOM 2805 O O . GLN A 1 350 ? 12.365 -6.018 10.436 1.00 85.69 350 GLN A O 1
ATOM 2810 N N . LYS A 1 351 ? 12.557 -5.648 12.637 1.00 87.25 351 LYS A N 1
ATOM 2811 C CA . LYS A 1 351 ? 11.462 -6.565 12.992 1.00 87.25 351 LYS A CA 1
ATOM 2812 C C . LYS A 1 351 ? 10.101 -6.041 12.528 1.00 87.25 351 LYS A C 1
ATOM 2814 O O . LYS A 1 351 ? 9.282 -6.844 12.087 1.00 87.25 351 LYS A O 1
ATOM 2819 N N . ALA A 1 352 ? 9.855 -4.732 12.588 1.00 88.38 352 ALA A N 1
ATOM 2820 C CA . ALA A 1 352 ? 8.614 -4.129 12.100 1.00 88.38 352 ALA A CA 1
ATOM 2821 C C . ALA A 1 352 ? 8.473 -4.245 10.567 1.00 88.38 352 ALA A C 1
ATOM 2823 O O . ALA A 1 352 ? 7.396 -4.598 10.075 1.00 88.38 352 ALA A O 1
ATOM 2824 N N . ASP A 1 353 ? 9.564 -4.052 9.821 1.00 90.19 353 ASP A N 1
ATOM 2825 C CA . ASP A 1 353 ? 9.601 -4.280 8.370 1.00 90.19 353 ASP A CA 1
ATOM 2826 C C . ASP A 1 353 ? 9.319 -5.753 8.026 1.00 90.19 353 ASP A C 1
ATOM 2828 O O . ASP A 1 353 ? 8.448 -6.050 7.204 1.00 90.19 353 ASP A O 1
ATOM 2832 N N . ILE A 1 354 ? 9.989 -6.698 8.703 1.00 89.38 354 ILE A N 1
ATOM 2833 C CA . ILE A 1 354 ? 9.776 -8.142 8.498 1.00 89.38 354 ILE A CA 1
ATOM 2834 C C . ILE A 1 354 ? 8.330 -8.534 8.839 1.00 89.38 354 ILE A C 1
ATOM 2836 O O . ILE A 1 354 ? 7.709 -9.260 8.065 1.00 89.38 354 ILE A O 1
ATOM 2840 N N . ARG A 1 355 ? 7.752 -8.018 9.934 1.00 91.94 355 ARG A N 1
ATOM 2841 C CA . ARG A 1 355 ? 6.337 -8.237 10.293 1.00 91.94 355 ARG A CA 1
ATOM 2842 C C . ARG A 1 355 ? 5.394 -7.781 9.180 1.00 91.94 355 ARG A C 1
ATOM 2844 O O . ARG A 1 355 ? 4.480 -8.514 8.811 1.00 91.94 355 ARG A O 1
ATOM 2851 N N . THR A 1 356 ? 5.637 -6.593 8.630 1.00 92.06 356 THR A N 1
ATOM 2852 C CA . THR A 1 356 ? 4.822 -6.003 7.558 1.00 92.06 356 THR A CA 1
ATOM 2853 C C . THR A 1 356 ? 4.899 -6.839 6.277 1.00 92.06 356 THR A C 1
ATOM 2855 O O . THR A 1 356 ? 3.873 -7.125 5.658 1.00 92.06 356 THR A O 1
ATOM 2858 N N . LEU A 1 357 ? 6.099 -7.303 5.911 1.00 91.44 357 LEU A N 1
ATOM 2859 C CA . LEU A 1 357 ? 6.309 -8.182 4.757 1.00 91.44 357 LEU A CA 1
ATOM 2860 C C . LEU A 1 357 ? 5.684 -9.573 4.950 1.00 91.44 357 LEU A C 1
ATOM 2862 O O . LEU A 1 357 ? 5.108 -10.106 4.003 1.00 91.44 357 LEU A O 1
ATOM 2866 N N . LEU A 1 358 ? 5.753 -10.146 6.157 1.00 91.69 358 LEU A N 1
ATOM 2867 C CA . LEU A 1 358 ? 5.124 -11.430 6.491 1.00 91.69 358 LEU A CA 1
ATOM 2868 C C . LEU A 1 358 ? 3.597 -11.362 6.411 1.00 91.69 358 LEU A C 1
ATOM 2870 O O . LEU A 1 358 ? 2.989 -12.236 5.798 1.00 91.69 358 LEU A O 1
ATOM 2874 N N . LEU A 1 359 ? 2.989 -10.315 6.978 1.00 91.56 359 LEU A N 1
ATOM 2875 C CA . LEU A 1 359 ? 1.546 -10.072 6.894 1.00 91.56 359 LEU A CA 1
ATOM 2876 C C . LEU A 1 359 ? 1.084 -9.929 5.438 1.00 91.56 359 LEU A C 1
ATOM 2878 O O . LEU A 1 359 ? 0.140 -10.599 5.029 1.00 91.56 359 LEU A O 1
ATOM 2882 N N . PHE A 1 360 ? 1.782 -9.121 4.632 1.00 91.81 360 PHE A N 1
ATOM 2883 C CA . PHE A 1 360 ? 1.447 -8.940 3.217 1.00 91.81 360 PHE A CA 1
ATOM 2884 C C . PHE A 1 360 ? 1.618 -10.234 2.404 1.00 91.81 360 PHE A C 1
ATOM 2886 O O . PHE A 1 360 ? 0.742 -10.594 1.620 1.00 91.81 360 PHE A O 1
ATOM 2893 N N . ALA A 1 361 ? 2.718 -10.968 2.598 1.00 91.06 361 ALA A N 1
ATOM 2894 C CA . ALA A 1 361 ? 2.947 -12.240 1.913 1.00 91.06 361 ALA A CA 1
ATOM 2895 C C . ALA A 1 361 ? 1.904 -13.304 2.301 1.00 91.06 361 ALA A C 1
ATOM 2897 O O . ALA A 1 361 ? 1.429 -14.036 1.431 1.00 91.06 361 ALA A O 1
ATOM 2898 N N . GLY A 1 362 ? 1.508 -13.344 3.576 1.00 90.69 362 GLY A N 1
ATOM 2899 C CA . GLY A 1 362 ? 0.441 -14.204 4.080 1.00 90.69 362 GLY A CA 1
ATOM 2900 C C . GLY A 1 362 ? -0.930 -13.853 3.496 1.00 90.69 362 GLY A C 1
ATOM 2901 O O . GLY A 1 362 ? -1.635 -14.728 2.998 1.00 90.69 362 GLY A O 1
ATOM 2902 N N . GLU A 1 363 ? -1.271 -12.561 3.433 1.00 90.50 363 GLU A N 1
ATOM 2903 C CA . GLU A 1 363 ? -2.508 -12.070 2.810 1.00 90.50 363 GLU A CA 1
ATOM 2904 C C . GLU A 1 363 ? -2.603 -12.511 1.340 1.00 90.50 363 GLU A C 1
ATOM 2906 O O . GLU A 1 363 ? -3.641 -13.016 0.908 1.00 90.50 363 GLU A O 1
ATOM 2911 N N . LYS A 1 364 ? -1.507 -12.391 0.573 1.00 91.38 364 LYS A N 1
ATOM 2912 C CA . LYS A 1 364 ? -1.470 -12.841 -0.830 1.00 91.38 364 LYS A CA 1
ATOM 2913 C C . LYS A 1 364 ? -1.506 -14.365 -0.969 1.00 91.38 364 LYS A C 1
ATOM 2915 O O . LYS A 1 364 ? -2.114 -14.853 -1.919 1.00 91.38 364 LYS A O 1
ATOM 2920 N N . ALA A 1 365 ? -0.920 -15.120 -0.038 1.00 90.12 365 ALA A N 1
ATOM 2921 C CA . ALA A 1 365 ? -1.026 -16.580 -0.018 1.00 90.12 365 ALA A CA 1
ATOM 2922 C C . ALA A 1 365 ? -2.471 -17.040 0.252 1.00 90.12 365 ALA A C 1
ATOM 2924 O O . ALA A 1 365 ? -3.006 -17.858 -0.495 1.00 90.12 365 ALA A O 1
ATOM 2925 N N . ALA A 1 366 ? -3.137 -16.452 1.249 1.00 88.44 366 ALA A N 1
ATOM 2926 C CA . ALA A 1 366 ? -4.529 -16.743 1.581 1.00 88.44 366 ALA A CA 1
ATOM 2927 C C . ALA A 1 366 ? -5.507 -16.321 0.464 1.00 88.44 366 ALA A C 1
ATOM 2929 O O . ALA A 1 366 ? -6.431 -17.068 0.148 1.00 88.44 366 ALA A O 1
ATOM 2930 N N . GLN A 1 367 ? -5.274 -15.180 -0.201 1.00 89.00 367 GLN A N 1
ATOM 2931 C CA . GLN A 1 367 ? -6.042 -14.762 -1.386 1.00 89.00 367 GLN A CA 1
ATOM 2932 C C . GLN A 1 367 ? -5.844 -15.704 -2.582 1.00 89.00 367 GLN A C 1
ATOM 2934 O O . GLN A 1 367 ? -6.810 -16.022 -3.275 1.00 89.00 367 GLN A O 1
ATOM 2939 N N . LEU A 1 368 ? -4.620 -16.194 -2.817 1.00 89.12 368 LEU A N 1
ATOM 2940 C CA . LEU A 1 368 ? -4.353 -17.199 -3.851 1.00 89.12 368 LEU A CA 1
ATOM 2941 C C . LEU A 1 368 ? -5.084 -18.517 -3.551 1.00 89.12 368 LEU A C 1
ATOM 2943 O O . LEU A 1 368 ? -5.691 -19.093 -4.451 1.00 89.12 368 LEU A O 1
ATOM 2947 N N . ALA A 1 369 ? -5.062 -18.969 -2.297 1.00 86.06 369 ALA A N 1
ATOM 2948 C CA . ALA A 1 369 ? -5.753 -20.179 -1.866 1.00 86.06 369 ALA A CA 1
ATOM 2949 C C . ALA A 1 369 ? -7.287 -20.045 -1.981 1.00 86.06 369 ALA A C 1
ATOM 2951 O O . ALA A 1 369 ? -7.942 -20.952 -2.494 1.00 86.06 369 ALA A O 1
ATOM 2952 N N . ALA A 1 370 ? -7.860 -18.890 -1.623 1.00 85.94 370 ALA A N 1
ATOM 2953 C CA . ALA A 1 370 ? -9.283 -18.597 -1.831 1.00 85.94 370 ALA A CA 1
ATOM 2954 C C . ALA A 1 370 ? -9.671 -18.568 -3.325 1.00 85.94 370 ALA A C 1
ATOM 2956 O O . ALA A 1 370 ? -10.701 -19.116 -3.721 1.00 85.94 370 ALA A O 1
ATOM 2957 N N . ALA A 1 371 ? -8.827 -17.991 -4.187 1.00 87.38 371 ALA A N 1
ATOM 2958 C CA . ALA A 1 371 ? -9.045 -18.010 -5.635 1.00 87.38 371 ALA A CA 1
ATOM 2959 C C . ALA A 1 371 ? -8.978 -19.437 -6.219 1.00 87.38 371 ALA A C 1
ATOM 2961 O O . ALA A 1 371 ? -9.714 -19.759 -7.154 1.00 87.38 371 ALA A O 1
ATOM 2962 N N . GLN A 1 372 ? -8.137 -20.313 -5.656 1.00 87.94 372 GLN A N 1
ATOM 2963 C CA . GLN A 1 372 ? -8.116 -21.736 -6.005 1.00 87.94 372 GLN A CA 1
ATOM 2964 C C . GLN A 1 372 ? -9.406 -22.447 -5.573 1.00 87.94 372 GLN A C 1
ATOM 2966 O O . GLN A 1 372 ? -9.972 -23.179 -6.385 1.00 87.94 372 GLN A O 1
ATOM 2971 N N . ASP A 1 373 ? -9.929 -22.181 -4.370 1.00 85.31 373 ASP A N 1
ATOM 2972 C CA . ASP A 1 373 ? -11.223 -22.723 -3.928 1.00 85.31 373 ASP A CA 1
ATOM 2973 C C . ASP A 1 373 ? -12.368 -22.295 -4.856 1.00 85.31 373 ASP A C 1
ATOM 2975 O O . ASP A 1 373 ? -13.166 -23.133 -5.272 1.00 85.31 373 ASP A O 1
ATOM 2979 N N . ALA A 1 374 ? -12.419 -21.021 -5.257 1.00 85.88 374 ALA A N 1
ATOM 2980 C CA . ALA A 1 374 ? -13.429 -20.519 -6.190 1.00 85.88 374 ALA A CA 1
ATOM 2981 C C . ALA A 1 374 ? -13.351 -21.210 -7.568 1.00 85.88 374 ALA A C 1
ATOM 2983 O O . ALA A 1 374 ? -14.376 -21.613 -8.125 1.00 85.88 374 ALA A O 1
ATOM 2984 N N . MET A 1 375 ? -12.144 -21.426 -8.108 1.00 88.12 375 MET A N 1
ATOM 2985 C CA . MET A 1 375 ? -11.965 -22.200 -9.346 1.00 88.12 375 MET A CA 1
ATOM 2986 C C . MET A 1 375 ? -12.391 -23.667 -9.187 1.00 88.12 375 MET A C 1
ATOM 2988 O O . MET A 1 375 ? -12.973 -24.244 -10.111 1.00 88.12 375 MET A O 1
ATOM 2992 N N . ILE A 1 376 ? -12.142 -24.270 -8.022 1.00 86.75 376 ILE A N 1
ATOM 2993 C CA . ILE A 1 376 ? -12.592 -25.628 -7.696 1.00 86.75 376 ILE A CA 1
ATOM 2994 C C . ILE A 1 376 ? -14.122 -25.684 -7.609 1.00 86.75 376 ILE A C 1
ATOM 2996 O O . ILE A 1 376 ? -14.720 -26.596 -8.177 1.00 86.75 376 ILE A O 1
ATOM 3000 N N . GLN A 1 377 ? -14.763 -24.691 -6.988 1.00 85.81 377 GLN A N 1
ATOM 3001 C CA . GLN A 1 377 ? -16.220 -24.597 -6.878 1.00 85.81 377 GLN A CA 1
ATOM 3002 C C . GLN A 1 377 ? -16.893 -24.528 -8.255 1.00 85.81 377 GLN A C 1
ATOM 3004 O O . GLN A 1 377 ? -17.812 -25.298 -8.533 1.00 85.81 377 GLN A O 1
ATOM 3009 N N . VAL A 1 378 ? -16.406 -23.650 -9.139 1.00 88.38 378 VAL A N 1
ATOM 3010 C CA . VAL A 1 378 ? -16.905 -23.529 -10.520 1.00 88.38 378 VAL A CA 1
ATOM 3011 C C . VAL A 1 378 ? -16.679 -24.828 -11.300 1.00 88.38 378 VAL A C 1
ATOM 3013 O O . VAL A 1 378 ? -17.553 -25.260 -12.049 1.00 88.38 378 VAL A O 1
ATOM 3016 N N . SER A 1 379 ? -15.543 -25.496 -11.094 1.00 87.25 379 SER A N 1
ATOM 3017 C CA . SER A 1 379 ? -15.235 -26.769 -11.757 1.00 87.25 379 SER A CA 1
ATOM 3018 C C . SER A 1 379 ? -16.132 -27.923 -11.280 1.00 87.25 379 SER A C 1
ATOM 3020 O O . SER A 1 379 ? -16.558 -28.737 -12.099 1.00 87.25 379 SER A O 1
ATOM 3022 N N . ASP A 1 380 ? -16.475 -27.981 -9.988 1.00 85.50 380 ASP A N 1
ATOM 3023 C CA . ASP A 1 380 ? -17.424 -28.968 -9.452 1.00 85.50 380 ASP A CA 1
ATOM 3024 C C . ASP A 1 380 ? -18.853 -28.690 -9.947 1.00 85.50 380 ASP A C 1
ATOM 3026 O O . ASP A 1 380 ? -19.534 -29.612 -10.388 1.00 85.50 380 ASP A O 1
ATOM 3030 N N . GLN A 1 381 ? -19.283 -27.422 -10.005 1.00 87.56 381 GLN A N 1
ATOM 3031 C CA . GLN A 1 381 ? -20.565 -27.035 -10.617 1.00 87.56 381 GLN A CA 1
ATOM 3032 C C . GLN A 1 381 ? -20.645 -27.444 -12.098 1.00 87.56 381 GLN A C 1
ATOM 3034 O O . GLN A 1 381 ? -21.638 -28.036 -12.524 1.00 87.56 381 GLN A O 1
ATOM 3039 N N . LEU A 1 382 ? -19.592 -27.192 -12.885 1.00 88.94 382 LEU A N 1
ATOM 3040 C CA . LEU A 1 382 ? -19.513 -27.627 -14.285 1.00 88.94 382 LEU A CA 1
ATOM 3041 C C . LEU A 1 382 ? -19.589 -29.156 -14.418 1.00 88.94 382 LEU A C 1
ATOM 3043 O O . LEU A 1 382 ? -20.268 -29.656 -15.317 1.00 88.94 382 LEU A O 1
ATOM 3047 N N . PHE A 1 383 ? -18.961 -29.908 -13.510 1.00 87.31 383 PHE A N 1
ATOM 3048 C CA . PHE A 1 383 ? -19.078 -31.367 -13.485 1.00 87.31 383 PHE A CA 1
ATOM 3049 C C . PHE A 1 383 ? -20.476 -31.856 -13.072 1.00 87.31 383 PHE A C 1
ATOM 3051 O O . PHE A 1 383 ? -20.974 -32.832 -13.642 1.00 87.31 383 PHE A O 1
ATOM 3058 N N . GLN A 1 384 ? -21.144 -31.178 -12.135 1.00 86.56 384 GLN A N 1
ATOM 3059 C CA . GLN A 1 384 ? -22.531 -31.473 -11.769 1.00 86.56 384 GLN A CA 1
ATOM 3060 C C . GLN A 1 384 ? -23.472 -31.259 -12.969 1.00 86.56 384 GLN A C 1
ATOM 3062 O O . GLN A 1 384 ? -24.263 -32.150 -13.282 1.00 86.56 384 GLN A O 1
ATOM 3067 N N . PHE A 1 385 ? -23.331 -30.151 -13.711 1.00 87.38 385 PHE A N 1
ATOM 3068 C CA . PHE A 1 385 ? -24.087 -29.918 -14.951 1.00 87.38 385 PHE A CA 1
ATOM 3069 C C . PHE A 1 385 ? -23.780 -30.961 -16.037 1.00 87.38 385 PHE A C 1
ATOM 3071 O O . PHE A 1 385 ? -24.708 -31.505 -16.636 1.00 87.38 385 PHE A O 1
ATOM 3078 N N . TYR A 1 386 ? -22.504 -31.292 -16.268 1.00 88.31 386 TYR A N 1
ATOM 3079 C CA . TYR A 1 386 ? -22.110 -32.357 -17.199 1.00 88.31 386 TYR A CA 1
ATOM 3080 C C . TYR A 1 386 ? -22.768 -33.696 -16.833 1.00 88.31 386 TYR A C 1
ATOM 3082 O O . TYR A 1 386 ? -23.374 -34.341 -17.687 1.00 88.31 386 TYR A O 1
ATOM 3090 N N . SER A 1 387 ? -22.720 -34.075 -15.553 1.00 85.94 387 SER A N 1
ATOM 3091 C CA . SER A 1 387 ? -23.303 -35.324 -15.051 1.00 85.94 387 SER A CA 1
ATOM 3092 C C . SER A 1 387 ? -24.821 -35.369 -15.249 1.00 85.94 387 SER A C 1
ATOM 3094 O O . SER A 1 387 ? -25.341 -36.384 -15.706 1.00 85.94 387 SER A O 1
ATOM 3096 N N . GLN A 1 388 ? -25.529 -34.261 -14.996 1.00 87.19 388 GLN A N 1
ATOM 3097 C CA . GLN A 1 388 ? -26.968 -34.147 -15.267 1.00 87.19 388 GLN A CA 1
ATOM 3098 C C . GLN A 1 388 ? -27.289 -34.291 -16.763 1.00 87.19 388 GLN A C 1
ATOM 3100 O O . GLN A 1 388 ? -28.234 -34.991 -17.121 1.00 87.19 388 GLN A O 1
ATOM 3105 N N . ILE A 1 389 ? -26.509 -33.664 -17.651 1.00 87.38 389 ILE A N 1
ATOM 3106 C CA . ILE A 1 389 ? -26.707 -33.759 -19.108 1.00 87.38 389 ILE A CA 1
ATOM 3107 C C . ILE A 1 389 ? -26.494 -35.201 -19.592 1.00 87.38 389 ILE A C 1
ATOM 3109 O O . ILE A 1 389 ? -27.330 -35.730 -20.322 1.00 87.38 389 ILE A O 1
ATOM 3113 N N . VAL A 1 390 ? -25.413 -35.846 -19.149 1.00 88.31 390 VAL A N 1
ATOM 3114 C CA . VAL A 1 390 ? -25.076 -37.240 -19.477 1.00 88.31 390 VAL A CA 1
ATOM 3115 C C . VAL A 1 390 ? -26.156 -38.207 -18.978 1.00 88.31 390 VAL A C 1
ATOM 3117 O O . VAL A 1 390 ? -26.631 -39.043 -19.748 1.00 88.31 390 VAL A O 1
ATOM 3120 N N . GLN A 1 391 ? -26.616 -38.040 -17.733 1.00 85.06 391 GLN A N 1
ATOM 3121 C CA . GLN A 1 391 ? -27.685 -38.848 -17.141 1.00 85.06 391 GLN A CA 1
ATOM 3122 C C . GLN A 1 391 ? -29.020 -38.673 -17.883 1.00 85.06 391 GLN A C 1
ATOM 3124 O O . GLN A 1 391 ? -29.671 -39.663 -18.211 1.00 85.06 391 GLN A O 1
ATOM 3129 N N . ASN A 1 392 ? -29.396 -37.435 -18.227 1.00 86.62 392 ASN A N 1
ATOM 3130 C CA . ASN A 1 392 ? -30.606 -37.136 -19.006 1.00 86.62 392 ASN A CA 1
ATOM 3131 C C . ASN A 1 392 ? -30.567 -37.700 -20.440 1.00 86.62 392 ASN A C 1
ATOM 3133 O O . ASN A 1 392 ? -31.617 -37.876 -21.054 1.00 86.62 392 ASN A O 1
ATOM 3137 N N . GLN A 1 393 ? -29.377 -37.984 -20.979 1.00 87.69 393 GLN A N 1
ATOM 3138 C CA . GLN A 1 393 ? -29.187 -38.616 -22.290 1.00 87.69 393 GLN A CA 1
ATOM 3139 C C . GLN A 1 393 ? -29.037 -40.147 -22.215 1.00 87.69 393 GLN A C 1
ATOM 3141 O O . GLN A 1 393 ? -28.920 -40.793 -23.254 1.00 87.69 393 GLN A O 1
ATOM 3146 N N . GLY A 1 394 ? -29.042 -40.742 -21.014 1.00 84.50 394 GLY A N 1
ATOM 3147 C CA . GLY A 1 394 ? -28.831 -42.182 -20.823 1.00 84.50 394 GLY A CA 1
ATOM 3148 C C . GLY A 1 394 ? -27.410 -42.655 -21.157 1.00 84.50 394 GLY A C 1
ATOM 3149 O O . GLY A 1 394 ? -27.208 -43.835 -21.441 1.00 84.50 394 GLY A O 1
ATOM 3150 N N . LEU A 1 395 ? -26.435 -41.743 -21.158 1.00 84.06 395 LEU A N 1
ATOM 3151 C CA . LEU A 1 395 ? -25.028 -42.027 -21.438 1.00 84.06 395 LEU A CA 1
ATOM 3152 C C . LEU A 1 395 ? -24.236 -42.243 -20.138 1.00 84.06 395 LEU A C 1
ATOM 3154 O O . LEU A 1 395 ? -24.691 -41.923 -19.042 1.00 84.06 395 LEU A O 1
ATOM 3158 N N . THR A 1 396 ? -23.019 -42.774 -20.261 1.00 79.94 396 THR A N 1
ATOM 3159 C CA . THR A 1 396 ? -22.057 -42.901 -19.154 1.00 79.94 396 THR A CA 1
ATOM 3160 C C . THR A 1 396 ? -20.988 -41.817 -19.241 1.00 79.94 396 THR A C 1
ATOM 3162 O O . THR A 1 396 ? -20.445 -41.596 -20.323 1.00 79.94 396 THR A O 1
ATOM 3165 N N . SER A 1 397 ? -20.631 -41.201 -18.111 1.00 82.69 397 SER A N 1
ATOM 3166 C CA . SER A 1 397 ? -19.582 -40.173 -18.034 1.00 82.69 397 SER A CA 1
ATOM 3167 C C . SER A 1 397 ? -18.238 -40.659 -18.584 1.00 82.69 397 SER A C 1
ATOM 3169 O O . SER A 1 397 ? -17.816 -41.788 -18.323 1.00 82.69 397 SER A O 1
ATOM 3171 N N . GLU A 1 398 ? -17.535 -39.796 -19.318 1.00 86.56 398 GLU A N 1
ATOM 3172 C CA . GLU A 1 398 ? -16.226 -40.135 -19.876 1.00 86.56 398 GLU A CA 1
ATOM 3173 C C . GLU A 1 398 ? -15.155 -40.303 -18.786 1.00 86.56 398 GLU A C 1
ATOM 3175 O O . GLU A 1 398 ? -15.089 -39.538 -17.820 1.00 86.56 398 GLU A O 1
ATOM 3180 N N . LYS A 1 399 ? -14.248 -41.270 -18.980 1.00 85.62 399 LYS A N 1
ATOM 3181 C CA . LYS A 1 399 ? -13.129 -41.534 -18.055 1.00 85.62 399 LYS A CA 1
ATOM 3182 C C . LYS A 1 399 ? -12.203 -40.324 -17.888 1.00 85.62 399 LYS A C 1
ATOM 3184 O O . LYS A 1 399 ? -11.795 -40.030 -16.772 1.00 85.62 399 LYS A O 1
ATOM 3189 N N . SER A 1 400 ? -11.962 -39.591 -18.974 1.00 87.19 400 SER A N 1
ATOM 3190 C CA . SER A 1 400 ? -11.260 -38.299 -19.018 1.00 87.19 400 SER A CA 1
ATOM 3191 C C . SER A 1 400 ? -11.821 -37.293 -18.005 1.00 87.19 400 SER A C 1
ATOM 3193 O O . SER A 1 400 ? -11.073 -36.693 -17.235 1.00 87.19 400 SER A O 1
ATOM 3195 N N . VAL A 1 401 ? -13.146 -37.132 -17.963 1.00 85.12 401 VAL A N 1
ATOM 3196 C CA . VAL A 1 401 ? -13.825 -36.203 -17.049 1.00 85.12 401 VAL A CA 1
ATOM 3197 C C . VAL A 1 401 ? -13.750 -36.707 -15.605 1.00 85.12 401 VAL A C 1
ATOM 3199 O O . VAL A 1 401 ? -13.487 -35.921 -14.698 1.00 85.12 401 VAL A O 1
ATOM 3202 N N . ILE A 1 402 ? -13.889 -38.017 -15.383 1.00 83.38 402 ILE A N 1
ATOM 3203 C CA . ILE A 1 402 ? -13.732 -38.633 -14.053 1.00 83.38 402 ILE A CA 1
ATOM 3204 C C . ILE A 1 402 ? -12.300 -38.433 -13.515 1.00 83.38 402 ILE A C 1
ATOM 3206 O O . ILE A 1 402 ? -12.121 -38.089 -12.347 1.00 83.38 402 ILE A O 1
ATOM 3210 N N . GLU A 1 403 ? -11.274 -38.576 -14.356 1.00 86.56 403 GLU A N 1
ATOM 3211 C CA . GLU A 1 403 ? -9.871 -38.306 -14.003 1.00 86.56 403 GLU A CA 1
ATOM 3212 C C . GLU A 1 403 ? -9.633 -36.827 -13.652 1.00 86.56 403 GLU A C 1
ATOM 3214 O O . GLU A 1 403 ? -8.979 -36.531 -12.648 1.00 86.56 403 GLU A O 1
ATOM 3219 N N . ILE A 1 404 ? -10.220 -35.894 -14.414 1.00 85.75 404 ILE A N 1
ATOM 3220 C CA . ILE A 1 404 ? -10.177 -34.452 -14.115 1.00 85.75 404 ILE A CA 1
ATOM 3221 C C . ILE A 1 404 ? -10.818 -34.156 -12.752 1.00 85.75 404 ILE A C 1
ATOM 3223 O O . ILE A 1 404 ? -10.220 -33.449 -11.941 1.00 85.75 404 ILE A O 1
ATOM 3227 N N . VAL A 1 405 ? -11.985 -34.734 -12.452 1.00 84.56 405 VAL A N 1
ATOM 3228 C CA . VAL A 1 405 ? -12.683 -34.556 -11.164 1.00 84.56 405 VAL A CA 1
ATOM 3229 C C . VAL A 1 405 ? -11.906 -35.171 -10.003 1.00 84.56 405 VAL A C 1
ATOM 3231 O O . VAL A 1 405 ? -11.829 -34.573 -8.931 1.00 84.56 405 VAL A O 1
ATOM 3234 N N . ASN A 1 406 ? -11.273 -36.328 -10.198 1.00 83.56 406 ASN A N 1
ATOM 3235 C CA . ASN A 1 406 ? -10.409 -36.928 -9.182 1.00 83.56 406 ASN A CA 1
ATOM 3236 C C . ASN A 1 406 ? -9.201 -36.032 -8.869 1.00 83.56 406 ASN A C 1
ATOM 3238 O O . ASN A 1 406 ? -8.873 -35.841 -7.696 1.00 83.56 406 ASN A O 1
ATOM 3242 N N . LYS A 1 407 ? -8.599 -35.408 -9.890 1.00 87.25 407 LYS A N 1
ATOM 3243 C CA . LYS A 1 407 ? -7.524 -34.422 -9.714 1.00 87.25 407 LYS A CA 1
ATOM 3244 C C . LYS A 1 407 ? -8.019 -33.129 -9.055 1.00 87.25 407 LYS A C 1
ATOM 3246 O O . LYS A 1 407 ? -7.346 -32.604 -8.173 1.00 87.25 407 LYS A O 1
ATOM 3251 N N . LEU A 1 408 ? -9.216 -32.657 -9.399 1.00 85.12 408 LEU A N 1
ATOM 3252 C CA . LEU A 1 408 ? -9.866 -31.514 -8.749 1.00 85.12 408 LEU A CA 1
ATOM 3253 C C . LEU A 1 408 ? -10.090 -31.773 -7.246 1.00 85.12 408 LEU A C 1
ATOM 3255 O O . LEU A 1 408 ? -9.754 -30.947 -6.402 1.00 85.12 408 LEU A O 1
ATOM 3259 N N . ARG A 1 409 ? -10.571 -32.975 -6.905 1.00 82.75 409 ARG A N 1
ATOM 3260 C CA . ARG A 1 409 ? -10.750 -33.463 -5.527 1.00 82.75 409 ARG A CA 1
ATOM 3261 C C . ARG A 1 409 ? -9.436 -33.728 -4.791 1.00 82.75 409 ARG A C 1
ATOM 3263 O O . ARG A 1 409 ? -9.462 -33.882 -3.571 1.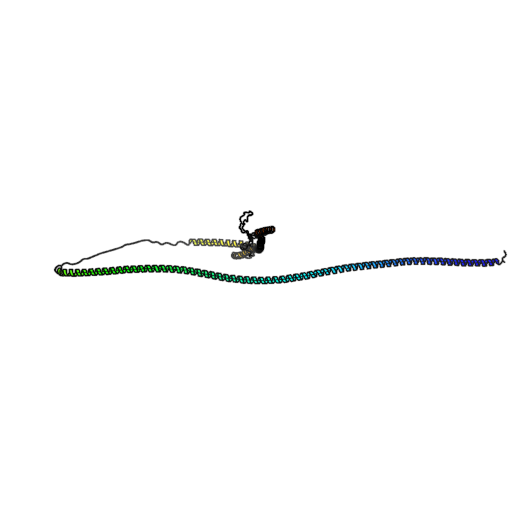00 82.75 409 ARG A O 1
ATOM 3270 N N . GLN A 1 410 ? -8.308 -33.843 -5.491 1.00 83.81 410 GLN A N 1
ATOM 3271 C CA . GLN A 1 410 ? -6.977 -33.858 -4.882 1.00 83.81 410 GLN A CA 1
ATOM 3272 C C . GLN A 1 410 ? -6.526 -32.428 -4.565 1.00 83.81 410 GLN A C 1
ATOM 3274 O O . GLN A 1 410 ? -6.230 -32.151 -3.409 1.00 83.81 410 GLN A O 1
ATOM 3279 N N . LEU A 1 411 ? -6.584 -31.513 -5.539 1.00 83.50 411 LEU A N 1
ATOM 3280 C CA . LEU A 1 411 ? -6.233 -30.099 -5.349 1.00 83.50 411 LEU A CA 1
ATOM 3281 C C . LEU A 1 411 ? -7.044 -29.453 -4.216 1.00 83.50 411 LEU A C 1
ATOM 3283 O O . LEU A 1 411 ? -6.483 -28.754 -3.382 1.00 83.50 411 LEU A O 1
ATOM 3287 N N . ALA A 1 412 ? -8.336 -29.771 -4.105 1.00 81.69 412 ALA A N 1
ATOM 3288 C CA . ALA A 1 412 ? -9.168 -29.334 -2.985 1.00 81.69 412 ALA A CA 1
ATOM 3289 C C . ALA A 1 412 ? -8.671 -29.835 -1.618 1.00 81.69 412 ALA A C 1
ATOM 3291 O O . ALA A 1 412 ? -8.697 -29.091 -0.647 1.00 81.69 412 ALA A O 1
ATOM 3292 N N . ARG A 1 413 ? -8.180 -31.080 -1.532 1.00 78.00 413 ARG A N 1
ATOM 3293 C CA . ARG A 1 413 ? -7.604 -31.644 -0.297 1.00 78.00 413 ARG A CA 1
ATOM 3294 C C . ARG A 1 413 ? -6.221 -31.079 0.025 1.00 78.00 413 ARG A C 1
ATOM 3296 O O . ARG A 1 413 ? -5.860 -31.030 1.193 1.00 78.00 413 ARG A O 1
ATOM 3303 N N . GLU A 1 414 ? -5.464 -30.667 -0.987 1.00 78.00 414 GLU A N 1
ATOM 3304 C CA . GLU A 1 414 ? -4.162 -30.008 -0.828 1.00 78.00 414 GLU A CA 1
ATOM 3305 C C . GLU A 1 414 ? -4.320 -28.531 -0.421 1.00 78.00 414 GLU A C 1
ATOM 3307 O O . GLU A 1 414 ? -3.522 -28.030 0.367 1.00 78.00 414 GLU A O 1
ATOM 3312 N N . ASN A 1 415 ? -5.381 -27.863 -0.890 1.00 78.62 415 ASN A N 1
ATOM 3313 C CA . ASN A 1 415 ? -5.720 -26.478 -0.550 1.00 78.62 415 ASN A CA 1
ATOM 3314 C C . ASN A 1 415 ? -6.510 -26.345 0.773 1.00 78.62 415 ASN A C 1
ATOM 3316 O O . ASN A 1 415 ? -6.530 -25.268 1.374 1.00 78.62 415 ASN A O 1
ATOM 3320 N N . ALA A 1 416 ? -7.182 -27.408 1.235 1.00 71.00 416 ALA A N 1
ATOM 3321 C CA . ALA A 1 416 ? -8.004 -27.417 2.449 1.00 71.00 416 ALA A CA 1
ATOM 3322 C C . ALA A 1 416 ? -7.164 -27.392 3.740 1.00 71.00 416 ALA A C 1
ATOM 3324 O O . ALA A 1 416 ? -6.908 -28.413 4.381 1.00 71.00 416 ALA A O 1
ATOM 3325 N N . GLU A 1 417 ? -6.775 -26.187 4.141 1.00 63.22 417 GLU A N 1
ATOM 3326 C CA . GLU A 1 417 ? -6.137 -25.907 5.425 1.00 63.22 417 GLU A CA 1
ATOM 3327 C C . GLU A 1 417 ? -7.105 -26.222 6.577 1.00 63.22 417 GLU A C 1
ATOM 3329 O O . GLU A 1 417 ? -8.228 -25.719 6.603 1.00 63.22 417 GLU A O 1
ATOM 3334 N N . ASP A 1 418 ? -6.660 -27.083 7.497 1.00 55.69 418 ASP A N 1
ATOM 3335 C CA . ASP A 1 418 ? -7.361 -27.541 8.704 1.00 55.69 418 ASP A CA 1
ATOM 3336 C C . ASP A 1 418 ? -8.792 -28.082 8.516 1.00 55.69 418 ASP A C 1
ATOM 3338 O O . ASP A 1 418 ? -9.634 -28.000 9.415 1.00 55.69 418 ASP A O 1
ATOM 3342 N N . LEU A 1 419 ? -9.040 -28.802 7.412 1.00 44.66 419 LEU A N 1
ATOM 3343 C CA . LEU A 1 419 ? -10.063 -29.849 7.466 1.00 44.66 419 LEU A CA 1
ATOM 3344 C C . LEU A 1 419 ? -9.635 -30.877 8.540 1.00 44.66 419 LEU A C 1
ATOM 3346 O O . LEU A 1 419 ? -8.528 -31.425 8.441 1.00 44.66 419 LEU A O 1
ATOM 3350 N N . PRO A 1 420 ? -10.471 -31.209 9.547 1.00 37.47 420 PRO A N 1
ATOM 3351 C CA . PRO A 1 420 ? -10.201 -32.379 10.373 1.00 37.47 420 PRO A CA 1
ATOM 3352 C C . PRO A 1 420 ? -10.104 -33.604 9.460 1.00 37.47 420 PRO A C 1
ATOM 3354 O O . PRO A 1 420 ? -10.753 -33.653 8.413 1.00 37.47 420 PRO A O 1
ATOM 3357 N N . LYS A 1 421 ? -9.316 -34.615 9.852 1.00 38.97 421 LYS A N 1
ATOM 3358 C CA . LYS A 1 421 ? -9.164 -35.867 9.090 1.00 38.97 421 LYS A CA 1
ATOM 3359 C C . LYS A 1 421 ? -10.444 -36.713 9.142 1.00 38.97 421 LYS A C 1
ATOM 3361 O O . LYS A 1 421 ? -10.460 -37.799 9.717 1.00 38.97 421 LYS A O 1
ATOM 3366 N N . VAL A 1 422 ? -11.510 -36.216 8.516 1.00 34.53 422 VAL A N 1
ATOM 3367 C CA . VAL A 1 422 ? -12.667 -36.997 8.090 1.00 34.53 422 VAL A CA 1
ATOM 3368 C C . VAL A 1 422 ? -12.117 -38.014 7.111 1.00 34.53 422 VAL A C 1
ATOM 3370 O O . VAL A 1 422 ? -11.796 -37.700 5.964 1.00 34.53 422 VAL A O 1
ATOM 3373 N N . SER A 1 423 ? -11.920 -39.225 7.616 1.00 36.28 423 SER A N 1
ATOM 3374 C CA . SER A 1 423 ? -11.406 -40.327 6.831 1.00 36.28 423 SER A CA 1
ATOM 3375 C C . SER A 1 423 ? -12.488 -40.727 5.834 1.00 36.28 423 SER A C 1
ATOM 3377 O O . SER A 1 423 ? -13.331 -41.569 6.129 1.00 36.28 423 SER A O 1
ATOM 3379 N N . LEU A 1 424 ? -12.461 -40.106 4.652 1.00 40.94 424 LEU A N 1
ATOM 3380 C CA . LEU A 1 424 ? -13.083 -40.638 3.444 1.00 40.94 424 LEU A CA 1
ATOM 3381 C C . LEU A 1 424 ? -12.304 -41.900 3.063 1.00 40.94 424 LEU A C 1
ATOM 3383 O O . LEU A 1 424 ? -11.438 -41.884 2.188 1.00 40.94 424 LEU A O 1
ATOM 3387 N N . VAL A 1 425 ? -12.561 -42.958 3.833 1.00 35.50 425 VAL A N 1
ATOM 3388 C CA . VAL A 1 425 ? -12.109 -44.314 3.557 1.00 35.50 425 VAL A CA 1
ATOM 3389 C C . VAL A 1 425 ? -12.697 -44.730 2.215 1.00 35.50 425 VAL A C 1
ATOM 3391 O O . VAL A 1 425 ? -13.805 -44.343 1.847 1.00 35.50 425 VAL A O 1
ATOM 3394 N N . ASP A 1 426 ? -11.904 -45.498 1.489 1.00 46.97 426 ASP A N 1
ATOM 3395 C CA . ASP A 1 426 ? -12.254 -46.119 0.225 1.00 46.97 426 ASP A CA 1
ATOM 3396 C C . ASP A 1 426 ? -13.405 -47.129 0.412 1.00 46.97 426 ASP A C 1
ATOM 3398 O O . ASP A 1 426 ? -13.175 -48.305 0.685 1.00 46.97 426 ASP A O 1
ATOM 3402 N N . GLU A 1 427 ? -14.657 -46.672 0.297 1.00 37.25 427 GLU A N 1
ATOM 3403 C CA . GLU A 1 427 ? -15.844 -47.542 0.213 1.00 37.25 427 GLU A CA 1
ATOM 3404 C C . GLU A 1 427 ? -16.149 -47.933 -1.241 1.00 37.25 427 GLU A C 1
ATOM 3406 O O . GLU A 1 427 ? -17.259 -47.788 -1.754 1.00 37.25 427 GLU A O 1
ATOM 3411 N N . GLY A 1 428 ? -15.134 -48.474 -1.914 1.00 37.25 428 GLY A N 1
ATOM 3412 C CA . GLY A 1 428 ? -15.283 -49.232 -3.151 1.00 37.25 428 GLY A CA 1
ATOM 3413 C C . GLY A 1 428 ? -15.762 -50.667 -2.904 1.00 37.25 428 GLY A C 1
ATOM 3414 O O . GLY A 1 428 ? -15.029 -51.606 -3.205 1.00 37.25 428 GLY A O 1
ATOM 3415 N N . VAL A 1 429 ? -16.981 -50.859 -2.378 1.00 34.41 429 VAL A N 1
ATOM 3416 C CA . VAL A 1 429 ? -17.653 -52.176 -2.362 1.00 34.41 429 VAL A CA 1
ATOM 3417 C C . VAL A 1 429 ? -19.133 -52.032 -2.720 1.00 34.41 429 VAL A C 1
ATOM 3419 O O . VAL A 1 429 ? -19.855 -51.229 -2.136 1.00 34.41 429 VAL A O 1
ATOM 3422 N N . GLU A 1 430 ? -19.596 -52.840 -3.671 1.00 43.75 430 GLU A N 1
ATOM 3423 C CA . GLU A 1 430 ? -21.004 -52.919 -4.060 1.00 43.75 430 GLU A CA 1
ATOM 3424 C C . GLU A 1 430 ? -21.856 -53.588 -2.967 1.00 43.75 430 GLU A C 1
ATOM 3426 O O . GLU A 1 430 ? -21.518 -54.661 -2.466 1.00 43.75 430 GLU A O 1
ATOM 3431 N N . SER A 1 431 ? -23.028 -53.022 -2.672 1.00 32.06 431 SER A N 1
ATOM 3432 C CA . SER A 1 431 ? -24.147 -53.774 -2.094 1.00 32.06 431 SER A CA 1
ATOM 3433 C C . SER A 1 431 ? -25.461 -53.195 -2.608 1.00 32.06 431 SER A C 1
ATOM 3435 O O . SER A 1 431 ? -25.758 -52.019 -2.406 1.00 32.06 431 SER A O 1
ATOM 3437 N N . GLY A 1 432 ? -26.220 -54.005 -3.344 1.00 41.56 432 GLY A N 1
ATOM 3438 C CA . GLY A 1 432 ? -27.403 -53.547 -4.062 1.00 41.56 432 GLY A CA 1
ATOM 3439 C C . GLY A 1 432 ? -28.665 -53.521 -3.204 1.00 41.56 432 GLY A C 1
ATOM 3440 O O . GLY A 1 432 ? -29.243 -54.569 -2.929 1.00 41.56 432 GLY A O 1
ATOM 3441 N N . THR A 1 433 ? -29.160 -52.319 -2.918 1.00 33.69 433 THR A N 1
ATOM 3442 C CA . THR A 1 433 ? -30.597 -52.034 -2.776 1.00 33.69 433 THR A CA 1
ATOM 3443 C C . THR A 1 433 ? -30.893 -50.684 -3.417 1.00 33.69 433 THR A C 1
ATOM 3445 O O . THR A 1 433 ? -30.064 -49.779 -3.374 1.00 33.69 433 THR A O 1
ATOM 3448 N N . GLU A 1 434 ? -32.052 -50.565 -4.060 1.00 44.56 434 GLU A N 1
ATOM 3449 C CA . GLU A 1 434 ? -32.447 -49.352 -4.780 1.00 44.56 434 GLU A CA 1
ATOM 3450 C C . GLU A 1 434 ? -32.845 -48.214 -3.822 1.00 44.56 434 GLU A C 1
ATOM 3452 O O . GLU A 1 434 ? -33.060 -48.418 -2.629 1.00 44.56 434 GLU A O 1
ATOM 3457 N N . THR A 1 435 ? -32.992 -47.008 -4.377 1.00 36.41 435 THR A N 1
ATOM 3458 C CA . THR A 1 435 ? -33.322 -45.757 -3.669 1.00 36.41 435 THR A CA 1
ATOM 3459 C C . THR A 1 435 ? -32.277 -45.279 -2.657 1.00 36.41 435 THR A C 1
ATOM 3461 O O . THR A 1 435 ? -32.527 -45.239 -1.458 1.00 36.41 435 THR A O 1
ATOM 3464 N N . ASP A 1 436 ? -31.158 -44.749 -3.157 1.00 30.28 436 ASP A N 1
ATOM 3465 C CA . ASP A 1 436 ? -30.552 -43.601 -2.480 1.00 30.28 436 ASP A CA 1
ATOM 3466 C C . ASP A 1 436 ? -30.026 -42.553 -3.471 1.00 30.28 436 ASP A C 1
ATOM 3468 O O . ASP A 1 436 ? -29.615 -42.863 -4.593 1.00 30.28 436 ASP A O 1
ATOM 3472 N N . THR A 1 437 ? -30.090 -41.282 -3.080 1.00 32.41 437 THR A N 1
ATOM 3473 C CA . THR A 1 437 ? -29.727 -40.156 -3.950 1.00 32.41 437 THR A CA 1
ATOM 3474 C C . THR A 1 437 ? -28.216 -40.066 -4.144 1.00 32.41 437 THR A C 1
ATOM 3476 O O . THR A 1 437 ? -27.504 -39.483 -3.330 1.00 32.41 437 THR A O 1
ATOM 3479 N N . SER A 1 438 ? -27.719 -40.568 -5.279 1.00 37.69 438 SER A N 1
ATOM 3480 C CA . SER A 1 438 ? -26.317 -40.442 -5.719 1.00 37.69 438 SER A CA 1
ATOM 3481 C C . SER A 1 438 ? -25.933 -39.012 -6.146 1.00 37.69 438 SER A C 1
ATOM 3483 O O . SER A 1 438 ? -25.193 -38.814 -7.109 1.00 37.69 438 SER A O 1
ATOM 3485 N N . GLY A 1 439 ? -26.442 -37.995 -5.444 1.00 37.72 439 GLY A N 1
ATOM 3486 C CA . GLY A 1 439 ? -26.006 -36.617 -5.615 1.00 37.72 439 GLY A CA 1
ATOM 3487 C C . GLY A 1 439 ? -24.508 -36.528 -5.345 1.00 37.72 439 GLY A C 1
ATOM 3488 O O . GLY A 1 439 ? -24.033 -36.960 -4.292 1.00 37.72 439 GLY A O 1
ATOM 3489 N N . ALA A 1 440 ? -23.756 -35.987 -6.305 1.00 48.31 440 ALA A N 1
ATOM 3490 C CA . ALA A 1 440 ? -22.327 -35.771 -6.151 1.00 48.31 440 ALA A CA 1
ATOM 3491 C C . ALA A 1 440 ? -22.101 -34.842 -4.950 1.00 48.31 440 ALA A C 1
ATOM 3493 O O . ALA A 1 440 ? -22.332 -33.640 -5.042 1.00 48.31 440 ALA A O 1
ATOM 3494 N N . LYS A 1 441 ? -21.693 -35.416 -3.807 1.00 57.25 441 LYS A N 1
ATOM 3495 C CA . LYS A 1 441 ? -21.395 -34.657 -2.586 1.00 57.25 441 LYS A CA 1
ATOM 3496 C C . LYS A 1 441 ? -20.353 -33.599 -2.943 1.00 57.25 441 LYS A C 1
ATOM 3498 O O . LYS A 1 441 ? -19.238 -33.958 -3.335 1.00 57.25 441 LYS A O 1
ATOM 3503 N N . GLY A 1 442 ? -20.777 -32.336 -2.881 1.00 59.22 442 GLY A N 1
ATOM 3504 C CA . GLY A 1 442 ? -19.995 -31.194 -3.340 1.00 59.22 442 GLY A CA 1
ATOM 3505 C C . GLY A 1 442 ? -18.665 -31.104 -2.606 1.00 59.22 442 GLY A C 1
ATOM 3506 O O . GLY A 1 442 ? -18.549 -31.520 -1.449 1.00 59.22 442 GLY A O 1
ATOM 3507 N N . ILE A 1 443 ? -17.652 -30.592 -3.295 1.00 65.31 443 ILE A N 1
ATOM 3508 C CA . ILE A 1 443 ? -16.306 -30.493 -2.732 1.00 65.31 443 ILE A CA 1
ATOM 3509 C C . ILE A 1 443 ? -16.322 -29.530 -1.526 1.00 65.31 443 ILE A C 1
ATOM 3511 O O . ILE A 1 443 ? -16.764 -28.391 -1.681 1.00 65.31 443 ILE A O 1
ATOM 3515 N N . PRO A 1 444 ? -15.857 -29.948 -0.329 1.00 61.75 444 PRO A N 1
ATOM 3516 C CA . PRO A 1 444 ? -15.717 -29.046 0.808 1.00 61.75 444 PRO A CA 1
ATOM 3517 C C . PRO A 1 444 ? -14.556 -28.076 0.560 1.00 61.75 444 PRO A C 1
ATOM 3519 O O . PRO A 1 444 ? -13.463 -28.495 0.182 1.00 61.75 444 PRO A O 1
ATOM 3522 N N . LEU A 1 445 ? -14.805 -26.788 0.791 1.00 66.25 445 LEU A N 1
ATOM 3523 C CA . LEU A 1 445 ? -13.866 -25.682 0.584 1.00 66.25 445 LEU A CA 1
ATOM 3524 C C . LEU A 1 445 ? -13.712 -24.895 1.889 1.00 66.25 445 LEU A C 1
ATOM 3526 O O . LEU A 1 445 ? -14.639 -24.875 2.702 1.00 66.25 445 LEU A O 1
ATOM 3530 N N . ASN A 1 446 ? -12.564 -24.246 2.097 1.00 68.06 446 ASN A N 1
ATOM 3531 C CA . ASN A 1 446 ? -12.338 -23.432 3.292 1.00 68.06 446 ASN A CA 1
ATOM 3532 C C . ASN A 1 446 ? -12.751 -21.969 3.037 1.00 68.06 446 ASN A C 1
ATOM 3534 O O . ASN A 1 446 ? -12.118 -21.268 2.252 1.00 68.06 446 ASN A O 1
ATOM 3538 N N . SER A 1 447 ? -13.803 -21.519 3.726 1.00 64.12 447 SER A N 1
ATOM 3539 C CA . SER A 1 447 ? -14.358 -20.161 3.635 1.00 64.12 447 SER A CA 1
ATOM 3540 C C . SER A 1 447 ? -13.861 -19.183 4.714 1.00 64.12 447 SER A C 1
ATOM 3542 O O . SER A 1 447 ? -14.372 -18.071 4.780 1.00 64.12 447 SER A O 1
ATOM 3544 N N . ASP A 1 448 ? -12.928 -19.577 5.589 1.00 70.81 448 ASP A N 1
ATOM 3545 C CA . ASP A 1 448 ? -12.310 -18.703 6.603 1.00 70.81 448 ASP A CA 1
ATOM 3546 C C . ASP A 1 448 ? -10.785 -18.894 6.617 1.00 70.81 448 ASP A C 1
ATOM 3548 O O . ASP A 1 448 ? -10.234 -19.709 7.363 1.00 70.81 448 ASP A O 1
ATOM 3552 N N . ARG A 1 449 ? -10.079 -18.153 5.755 1.00 80.44 449 ARG A N 1
ATOM 3553 C CA . ARG A 1 449 ? -8.627 -18.309 5.587 1.00 80.44 449 ARG A CA 1
ATOM 3554 C C . ARG A 1 449 ? -7.830 -17.352 6.466 1.00 80.44 449 ARG A C 1
ATOM 3556 O O . ARG A 1 449 ? -7.992 -16.131 6.416 1.00 80.44 449 ARG A O 1
ATOM 3563 N N . ALA A 1 450 ? -6.922 -17.922 7.256 1.00 85.88 450 ALA A N 1
ATOM 3564 C CA . ALA A 1 450 ? -5.957 -17.183 8.061 1.00 85.88 450 ALA A CA 1
ATOM 3565 C C . ALA A 1 450 ? -4.932 -16.461 7.181 1.00 85.88 450 ALA A C 1
ATOM 3567 O O . ALA A 1 450 ? -4.356 -17.065 6.282 1.00 85.88 450 ALA A O 1
ATOM 3568 N N . VAL A 1 451 ? -4.644 -15.193 7.498 1.00 87.69 451 VAL A N 1
ATOM 3569 C CA . VAL A 1 451 ? -3.543 -14.445 6.858 1.00 87.69 451 VAL A CA 1
ATOM 3570 C C . VAL A 1 451 ? -2.208 -15.155 7.104 1.00 87.69 451 VAL A C 1
ATOM 3572 O O . VAL A 1 451 ? -1.391 -15.269 6.202 1.00 87.69 451 VAL A O 1
ATOM 3575 N N . LEU A 1 452 ? -2.004 -15.698 8.307 1.00 88.19 452 LEU A N 1
ATOM 3576 C CA . LEU A 1 452 ? -0.825 -16.486 8.669 1.00 88.19 452 LEU A CA 1
ATOM 3577 C C . LEU A 1 452 ? -1.221 -17.947 8.930 1.00 88.19 452 LEU A C 1
ATOM 3579 O O . LEU A 1 452 ? -1.245 -18.412 10.069 1.00 88.19 452 LEU A O 1
ATOM 3583 N N . ALA A 1 453 ? -1.574 -18.666 7.864 1.00 85.94 453 ALA A N 1
ATOM 3584 C CA . ALA A 1 453 ? -1.963 -20.073 7.941 1.00 85.94 453 ALA A CA 1
ATOM 3585 C C . ALA A 1 453 ? -0.795 -20.999 8.379 1.00 85.94 453 ALA A C 1
ATOM 3587 O O . ALA A 1 453 ? 0.364 -20.731 8.044 1.00 85.94 453 ALA A O 1
ATOM 3588 N N . PRO A 1 454 ? -1.049 -22.129 9.079 1.00 84.62 454 PRO A N 1
ATOM 3589 C CA . PRO A 1 454 ? 0.009 -23.051 9.531 1.00 84.62 454 PRO A CA 1
ATOM 3590 C C . PRO A 1 454 ? 0.827 -23.688 8.392 1.00 84.62 454 PRO A C 1
ATOM 3592 O O . PRO A 1 454 ? 1.977 -24.084 8.577 1.00 84.62 454 PRO A O 1
ATOM 3595 N N . SER A 1 455 ? 0.228 -23.785 7.206 1.00 83.06 455 SER A N 1
ATOM 3596 C CA . SER A 1 455 ? 0.845 -24.092 5.909 1.00 83.06 455 SER A CA 1
ATOM 3597 C C . SER A 1 455 ? 1.925 -23.073 5.528 1.00 83.06 455 SER A C 1
ATOM 3599 O O . SER A 1 455 ? 3.085 -23.446 5.364 1.00 83.06 455 SER A O 1
ATOM 3601 N N . PHE A 1 456 ? 1.545 -21.796 5.444 1.00 88.31 456 PHE A N 1
ATOM 3602 C CA . PHE A 1 456 ? 2.395 -20.659 5.104 1.00 88.31 456 PHE A CA 1
ATOM 3603 C C . PHE A 1 456 ? 3.539 -20.492 6.107 1.00 88.31 456 PHE A C 1
ATOM 3605 O O . PHE A 1 456 ? 4.697 -20.391 5.707 1.00 88.31 456 PHE A O 1
ATOM 3612 N N . ILE A 1 457 ? 3.239 -20.564 7.410 1.00 88.38 457 ILE A N 1
ATOM 3613 C CA . ILE A 1 457 ? 4.253 -20.495 8.473 1.00 88.38 457 ILE A CA 1
ATOM 3614 C C . ILE A 1 457 ? 5.310 -21.592 8.277 1.00 88.38 457 ILE A C 1
ATOM 3616 O O . ILE A 1 457 ? 6.503 -21.317 8.344 1.00 88.38 457 ILE A O 1
ATOM 3620 N N . ARG A 1 458 ? 4.888 -22.821 7.957 1.00 88.25 458 ARG A N 1
ATOM 3621 C CA . ARG A 1 458 ? 5.774 -23.976 7.742 1.00 88.25 458 ARG A CA 1
ATOM 3622 C C . ARG A 1 458 ? 6.628 -23.898 6.468 1.00 88.25 458 ARG A C 1
ATOM 3624 O O . ARG A 1 458 ? 7.690 -24.515 6.455 1.00 88.25 458 ARG A O 1
ATOM 3631 N N . ASP A 1 459 ? 6.206 -23.176 5.428 1.00 88.06 459 ASP A N 1
ATOM 3632 C CA . ASP A 1 459 ? 7.058 -22.892 4.257 1.00 88.06 459 ASP A CA 1
ATOM 3633 C C . ASP A 1 459 ? 8.052 -21.756 4.535 1.00 88.06 459 ASP A C 1
ATOM 3635 O O . ASP A 1 459 ? 9.215 -21.829 4.136 1.00 88.06 459 ASP A O 1
ATOM 3639 N N . VAL A 1 460 ? 7.609 -20.712 5.244 1.00 89.50 460 VAL A N 1
ATOM 3640 C CA . VAL A 1 460 ? 8.361 -19.460 5.384 1.00 89.50 460 VAL A CA 1
ATOM 3641 C C . VAL A 1 460 ? 9.334 -19.461 6.569 1.00 89.50 460 VAL A C 1
ATOM 3643 O O . VAL A 1 460 ? 10.439 -18.952 6.399 1.00 89.50 460 VAL A O 1
ATOM 3646 N N . ASP A 1 461 ? 9.025 -20.082 7.716 1.00 89.62 461 ASP A N 1
ATOM 3647 C CA . ASP A 1 461 ? 9.969 -20.194 8.851 1.00 89.62 461 ASP A CA 1
ATOM 3648 C C . ASP A 1 461 ? 11.338 -20.787 8.433 1.00 89.62 461 ASP A C 1
ATOM 3650 O O . ASP A 1 461 ? 12.362 -20.187 8.759 1.00 89.62 461 ASP A O 1
ATOM 3654 N N . PRO A 1 462 ? 11.425 -21.892 7.654 1.00 90.25 462 PRO A N 1
ATOM 3655 C CA . PRO A 1 462 ? 12.703 -22.427 7.162 1.00 90.25 462 PRO A CA 1
ATOM 3656 C C . PRO A 1 462 ? 13.481 -21.494 6.220 1.00 90.25 462 PRO A C 1
ATOM 3658 O O . PRO A 1 462 ? 14.655 -21.742 5.943 1.00 90.25 462 PRO A O 1
ATOM 3661 N N . ARG A 1 463 ? 12.828 -20.455 5.687 1.00 88.69 463 ARG A N 1
ATOM 3662 C CA . ARG A 1 463 ? 13.400 -19.476 4.750 1.00 88.69 463 ARG A CA 1
ATOM 3663 C C . ARG A 1 463 ? 13.874 -18.204 5.466 1.00 88.69 463 ARG A C 1
ATOM 3665 O O . ARG A 1 463 ? 14.596 -17.413 4.861 1.00 88.69 463 ARG A O 1
ATOM 3672 N N . LEU A 1 464 ? 13.512 -18.015 6.739 1.00 85.62 464 LEU A N 1
ATOM 3673 C CA . LEU A 1 464 ? 13.995 -16.931 7.592 1.00 85.62 464 LEU A CA 1
ATOM 3674 C C . LEU A 1 464 ? 15.259 -17.375 8.347 1.00 85.62 464 LEU A C 1
ATOM 3676 O O . LEU A 1 464 ? 15.229 -18.268 9.188 1.00 85.62 464 LEU A O 1
ATOM 3680 N N . SER A 1 465 ? 16.394 -16.734 8.067 1.00 79.75 465 SER A N 1
ATOM 3681 C CA . SER A 1 465 ? 17.687 -17.084 8.681 1.00 79.75 465 SER A CA 1
ATOM 3682 C C . SER A 1 465 ? 17.979 -16.376 10.011 1.00 79.75 465 SER A C 1
ATOM 3684 O O . SER A 1 465 ? 18.942 -16.735 10.686 1.00 79.75 465 SER A O 1
ATOM 3686 N N . SER A 1 466 ? 17.190 -15.361 10.380 1.00 77.00 466 SER A N 1
ATOM 3687 C CA . SER A 1 466 ? 17.482 -14.422 11.479 1.00 77.00 466 SER A CA 1
ATOM 3688 C C . SER A 1 466 ? 16.420 -14.353 12.584 1.00 77.00 466 SER A C 1
ATOM 3690 O O . SER A 1 466 ? 16.683 -13.794 13.647 1.00 77.00 466 SER A O 1
ATOM 3692 N N . CYS A 1 467 ? 15.222 -14.884 12.345 1.00 83.62 467 CYS A N 1
ATOM 3693 C CA . CYS A 1 467 ? 14.077 -14.870 13.258 1.00 83.62 467 CYS A CA 1
ATOM 3694 C C . CYS A 1 467 ? 13.050 -15.919 12.814 1.00 83.62 467 CYS A C 1
ATOM 3696 O O . CYS A 1 467 ? 13.081 -16.345 11.663 1.00 83.62 467 CYS A O 1
ATOM 3698 N N . LYS A 1 468 ? 12.128 -16.314 13.694 1.00 87.81 468 LYS A N 1
ATOM 3699 C CA . LYS A 1 468 ? 10.908 -17.035 13.307 1.00 87.81 468 LYS A CA 1
ATOM 3700 C C . LYS A 1 468 ? 9.742 -16.066 13.193 1.00 87.81 468 LYS A C 1
ATOM 3702 O O . LYS A 1 468 ? 9.742 -15.012 13.831 1.00 87.81 468 LYS A O 1
ATOM 3707 N N . ILE A 1 469 ? 8.697 -16.461 12.474 1.00 86.81 469 ILE A N 1
ATOM 3708 C CA . ILE A 1 469 ? 7.442 -15.704 12.369 1.00 86.81 469 ILE A CA 1
ATOM 3709 C C . ILE A 1 469 ? 6.873 -15.421 13.769 1.00 86.81 469 ILE A C 1
ATOM 3711 O O . ILE A 1 469 ? 6.513 -14.285 14.075 1.00 86.81 469 ILE A O 1
ATOM 3715 N N . ALA A 1 470 ? 6.895 -16.419 14.658 1.00 86.38 470 ALA A N 1
ATOM 3716 C CA . ALA A 1 470 ? 6.439 -16.302 16.046 1.00 86.38 470 ALA A CA 1
ATOM 3717 C C . ALA A 1 470 ? 7.248 -15.315 16.924 1.00 86.38 470 ALA A C 1
ATOM 3719 O O . ALA A 1 470 ? 6.754 -14.904 17.969 1.00 86.38 470 ALA A O 1
ATOM 3720 N N . ASP A 1 471 ? 8.456 -14.903 16.511 1.00 85.25 471 ASP A N 1
ATOM 3721 C CA . ASP A 1 471 ? 9.292 -13.923 17.234 1.00 85.25 471 ASP A CA 1
ATOM 3722 C C . ASP A 1 471 ? 9.034 -12.464 16.782 1.00 85.25 471 ASP A C 1
ATOM 3724 O O . ASP A 1 471 ? 9.756 -11.538 17.194 1.00 85.25 471 ASP A O 1
ATOM 3728 N N . VAL A 1 472 ? 8.083 -12.280 15.853 1.00 87.44 472 VAL A N 1
ATOM 3729 C CA . VAL A 1 472 ? 7.885 -11.065 15.043 1.00 87.44 472 VAL A CA 1
ATOM 3730 C C . VAL A 1 472 ? 6.405 -10.666 14.921 1.00 87.44 472 VAL A C 1
ATOM 3732 O O . VAL A 1 472 ? 6.103 -9.473 14.958 1.00 87.44 472 VAL A O 1
ATOM 3735 N N . VAL A 1 473 ? 5.483 -11.624 14.790 1.00 89.12 473 VAL A N 1
ATOM 3736 C CA . VAL A 1 473 ? 4.030 -11.373 14.684 1.00 89.12 473 VAL A CA 1
ATOM 3737 C C . VAL A 1 473 ? 3.347 -11.486 16.051 1.00 89.12 473 VAL A C 1
ATOM 3739 O O . VAL A 1 473 ? 3.761 -12.290 16.885 1.00 89.12 473 VAL A O 1
ATOM 3742 N N . SER A 1 474 ? 2.291 -10.706 16.301 1.00 88.06 474 SER A N 1
ATOM 3743 C CA . SER A 1 474 ? 1.504 -10.824 17.542 1.00 88.06 474 SER A CA 1
ATOM 3744 C C . SER A 1 474 ? 0.308 -11.769 17.393 1.00 88.06 474 SER A C 1
ATOM 3746 O O . SER A 1 474 ? -0.091 -12.131 16.290 1.00 88.06 474 SER A O 1
ATOM 3748 N N . GLU A 1 475 ? -0.307 -12.165 18.511 1.00 85.06 475 GLU A N 1
ATOM 3749 C CA . GLU A 1 475 ? -1.452 -13.093 18.506 1.00 85.06 475 GLU A CA 1
ATOM 3750 C C . GLU A 1 475 ? -2.650 -12.567 17.684 1.00 85.06 475 GLU A C 1
ATOM 3752 O O . GLU A 1 475 ? -3.383 -13.346 17.077 1.00 85.06 475 GLU A O 1
ATOM 3757 N N . SER A 1 476 ? -2.807 -11.241 17.592 1.00 85.88 476 SER A N 1
ATOM 3758 C CA . SER A 1 476 ? -3.740 -10.560 16.680 1.00 85.88 476 SER A CA 1
ATOM 3759 C C . SER A 1 476 ? -3.550 -10.944 15.211 1.00 85.88 476 SER A C 1
ATOM 3761 O O . SER A 1 476 ? -4.524 -11.094 14.482 1.00 85.88 476 SER A O 1
ATOM 3763 N N . ASP A 1 477 ? -2.302 -11.120 14.786 1.00 88.62 477 ASP A N 1
ATOM 3764 C CA . ASP A 1 477 ? -1.907 -11.297 13.389 1.00 88.62 477 ASP A CA 1
ATOM 3765 C C . ASP A 1 477 ? -2.212 -12.733 12.943 1.00 88.62 477 ASP A C 1
ATOM 3767 O O . ASP A 1 477 ? -2.745 -12.969 11.862 1.00 88.62 477 ASP A O 1
ATOM 3771 N N . LEU A 1 478 ? -1.968 -13.700 13.836 1.00 85.12 478 LEU A N 1
ATOM 3772 C CA . LEU A 1 478 ? -2.358 -15.107 13.675 1.00 85.12 478 LEU A CA 1
ATOM 3773 C C . LEU A 1 478 ? -3.890 -15.289 13.663 1.00 85.12 478 LEU A C 1
ATOM 3775 O O . LEU A 1 478 ? -4.424 -16.227 13.062 1.00 85.12 478 LEU A O 1
ATOM 3779 N N . ARG A 1 479 ? -4.614 -14.378 14.324 1.00 84.38 479 ARG A N 1
ATOM 3780 C CA . ARG A 1 479 ? -6.082 -14.320 14.334 1.00 84.38 479 ARG A CA 1
ATOM 3781 C C . ARG A 1 479 ? -6.662 -13.568 13.132 1.00 84.38 479 ARG A C 1
ATOM 3783 O O . ARG A 1 479 ? -7.858 -13.698 12.887 1.00 84.38 479 ARG A O 1
ATOM 3790 N N . GLN A 1 480 ? -5.855 -12.837 12.361 1.00 86.69 480 GLN A N 1
ATOM 3791 C CA . GLN A 1 480 ? -6.329 -12.112 11.184 1.00 86.69 480 GLN A CA 1
ATOM 3792 C C . GLN A 1 480 ? -6.827 -13.088 10.101 1.00 86.69 480 GLN A C 1
ATOM 3794 O O . GLN A 1 480 ? -6.271 -14.174 9.893 1.00 86.69 480 GLN A O 1
ATOM 3799 N N . ARG A 1 481 ? -7.903 -12.695 9.416 1.00 84.88 481 ARG A N 1
ATOM 3800 C CA . ARG A 1 481 ? -8.562 -13.453 8.346 1.00 84.88 481 ARG A CA 1
ATOM 3801 C C . ARG A 1 481 ? -8.635 -12.630 7.071 1.00 84.88 481 ARG A C 1
ATOM 3803 O O . ARG A 1 481 ? -8.740 -11.405 7.134 1.00 84.88 481 ARG A O 1
ATOM 3810 N N . VAL A 1 482 ? -8.586 -13.305 5.928 1.00 80.06 482 VAL A N 1
ATOM 3811 C CA . VAL A 1 482 ? -8.957 -12.706 4.645 1.00 80.06 482 VAL A CA 1
ATOM 3812 C C . VAL A 1 482 ? -10.470 -12.814 4.506 1.00 80.06 482 VAL A C 1
ATOM 3814 O O . VAL A 1 482 ? -11.009 -13.914 4.458 1.00 80.06 482 VAL A O 1
ATOM 3817 N N . LEU A 1 483 ? -11.141 -11.665 4.431 1.00 63.88 483 LEU A N 1
ATOM 3818 C CA . LEU A 1 483 ? -12.518 -11.586 3.948 1.00 63.88 483 LEU A CA 1
ATOM 3819 C C . LEU A 1 483 ? -12.501 -11.842 2.433 1.00 63.88 483 LEU A C 1
ATOM 3821 O O . LEU A 1 483 ? -11.783 -11.146 1.710 1.00 63.88 483 LEU A O 1
ATOM 3825 N N . THR A 1 484 ? -13.252 -12.850 1.988 1.00 55.50 484 THR A N 1
ATOM 3826 C CA . THR A 1 484 ? -13.341 -13.326 0.594 1.00 55.50 484 THR A CA 1
ATOM 3827 C C . THR A 1 484 ? -14.724 -13.077 0.011 1.00 55.50 484 THR A C 1
ATOM 3829 O O . THR A 1 484 ? -15.691 -13.470 0.703 1.00 55.50 484 THR A O 1
#

Radius of gyration: 83.49 Å; chains: 1; bounding box: 216×76×277 Å

Organism: Necator americanus (NCBI:txid51031)

Secondary structure (DSSP, 8-state):
-----THHHHHHHHHHHHHHHHHHHHHHHHHHHHHHHHHHHHHHHHHHHHHHHHHHHHHHHHHHHHHHHHHHHHHHHHHHHHHHHHHHHHHHHHHHHHHHHHHHHHHHHHHHHHHHHHHHHHHHHHHHHHHHHHHHHHHHHHHHHHHHHHHHHHHHHHHHHHHHHHHHHHHHHHHHHHHHHHHHHHHHHHHHHHHHHHHHHHHHHHHHHHHHHHHHHHHHHHHHHHHHHHHHHHHHTTT---------------------------------SHHHHHHHHHHHHHHHHHHHHHHHHHHHHHHHHHHTT----S---HHHHHHHHHHHHHHHHHHHHHTHHHHHHHHHHHHHHHHHHHHHHHHHHHHHHHHHHHHHHHHHHHHHHHHHHHHHTTPPPPHHHHHHHHHHHHHHHHH-TT---------------S-------PPP--SSEETT-HHHHHHHGGG-SS--GGGTS-HHHHH-EE--

Foldseek 3Di:
DDPDDCVVVVVVVVVVVVVVVVVVVVVVVVVVVVVVVVVVVVVVVVVVVVVVVVVVVVVVVVVVVVVVVVVVVVVVVVVVVVVVVVVVVVVVVVVVVVVVVVVVVVVVVVVVVVVVVVVVVVVVVVVVVVVVVVVVVVVVVVVVVVVVVVVVVVVVVVVVVVVVVVVVVVVVVVVVVVVVVVVVVVVVVVVVVVVVVVVVVVVVVVVVVVVVVVVVVVVVVVVVVVVVVVVVVVVCVVPPPDDDDDDDDYDYDYDDDYYDDDDDDDDDDDDDDPVVVVVVVVVVVVVVVVVVVLVVLQVVLVVLCVVVVPDDDDDDGSVNSVVVVVVSVVSVVCVVCVPVVVVVVVVVVVLQVVLVVLLVVLLVVQVVLVVLLVVLQVLQVVVLVVVVVCVVVVHDDDPVSVVVNVVSLVSQVVSDQPDDCPPPDPPPDDDDDDDDDPRPPRRDHDQWGQSCGPVNQVVCQVVDPDDGNVRRDDPVNRVDTDHD

Sequence (484 aa):
MDPGNPWFKEAAEVGLSILQEKEALEMKLAQLQTQYDAAKIEVDQANQMLAEFRSQHKAAHRSELENEMTLLEESSAKERRLTERITVLETNLRNTEQELARCRSELERLKAEHSSASDTGAALEEERRRLRAELKETKEREQRLMGEYTELEEENIALQKTVANLRGAQVEFESLKIDCTRYADEIYMLNAAIEESQLLKNIAEKQVEEALLAAQQEREQRLAMKKELDAVKNAEHLSSLTDMLMGLERLGEEPVPAQPSNDLFSELQGSTDEKLRELEAARDGLQEEVKDREKAAVEVISSIMQRLNINYAGELDFRHVRQQKDVVLDRLDHLLKGDDANADKRVHDQKADIRTLLLFAGEKAAQLAAAQDAMIQVSDQLFQFYSQIVQNQGLTSEKSVIEIVNKLRQLARENAEDLPKVSLVDEGVESGTETDTSGAKGIPLNSDRAVLAPSFIRDVDPRLSSCKIADVVSESDLRQRVLT

pLDDT: mean 81.38, std 19.62, range [28.31, 98.62]